Protein AF-0000000081791280 (afdb_homodimer)

Secondary structure (DSSP, 8-state):
-----GGG--HHHHHHHHHHHHHHHHHHHHHHHHHHHHHHHHHTSS---HHHHHHHHHHHHHHHHHHHHHHHHHHHHHHHHHHHHHH-----SHHHHHHHHHHHHHHHHHHHHHHHHHHHHHHTHHHHHHHHHHHHHHHHHS-TTSPPPTT-EEEGGGGT-TT-S--EEEHHHHHHHHHHHHHHHHHHHHHHHHHHHHHHHHHHHHHHHHHHHHHHHHHHHHHHHHHHHHHHHHHHHHHHHHHHH--S---------S----------------------------------------/-----GGG--HHHHHHHHHHHHHHHHHHHHHHHHHHHHHHHHHTSS---HHHHHHHHHHHHHHHHHHHHHHHHHHHHHHHHHHHHHH-----SHHHHHHHHHHHHHHHHHHHHHHHHHHHHHHTHHHHHHHHHHHHHHHHHS-TTSPPPTT-EEEGGGGT-TT-S--EEEHHHHHHHHHHHHHHHHHHHHHHHHHHHHHHHHHHHHHHHHHHHHHHHHHHHHHHHHHHHHHHHHHHHHHHHHHHH--S---------S----------------------------------------

Radius of gyration: 38.34 Å; Cα contacts (8 Å, |Δi|>4): 564; chains: 2; bounding box: 83×115×91 Å

InterPro domains:
  IPR001614 Myelin proteolipid protein PLP [PF01275] (6-218)
  IPR001614 Myelin proteolipid protein PLP [PR00214] (1-29)
  IPR001614 Myelin proteolipid protein PLP [PR00214] (106-132)
  IPR001614 Myelin proteolipid protein PLP [PR00214] (187-216)
  IPR001614 Myelin proteolipid protein PLP [PTHR11683] (6-243)

Organism: Acanthaster planci (NCBI:txid133434)

Solvent-accessible surface area (backbone atoms only — not comparable to full-atom values): 32959 Å² total; per-residue (Å²): 124,83,79,72,53,80,87,33,60,36,61,60,32,51,53,14,36,50,33,30,54,54,8,48,51,38,24,52,55,23,44,56,52,24,50,51,35,46,51,56,37,40,65,77,38,55,46,84,54,62,64,62,51,51,54,52,51,52,48,53,66,54,49,52,58,53,54,55,50,50,44,51,52,48,39,52,52,31,30,55,48,40,39,43,71,70,53,58,68,80,69,76,71,71,62,53,57,58,43,51,54,51,48,51,50,51,44,50,53,49,52,52,52,48,50,53,49,51,52,51,50,55,57,53,46,52,62,34,53,51,23,49,15,43,26,48,26,42,60,69,56,33,39,97,85,68,49,40,50,72,83,49,64,46,58,43,36,55,67,43,54,74,83,51,56,64,46,65,36,41,13,68,57,31,49,53,37,20,52,37,25,46,57,24,30,57,25,36,51,45,21,51,52,12,41,49,32,28,50,51,11,46,51,38,37,45,24,47,46,31,18,48,47,40,50,53,51,49,50,54,51,49,45,54,49,46,53,51,47,50,51,49,47,50,53,48,51,56,60,54,62,57,61,71,69,63,75,56,80,81,78,71,81,72,78,70,75,72,82,80,79,79,79,78,76,76,76,76,84,82,79,79,88,78,84,78,80,79,75,78,83,82,79,84,71,84,82,80,82,81,78,83,84,76,80,81,76,121,124,83,80,73,54,79,88,34,59,36,59,62,32,53,53,15,36,50,33,29,54,54,9,49,50,38,24,52,56,24,45,56,51,22,50,53,35,46,50,57,37,40,65,78,39,56,46,84,54,62,65,61,51,50,54,51,50,52,48,52,64,54,49,51,59,52,54,52,51,52,44,51,52,47,37,53,51,33,31,55,48,40,40,44,71,72,54,58,72,78,70,72,70,71,62,50,58,59,44,51,53,50,47,51,49,51,46,50,52,50,51,51,49,47,50,51,48,51,52,51,49,56,57,54,46,52,63,34,52,52,22,48,16,43,27,48,27,41,59,70,57,32,40,98,84,67,50,41,48,71,83,50,65,47,59,43,35,53,66,43,54,74,81,53,56,64,46,64,36,39,13,67,57,31,50,53,38,21,52,35,25,46,57,25,28,56,25,37,50,45,21,51,53,12,42,50,32,28,51,51,10,48,51,39,39,46,24,46,46,31,18,49,46,39,49,52,53,49,50,53,50,50,45,55,50,48,54,50,48,50,52,49,48,52,52,48,49,56,58,54,62,54,60,70,69,62,74,55,86,72,79,72,81,71,79,75,73,79,84,82,82,80,79,80,74,79,73,77,85,81,80,84,83,77,79,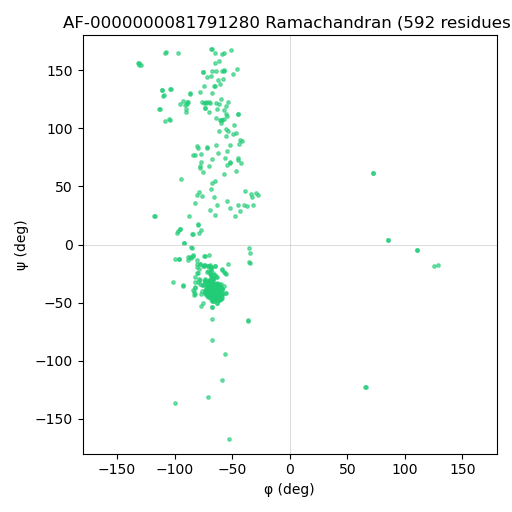85,78,80,75,91,80,83,92,83,84,81,84,82,81,82,79,83,83,78,79,80,79,118

Foldseek 3Di:
DPCLPPQLQLVLLVVLLVLQVQLLVLQLVLLVVLLVLVVVLCVLAQDDCPVVSVVSNVVSVVVSVVSNVLSVVLSVLSSVLSVCLVVCPVPDDPVLVVNLVVLVVNLVVLVVVLVVLVVVLVVLVLLLVVLVVLLVQLVVQQDPVRWHDQPDWDACVVVPPPDGDGRIDGTPSSSVSNVSSVVSNVSSVSNSVSSVSSSVSSVSSSVSSVVSSVSSVVSVVVVVVVVVVVVVVVVVVVVVVVVPPPPPPPPPPPPPPDDPPDPPPPDDDDDDDDDPDPDDDDDPDDDDDPDDPDDPPD/DPCLPPQLQLVLLVVLLVLQLQLLVLQLVLLVVLLVLVVVLCVLAQDDCPVVSVVSNVVSVVVSVVSNVLSVVLSVLSSVLSVCLVVPCPPDDPCLVVNLVVLVVNLVVLVVVLVVLVVVLVVLVLLLVVLVVLLVQLVVQQDPVRWHDQPDWDACVVVPPPDGDGRIGGTPSSSVSNVSSVVSNVSSVSNSVSSVSSSVSSVSSSVSSVVSSVSSVVSNVVVVVVVVVVVVVVVVVVVVVVVPPPPPPPPPPPDPDDDDPDPPPDDDDPDDPDDPDPDDDDDDDDDPDPDDPDDPPD

pLDDT: mean 71.57, std 26.97, range [18.31, 97.75]

Sequence (596 aa):
MMGCSMKYLPYGSIVAALFVYCGIGLFCGASLTALRDTEDMFSKTGLDAETVIYALRISVYAITPVVVVIACIYIILGYAATKQSKVQVYDDEDVCCGGMGCVSLALYILYLLTFIWLALGGACTIPMIFTVMVKMYTVSVTGADGIVPDGSCIYLQQYGFVGGVNTTLCGQTLKEFGDLAGSALVMYAILLGGSALVLLGLIHFLMCGSANWGHVKDGLKRRDYESRRRQEEAELHDMGSGSSYSRGPRAKVYDTSMSQMAYNPQLPPIGGFGEQQYTHRHPSQPTLSTERLVNDYYMMGCSMKYLPYGSIVAALFVYCGIGLFCGASLTALRDTEDMFSKTGLDAETVIYALRISVYAITPVVVVIACIYIILGYAATKQSKVQVYDDEDVCCGGMGCVSLALYILYLLTFIWLALGGACTIPMIFTVMVKMYTVSVTGADGIVPDGSCIYLQQYGFVGGVNTTLCGQTLKEFGDLAGSALVMYAILLGGSALVLLGLIHFLMCGSANWGHVKDGLKRRDYESRRRQEEAELHDMGSGSSYSRGPRAKVYDTSMSQMAYNPQLPPIGGFGEQQYTHRHPSQPTLSTERLVNDYY

Structure (mmCIF, N/CA/C/O backbone):
data_AF-0000000081791280-model_v1
#
loop_
_entity.id
_entity.type
_entity.pdbx_description
1 polymer 'Neuronal membrane glycoprotein M6-a-like'
#
loop_
_atom_site.group_PDB
_atom_site.id
_atom_site.type_symbol
_atom_site.label_atom_id
_atom_site.label_alt_id
_atom_site.label_comp_id
_atom_site.label_asym_id
_atom_site.label_entity_id
_atom_site.label_seq_id
_atom_site.pdbx_PDB_ins_code
_atom_site.Cartn_x
_atom_site.Cartn_y
_atom_site.Cartn_z
_atom_site.occupancy
_atom_site.B_iso_or_equiv
_atom_site.auth_seq_id
_atom_site.auth_comp_id
_atom_site.auth_asym_id
_atom_site.auth_atom_id
_atom_site.pdbx_PDB_model_num
ATOM 1 N N . MET A 1 1 ? -30.172 20.172 18.484 1 23.73 1 MET A N 1
ATOM 2 C CA . MET A 1 1 ? -29.344 20 17.281 1 23.73 1 MET A CA 1
ATOM 3 C C . MET A 1 1 ? -28.047 20.797 17.391 1 23.73 1 MET A C 1
ATOM 5 O O . MET A 1 1 ? -28.078 22 17.641 1 23.73 1 MET A O 1
ATOM 9 N N . MET A 1 2 ? -27.109 20.281 18.062 1 33.84 2 MET A N 1
ATOM 10 C CA . MET A 1 2 ? -25.906 21.016 18.453 1 33.84 2 MET A CA 1
ATOM 11 C C . MET A 1 2 ? -25.406 21.891 17.312 1 33.84 2 MET A C 1
ATOM 13 O O . MET A 1 2 ? -25.375 21.438 16.156 1 33.84 2 MET A O 1
ATOM 17 N N . GLY A 1 3 ? -25.797 23.031 17.156 1 33.72 3 GLY A N 1
ATOM 18 C CA . GLY A 1 3 ? -25.531 24.125 16.219 1 33.72 3 GLY A CA 1
ATOM 19 C C . GLY A 1 3 ? -24.141 24.078 15.617 1 33.72 3 GLY A C 1
ATOM 20 O O . GLY A 1 3 ? -23.219 24.719 16.125 1 33.72 3 GLY A O 1
ATOM 21 N N . CYS A 1 4 ? -23.625 22.891 15.203 1 42.97 4 CYS A N 1
ATOM 22 C CA . CYS A 1 4 ? -22.359 22.688 14.508 1 42.97 4 CYS A CA 1
ATOM 23 C C . CYS A 1 4 ? -22.172 23.703 13.391 1 42.97 4 CYS A C 1
ATOM 25 O O . CYS A 1 4 ? -22.922 23.703 12.414 1 42.97 4 CYS A O 1
ATOM 27 N N . SER A 1 5 ? -21.922 24.875 13.648 1 46.53 5 SER A N 1
ATOM 28 C CA . SER A 1 5 ? -21.703 25.953 12.688 1 46.53 5 SER A CA 1
ATOM 29 C C . SER A 1 5 ? -20.781 25.5 11.555 1 46.53 5 SER A C 1
ATOM 31 O O . SER A 1 5 ? -19.812 24.797 11.797 1 46.53 5 SER A O 1
ATOM 33 N N . MET A 1 6 ? -21.297 25.406 10.398 1 52.12 6 MET A N 1
ATOM 34 C CA . MET A 1 6 ? -20.625 25.156 9.133 1 52.12 6 MET A CA 1
ATOM 35 C C . MET A 1 6 ? -19.234 25.812 9.109 1 52.12 6 MET A C 1
ATOM 37 O O . MET A 1 6 ? -18.391 25.469 8.281 1 52.12 6 MET A O 1
ATOM 41 N N . LYS A 1 7 ? -19.016 26.766 10.094 1 54.38 7 LYS A N 1
ATOM 42 C CA . LYS A 1 7 ? -17.766 27.531 10.133 1 54.38 7 LYS A CA 1
ATOM 43 C C . LYS A 1 7 ? -16.609 26.656 10.641 1 54.38 7 LYS A C 1
ATOM 45 O O . LYS A 1 7 ? -15.453 26.891 10.289 1 54.38 7 LYS A O 1
ATOM 50 N N . TYR A 1 8 ? -17.062 25.5 11.305 1 61.16 8 TYR A N 1
ATOM 51 C CA . TYR A 1 8 ? -15.992 24.703 11.898 1 61.16 8 TYR A CA 1
ATOM 52 C C . TYR A 1 8 ? -15.93 23.328 11.258 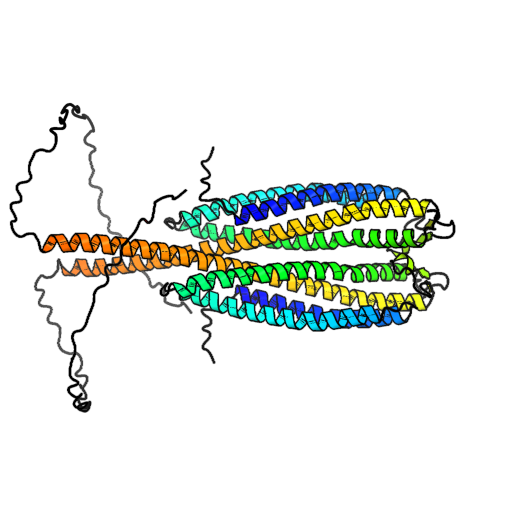1 61.16 8 TYR A C 1
ATOM 54 O O . TYR A 1 8 ? -15.406 22.375 11.859 1 61.16 8 TYR A O 1
ATOM 62 N N . LEU A 1 9 ? -16.438 23.297 10.047 1 61.94 9 LEU A N 1
ATOM 63 C CA . LEU A 1 9 ? -16.406 21.984 9.391 1 61.94 9 LEU A CA 1
ATOM 64 C C . LEU A 1 9 ? -14.992 21.641 8.945 1 61.94 9 LEU A C 1
ATOM 66 O O . LEU A 1 9 ? -14.359 22.406 8.203 1 61.94 9 LEU A O 1
ATOM 70 N N . PRO A 1 10 ? -14.484 20.531 9.562 1 75.81 10 PRO A N 1
ATOM 71 C CA . PRO A 1 10 ? -13.172 20.062 9.109 1 75.81 10 PRO A CA 1
ATOM 72 C C . PRO A 1 10 ? -13.219 19.422 7.727 1 75.81 10 PRO A C 1
ATOM 74 O O . PRO A 1 10 ? -13.266 18.188 7.617 1 75.81 10 PRO A O 1
ATOM 77 N N . TYR A 1 11 ? -13.172 20.188 6.734 1 76 11 TYR A N 1
ATOM 78 C CA . TYR A 1 11 ? -13.344 19.734 5.359 1 76 11 TYR A CA 1
ATOM 79 C C . TYR A 1 11 ? -12.352 18.625 5.016 1 76 11 TYR A C 1
ATOM 81 O O . TYR A 1 11 ? -12.703 17.641 4.367 1 76 11 TYR A O 1
ATOM 89 N N . GLY A 1 12 ? -11.188 18.766 5.426 1 81.75 12 GLY A N 1
ATOM 90 C CA . GLY A 1 12 ? -10.188 17.75 5.148 1 81.75 12 GLY A CA 1
ATOM 91 C C . GLY A 1 12 ? -10.531 16.391 5.746 1 81.75 12 GLY A C 1
ATOM 92 O O . GLY A 1 12 ? -10.414 15.367 5.078 1 81.75 12 GLY A O 1
ATOM 93 N N . SER A 1 13 ? -11.016 16.406 6.953 1 86.5 13 SER A N 1
ATOM 94 C CA . SER A 1 13 ? -11.336 15.164 7.645 1 86.5 13 SER A CA 1
ATOM 95 C C . SER A 1 13 ? -12.602 14.531 7.082 1 86.5 13 SER A C 1
ATOM 97 O O . SER A 1 13 ? -12.75 13.305 7.086 1 86.5 13 SER A O 1
ATOM 99 N N . ILE A 1 14 ? -13.516 15.383 6.621 1 88.06 14 ILE A N 1
ATOM 100 C CA . ILE A 1 14 ? -14.75 14.852 6.047 1 88.06 14 ILE A CA 1
ATOM 101 C C . ILE A 1 14 ? -14.438 14.141 4.727 1 88.06 14 ILE A C 1
ATOM 103 O O . ILE A 1 14 ? -14.977 13.062 4.453 1 88.06 14 ILE A O 1
ATOM 107 N N . VAL A 1 15 ? -13.617 14.727 3.949 1 89.19 15 VAL A N 1
ATOM 108 C CA . VAL A 1 15 ? -13.219 14.094 2.695 1 89.19 15 VAL A CA 1
ATOM 109 C C . VAL A 1 15 ? -12.5 12.781 2.986 1 89.19 15 VAL A C 1
ATOM 111 O O . VAL A 1 15 ? -12.742 11.773 2.318 1 89.19 15 VAL A O 1
ATOM 114 N N . ALA A 1 16 ? -11.664 12.82 3.965 1 92.5 16 ALA A N 1
ATOM 115 C CA . ALA A 1 16 ? -10.961 11.602 4.359 1 92.5 16 ALA A CA 1
ATOM 116 C C . ALA A 1 16 ? -11.945 10.516 4.785 1 92.5 16 ALA A C 1
ATOM 118 O O . ALA A 1 16 ? -11.805 9.352 4.391 1 92.5 16 ALA A O 1
ATOM 119 N N . ALA A 1 17 ? -12.961 10.898 5.5 1 92.75 17 ALA A N 1
ATOM 120 C CA . ALA A 1 17 ? -13.945 9.938 5.988 1 92.75 17 ALA A CA 1
ATOM 121 C C . ALA A 1 17 ? -14.773 9.359 4.836 1 92.75 17 ALA A C 1
ATOM 123 O O . ALA A 1 17 ? -15.109 8.18 4.836 1 92.75 17 ALA A O 1
ATOM 124 N N . LEU A 1 18 ? -15.031 10.234 3.926 1 93.69 18 LEU A N 1
ATOM 125 C CA . LEU A 1 18 ? -15.781 9.758 2.768 1 93.69 18 LEU A CA 1
ATOM 126 C C . LEU A 1 18 ? -14.992 8.688 2.02 1 93.69 18 LEU A C 1
ATOM 128 O O . LEU A 1 18 ? -15.555 7.668 1.609 1 93.69 18 LEU A O 1
ATOM 132 N N . PHE A 1 19 ? -13.75 8.891 1.844 1 94.94 19 PHE A N 1
ATOM 133 C CA . PHE A 1 19 ? -12.898 7.895 1.204 1 94.94 19 PHE A CA 1
ATOM 134 C C . PHE A 1 19 ? -12.898 6.598 2.004 1 94.94 19 PHE A C 1
ATOM 136 O O . PHE A 1 19 ? -13.031 5.512 1.437 1 94.94 19 PHE A O 1
ATOM 143 N N . VAL A 1 20 ? -12.82 6.727 3.311 1 96.19 20 VAL A N 1
ATOM 144 C CA . VAL A 1 20 ? -12.727 5.547 4.16 1 96.19 20 VAL A CA 1
ATOM 145 C C . VAL A 1 20 ? -14.055 4.797 4.156 1 96.19 20 VAL A C 1
ATOM 147 O O . VAL A 1 20 ? -14.086 3.57 4.039 1 96.19 20 VAL A O 1
ATOM 150 N N . TYR A 1 21 ? -15.188 5.477 4.199 1 96.69 21 TYR A N 1
ATOM 151 C CA . TYR A 1 21 ? -16.484 4.824 4.238 1 96.69 21 TYR A CA 1
ATOM 152 C C . TYR A 1 21 ? -16.812 4.172 2.9 1 96.69 21 TYR A C 1
ATOM 154 O O . TYR A 1 21 ? -17.312 3.045 2.855 1 96.69 21 TYR A O 1
ATOM 162 N N . CYS A 1 22 ? -16.516 4.871 1.842 1 96.69 22 CYS A N 1
ATOM 163 C CA . CYS A 1 22 ? -16.703 4.266 0.529 1 96.69 22 CYS A CA 1
ATOM 164 C C . CYS A 1 22 ? -15.781 3.061 0.349 1 96.69 22 CYS A C 1
ATOM 166 O O . CYS A 1 22 ? -16.219 2.006 -0.116 1 96.69 22 CYS A O 1
ATOM 168 N N . GLY A 1 23 ? -14.562 3.164 0.74 1 97.69 23 GLY A N 1
ATOM 169 C CA . GLY A 1 23 ? -13.602 2.084 0.601 1 97.69 23 GLY A CA 1
ATOM 170 C C . GLY A 1 23 ? -13.945 0.864 1.432 1 97.69 23 GLY A C 1
ATOM 171 O O . GLY A 1 23 ? -13.914 -0.263 0.932 1 97.69 23 GLY A O 1
ATOM 172 N N . ILE A 1 24 ? -14.305 1.082 2.682 1 97.06 24 ILE A N 1
ATOM 173 C CA . ILE A 1 24 ? -14.57 -0.039 3.576 1 97.06 24 ILE A CA 1
ATOM 174 C C . ILE A 1 24 ? -15.859 -0.736 3.158 1 97.06 24 ILE A C 1
ATOM 176 O O . ILE A 1 24 ? -15.992 -1.953 3.311 1 97.06 24 ILE A O 1
ATOM 180 N N . GLY A 1 25 ? -16.828 -0.007 2.604 1 96.88 25 GLY A N 1
ATOM 181 C CA . GLY A 1 25 ? -18.031 -0.616 2.053 1 96.88 25 GLY A CA 1
ATOM 182 C C . GLY A 1 25 ? -17.75 -1.529 0.875 1 96.88 25 GLY A C 1
ATOM 183 O O . GLY A 1 25 ? -18.25 -2.654 0.821 1 96.88 25 GLY A O 1
ATOM 184 N N . LEU A 1 26 ? -16.938 -1.065 -0.02 1 97.06 26 LEU A N 1
ATOM 185 C CA . LEU A 1 26 ? -16.547 -1.878 -1.167 1 97.06 26 LEU A CA 1
ATOM 186 C C . LEU A 1 26 ? -15.719 -3.08 -0.725 1 97.06 26 LEU A C 1
ATOM 188 O O . LEU A 1 26 ? -15.906 -4.188 -1.23 1 97.06 26 LEU A O 1
ATOM 192 N N . PHE A 1 27 ? -14.828 -2.826 0.213 1 97.5 27 PHE A N 1
ATOM 193 C CA . PHE A 1 27 ? -13.961 -3.885 0.716 1 97.5 27 PHE A CA 1
ATOM 194 C C . PHE A 1 27 ? -14.781 -4.984 1.384 1 97.5 27 PHE A C 1
ATOM 196 O O . PHE A 1 27 ? -14.57 -6.168 1.115 1 97.5 27 PHE A O 1
ATOM 203 N N . CYS A 1 28 ? -15.672 -4.617 2.221 1 95.75 28 CYS A N 1
ATOM 204 C CA . CYS A 1 28 ? -16.484 -5.594 2.943 1 95.75 28 CYS A CA 1
ATOM 205 C C . CYS A 1 28 ? -17.406 -6.352 1.995 1 95.75 28 CYS A C 1
ATOM 207 O O . CYS A 1 28 ? -17.422 -7.586 1.994 1 95.75 28 CYS A O 1
ATOM 209 N N . GLY A 1 29 ? -18.109 -5.652 1.161 1 96.56 29 GLY A N 1
ATOM 210 C CA . GLY A 1 29 ? -19.016 -6.305 0.222 1 96.56 29 GLY A CA 1
ATOM 211 C C . GLY A 1 29 ? -18.297 -7.238 -0.737 1 96.56 29 GLY A C 1
ATOM 212 O O . GLY A 1 29 ? -18.719 -8.383 -0.921 1 96.56 29 GLY A O 1
ATOM 213 N N . ALA A 1 30 ? -17.25 -6.793 -1.326 1 97.62 30 ALA A N 1
ATOM 214 C CA . ALA A 1 30 ? -16.516 -7.594 -2.299 1 97.62 30 ALA A CA 1
ATOM 215 C C . ALA A 1 30 ? -15.797 -8.766 -1.623 1 97.62 30 ALA A C 1
ATOM 217 O O . ALA A 1 30 ? -15.688 -9.844 -2.201 1 97.62 30 ALA A O 1
ATOM 218 N N . SER A 1 31 ? -15.32 -8.555 -0.389 1 97.06 31 SER A N 1
ATOM 219 C CA . SER A 1 31 ? -14.625 -9.625 0.314 1 97.06 31 SER A CA 1
ATOM 220 C C . SER A 1 31 ? -15.57 -10.781 0.629 1 97.06 31 SER A C 1
ATOM 222 O O . SER A 1 31 ? -15.211 -11.945 0.45 1 97.06 31 SER A O 1
ATOM 224 N N . LEU A 1 32 ? -16.75 -10.469 1.057 1 96.75 32 LEU A N 1
ATOM 225 C CA . LEU A 1 32 ? -17.688 -11.523 1.416 1 96.75 32 LEU A CA 1
ATOM 226 C C . LEU A 1 32 ? -18.156 -12.281 0.178 1 96.75 32 LEU A C 1
ATOM 228 O O . LEU A 1 32 ? -18.266 -13.516 0.208 1 96.75 32 LEU A O 1
ATOM 232 N N . THR A 1 33 ? -18.328 -11.609 -0.907 1 97.12 33 THR A N 1
ATOM 233 C CA . THR A 1 33 ? -18.703 -12.273 -2.152 1 97.12 33 THR A CA 1
ATOM 234 C C . THR A 1 33 ? -17.531 -13.094 -2.697 1 97.12 33 THR A C 1
ATOM 236 O O . THR A 1 33 ? -17.719 -14.219 -3.164 1 97.12 33 THR A O 1
ATOM 239 N N . ALA A 1 34 ? -16.328 -12.531 -2.627 1 97.06 34 ALA A N 1
ATOM 240 C CA . ALA A 1 34 ? -15.148 -13.242 -3.096 1 97.06 34 ALA A CA 1
ATOM 241 C C . ALA A 1 34 ? -14.922 -14.523 -2.297 1 97.06 34 ALA A C 1
ATOM 243 O O . ALA A 1 34 ? -14.539 -15.555 -2.859 1 97.06 34 ALA A O 1
ATOM 244 N N . LEU A 1 35 ? -15.148 -14.445 -1.014 1 96.12 35 LEU A N 1
ATOM 245 C CA . LEU A 1 35 ? -14.953 -15.625 -0.169 1 96.12 35 LEU A CA 1
ATOM 246 C C . LEU A 1 35 ? -16 -16.688 -0.474 1 96.12 35 LEU A C 1
ATOM 248 O O . LEU A 1 35 ? -15.695 -17.891 -0.444 1 96.12 35 LEU A O 1
ATOM 252 N N . ARG A 1 36 ? -17.219 -16.266 -0.763 1 95.06 36 ARG A N 1
ATOM 253 C CA . ARG A 1 36 ? -18.25 -17.219 -1.174 1 95.06 36 ARG A CA 1
ATOM 254 C C . ARG A 1 36 ? -17.859 -17.891 -2.486 1 95.06 36 ARG A C 1
ATOM 256 O O . ARG A 1 36 ? -17.984 -19.125 -2.617 1 95.06 36 ARG A O 1
ATOM 263 N N . ASP A 1 37 ? -17.406 -17.094 -3.43 1 95.38 37 ASP A N 1
ATOM 264 C CA . ASP A 1 37 ? -16.984 -17.641 -4.715 1 95.38 37 ASP A CA 1
ATOM 265 C C . ASP A 1 37 ? -15.797 -18.594 -4.535 1 95.38 37 ASP A C 1
ATOM 267 O O . ASP A 1 37 ? -15.711 -19.625 -5.211 1 95.38 37 ASP A O 1
ATOM 271 N N . THR A 1 38 ? -14.938 -18.25 -3.635 1 94.25 38 THR A N 1
ATOM 272 C CA . THR A 1 38 ? -13.773 -19.094 -3.375 1 94.25 38 THR A CA 1
ATOM 273 C C . THR A 1 38 ? -14.195 -20.406 -2.709 1 94.25 38 THR A C 1
ATOM 275 O O . THR A 1 38 ? -13.617 -21.469 -2.988 1 94.25 38 THR A O 1
ATOM 278 N N . GLU A 1 39 ? -15.117 -20.312 -1.855 1 93.75 39 GLU A N 1
ATOM 279 C CA . GLU A 1 39 ? -15.641 -21.516 -1.229 1 93.75 39 GLU A CA 1
ATOM 280 C C . GLU A 1 39 ? -16.25 -22.453 -2.266 1 93.75 39 GLU A C 1
ATOM 282 O O . GLU A 1 39 ? -16.031 -23.672 -2.215 1 93.75 39 GLU A O 1
ATOM 287 N N . ASP A 1 40 ? -16.922 -21.906 -3.205 1 93.06 40 ASP A N 1
ATOM 288 C CA . ASP A 1 40 ? -17.5 -22.703 -4.285 1 93.06 40 ASP A CA 1
ATOM 289 C C . ASP A 1 40 ? -16.422 -23.297 -5.176 1 93.06 40 ASP A C 1
ATOM 291 O O . ASP A 1 40 ? -16.547 -24.438 -5.641 1 93.06 40 ASP A O 1
ATOM 295 N N . MET A 1 41 ? -15.414 -22.531 -5.398 1 91.38 41 MET A N 1
ATOM 296 C CA . MET A 1 41 ? -14.289 -22.984 -6.203 1 91.38 41 MET A CA 1
ATOM 297 C C . MET A 1 41 ? -13.602 -24.172 -5.547 1 91.38 41 MET A C 1
ATOM 299 O O . MET A 1 41 ? -13.352 -25.188 -6.195 1 91.38 41 MET A O 1
ATOM 303 N N . PHE A 1 42 ? -13.383 -24.109 -4.25 1 90.25 42 PHE A N 1
ATOM 304 C CA . PHE A 1 42 ? -12.609 -25.125 -3.564 1 90.25 42 PHE A CA 1
ATOM 305 C C . PHE A 1 42 ? -13.492 -26.297 -3.145 1 90.25 42 PHE A C 1
ATOM 307 O O . PHE A 1 42 ? -13 -27.344 -2.736 1 90.25 42 PHE A O 1
ATOM 314 N N . SER A 1 43 ? -14.797 -26.094 -3.26 1 88.44 43 SER A N 1
ATOM 315 C CA . SER A 1 43 ? -15.695 -27.219 -3.01 1 88.44 43 SER A CA 1
ATOM 316 C C . SER A 1 43 ? -15.562 -28.281 -4.09 1 88.44 43 SER A C 1
ATOM 318 O O . SER A 1 43 ? -15.898 -29.453 -3.863 1 88.44 43 SER A O 1
ATOM 320 N N . LYS A 1 44 ? -15.008 -27.828 -5.23 1 84.56 44 LYS A N 1
ATOM 321 C CA . LYS A 1 44 ? -14.812 -28.75 -6.336 1 84.56 44 LYS A CA 1
ATOM 322 C C . LYS A 1 44 ? -13.508 -29.531 -6.176 1 84.56 44 LYS A C 1
ATOM 324 O O . LYS A 1 44 ? -13.234 -30.469 -6.934 1 84.56 44 LYS A O 1
ATOM 329 N N . THR A 1 45 ? -12.812 -29.031 -5.207 1 85.38 45 THR A N 1
ATOM 330 C CA . THR A 1 45 ? -11.523 -29.688 -4.965 1 85.38 45 THR A CA 1
ATOM 331 C C . THR A 1 45 ? -11.57 -30.516 -3.686 1 85.38 45 THR A C 1
ATOM 333 O O . THR A 1 45 ? -12.562 -30.469 -2.951 1 85.38 45 THR A O 1
ATOM 336 N N . GLY A 1 46 ? -10.633 -31.375 -3.48 1 79.38 46 GLY A N 1
ATOM 337 C CA . GLY A 1 46 ? -10.523 -32.156 -2.262 1 79.38 46 GLY A CA 1
ATOM 338 C C . GLY A 1 46 ? -9.812 -31.438 -1.141 1 79.38 46 GLY A C 1
ATOM 339 O O . GLY A 1 46 ? -9.516 -32.031 -0.097 1 79.38 46 GLY A O 1
ATOM 340 N N . LEU A 1 47 ? -9.555 -30.156 -1.358 1 82.12 47 LEU A N 1
ATOM 341 C CA . LEU A 1 47 ? -8.828 -29.391 -0.348 1 82.12 47 LEU A CA 1
ATOM 342 C C . LEU A 1 47 ? -9.781 -28.828 0.693 1 82.12 47 LEU A C 1
ATOM 344 O O . LEU A 1 47 ? -10.883 -28.375 0.355 1 82.12 47 LEU A O 1
ATOM 348 N N . ASP A 1 48 ? -9.461 -29.031 1.881 1 78.94 48 ASP A N 1
ATOM 349 C CA . ASP A 1 48 ? -10.266 -28.469 2.959 1 78.94 48 ASP A CA 1
ATOM 350 C C . ASP A 1 48 ? -9.914 -27 3.191 1 78.94 48 ASP A C 1
ATOM 352 O O . ASP A 1 48 ? -9.039 -26.688 3.994 1 78.94 48 ASP A O 1
ATOM 356 N N . ALA A 1 49 ? -10.477 -26.203 2.484 1 81.69 49 ALA A N 1
ATOM 357 C CA . ALA A 1 49 ? -10.227 -24.766 2.607 1 81.69 49 ALA A CA 1
ATOM 358 C C . ALA A 1 49 ? -11.305 -24.094 3.463 1 81.69 49 ALA A C 1
ATOM 360 O O . ALA A 1 49 ? -11.281 -22.875 3.658 1 81.69 49 ALA A O 1
ATOM 361 N N . GLU A 1 50 ? -12.172 -24.859 4.141 1 85.5 50 GLU A N 1
ATOM 362 C CA . GLU A 1 50 ? -13.312 -24.312 4.855 1 85.5 50 GLU A CA 1
ATOM 363 C C . GLU A 1 50 ? -12.875 -23.562 6.117 1 85.5 50 GLU A C 1
ATOM 365 O O . GLU A 1 50 ? -13.406 -22.5 6.441 1 85.5 50 GLU A O 1
ATOM 370 N N . THR A 1 51 ? -11.906 -24.062 6.695 1 88.12 51 THR A N 1
ATOM 371 C CA . THR A 1 51 ? -11.461 -23.453 7.941 1 88.12 51 THR A CA 1
ATOM 372 C C . THR A 1 51 ? -10.82 -22.094 7.68 1 88.12 51 THR A C 1
ATOM 374 O O . THR A 1 51 ? -11.094 -21.125 8.391 1 88.12 51 THR A O 1
ATOM 377 N N . VAL A 1 52 ? -9.961 -22.062 6.645 1 88.69 52 VAL A N 1
ATOM 378 C CA . VAL A 1 52 ? -9.266 -20.828 6.324 1 88.69 52 VAL A CA 1
ATOM 379 C C . VAL A 1 52 ? -10.273 -19.781 5.844 1 88.69 52 VAL A C 1
ATOM 381 O O . VAL A 1 52 ? -10.195 -18.609 6.219 1 88.69 52 VAL A O 1
ATOM 384 N N . ILE A 1 53 ? -11.25 -20.203 5.074 1 93.44 53 ILE A N 1
ATOM 385 C CA . ILE A 1 53 ? -12.25 -19.297 4.547 1 93.44 53 ILE A CA 1
ATOM 386 C C . ILE A 1 53 ? -13.125 -18.766 5.684 1 93.44 53 ILE A C 1
ATOM 388 O O . ILE A 1 53 ? -13.477 -17.578 5.715 1 93.44 53 ILE A O 1
ATOM 392 N N . TYR A 1 54 ? -13.461 -19.625 6.629 1 93.44 54 TYR A N 1
ATOM 393 C CA . TYR A 1 54 ? -14.242 -19.203 7.785 1 93.44 54 TYR A CA 1
ATOM 394 C C . TYR A 1 54 ? -13.484 -18.188 8.625 1 93.44 54 TYR A C 1
ATOM 396 O O . TYR A 1 54 ? -14.039 -17.172 9.039 1 93.44 54 TYR A O 1
ATOM 404 N N . ALA A 1 55 ? -12.234 -18.438 8.859 1 93.5 55 ALA A N 1
ATOM 405 C CA . ALA A 1 55 ? -11.398 -17.5 9.617 1 93.5 55 ALA A CA 1
ATOM 406 C C . ALA A 1 55 ? -11.32 -16.141 8.922 1 93.5 55 ALA A C 1
ATOM 408 O O . ALA A 1 55 ? -11.367 -15.102 9.586 1 93.5 55 ALA A O 1
ATOM 409 N N . LEU A 1 56 ? -11.219 -16.141 7.59 1 94.56 56 LEU A N 1
ATOM 410 C CA . LEU A 1 56 ? -11.156 -14.898 6.832 1 94.56 56 LEU A CA 1
ATOM 411 C C . LEU A 1 56 ? -12.484 -14.156 6.891 1 94.56 56 LEU A C 1
ATOM 413 O O . LEU A 1 56 ? -12.508 -12.93 7.004 1 94.56 56 LEU A O 1
ATOM 417 N N . ARG A 1 57 ? -13.57 -14.875 6.922 1 95.56 57 ARG A N 1
ATOM 418 C CA . ARG A 1 57 ? -14.891 -14.273 7.012 1 95.56 57 ARG A CA 1
ATOM 419 C C . ARG A 1 57 ? -15.086 -13.57 8.352 1 95.56 57 ARG A C 1
ATOM 421 O O . ARG A 1 57 ? -15.539 -12.43 8.398 1 95.56 57 ARG A O 1
ATOM 428 N N . ILE A 1 58 ? -14.648 -14.188 9.352 1 94.94 58 ILE A N 1
ATOM 429 C CA . ILE A 1 58 ? -14.766 -13.602 10.688 1 94.94 58 ILE A CA 1
ATOM 430 C C . ILE A 1 58 ? -13.883 -12.359 10.781 1 94.94 58 ILE A C 1
ATOM 432 O O . ILE A 1 58 ? -14.266 -11.367 11.406 1 94.94 58 ILE A O 1
ATOM 436 N N . SER A 1 59 ? -12.727 -12.438 10.227 1 94.69 59 SER A N 1
ATOM 437 C CA . SER A 1 59 ? -11.82 -11.297 10.25 1 94.69 59 SER A CA 1
ATOM 438 C C . SER A 1 59 ? -12.422 -10.086 9.547 1 94.69 59 SER A C 1
ATOM 440 O O . SER A 1 59 ? -12.266 -8.953 10.008 1 94.69 59 SER A O 1
ATOM 442 N N . VAL A 1 60 ? -13.094 -10.305 8.43 1 95.19 60 VAL A N 1
ATOM 443 C CA . VAL A 1 60 ? -13.711 -9.211 7.688 1 95.19 60 VAL A CA 1
ATOM 444 C C . VAL A 1 60 ? -14.836 -8.602 8.523 1 95.19 60 VAL A C 1
ATOM 446 O O . VAL A 1 60 ? -14.953 -7.375 8.617 1 95.19 60 VAL A O 1
ATOM 449 N N . TYR A 1 61 ? -15.586 -9.422 9.211 1 94.75 61 TYR A N 1
ATOM 450 C CA . TYR A 1 61 ? -16.672 -8.945 10.07 1 94.75 61 TYR A CA 1
ATOM 451 C C . TYR A 1 61 ? -16.125 -8.156 11.25 1 94.75 61 TYR A C 1
ATOM 453 O O . TYR A 1 61 ? -16.766 -7.207 11.719 1 94.75 61 TYR A O 1
ATOM 461 N N . ALA A 1 62 ? -14.969 -8.469 11.672 1 94.19 62 ALA A N 1
ATOM 462 C CA . ALA A 1 62 ? -14.383 -7.797 12.836 1 94.19 62 ALA A CA 1
ATOM 463 C C . ALA A 1 62 ? -13.703 -6.492 12.43 1 94.19 62 ALA A C 1
ATOM 465 O O . ALA A 1 62 ? -13.867 -5.469 13.094 1 94.19 62 ALA A O 1
ATOM 466 N N . ILE A 1 63 ? -13.055 -6.48 11.328 1 93.94 63 ILE A N 1
ATOM 467 C CA . ILE A 1 63 ? -12.227 -5.352 10.906 1 93.94 63 ILE A CA 1
ATOM 468 C C . ILE A 1 63 ? -13.125 -4.219 10.414 1 93.94 63 ILE A C 1
ATOM 470 O O . ILE A 1 63 ? -12.836 -3.043 10.648 1 93.94 63 ILE A O 1
ATOM 474 N N . THR A 1 64 ? -14.25 -4.539 9.773 1 94.69 64 THR A N 1
ATOM 475 C CA . THR A 1 64 ? -15.086 -3.537 9.125 1 94.69 64 THR A CA 1
ATOM 476 C C . THR A 1 64 ? -15.648 -2.555 10.148 1 94.69 64 THR A C 1
ATOM 478 O O . THR A 1 64 ? -15.445 -1.345 10.031 1 94.69 64 THR A O 1
ATOM 481 N N . PRO A 1 65 ? -16.234 -2.986 11.211 1 95.06 65 PRO A N 1
ATOM 482 C CA . PRO A 1 65 ? -16.766 -2.018 12.172 1 95.06 65 PRO A CA 1
ATOM 483 C C . PRO A 1 65 ? -15.656 -1.236 12.883 1 95.06 65 PRO A C 1
ATOM 485 O O . PRO A 1 65 ? -15.844 -0.064 13.219 1 95.06 65 PRO A O 1
ATOM 488 N N . VAL A 1 66 ? -14.539 -1.8 13.102 1 93.56 66 VAL A N 1
ATOM 489 C CA . VAL A 1 66 ? -13.438 -1.128 13.773 1 93.56 66 VAL A CA 1
ATOM 490 C C . VAL A 1 66 ? -12.969 0.064 12.938 1 93.56 66 VAL A C 1
ATOM 492 O O . VAL A 1 66 ? -12.773 1.161 13.469 1 93.56 66 VAL A O 1
ATOM 495 N N . VAL A 1 67 ? -12.852 -0.14 11.633 1 94.69 67 VAL A N 1
ATOM 496 C CA . VAL A 1 67 ? -12.391 0.923 10.742 1 94.69 67 VAL A CA 1
ATOM 497 C C . VAL A 1 67 ? -13.445 2.02 10.656 1 94.69 67 VAL A C 1
ATOM 499 O O . VAL A 1 67 ? -13.125 3.209 10.656 1 94.69 67 VAL A O 1
ATOM 502 N N . VAL A 1 68 ? -14.711 1.645 10.695 1 94.94 68 VAL A N 1
ATOM 503 C CA . VAL A 1 68 ? -15.797 2.609 10.617 1 94.94 68 VAL A CA 1
ATOM 504 C C . VAL A 1 68 ? -15.812 3.475 11.875 1 94.94 68 VAL A C 1
ATOM 506 O O . VAL A 1 68 ? -15.922 4.699 11.797 1 94.94 68 VAL A O 1
ATOM 509 N N . VAL A 1 69 ? -15.609 2.863 13 1 94.88 69 VAL A N 1
ATOM 510 C CA . VAL A 1 69 ? -15.625 3.584 14.266 1 94.88 69 VAL A CA 1
ATOM 511 C C . VAL A 1 69 ? -14.414 4.512 14.352 1 94.88 69 VAL A C 1
ATOM 513 O O . VAL A 1 69 ? -14.539 5.664 14.773 1 94.88 69 VAL A O 1
ATOM 516 N N . ILE A 1 70 ? -13.32 4.02 13.898 1 93.31 70 ILE A N 1
ATOM 517 C CA . ILE A 1 70 ? -12.109 4.832 13.938 1 93.31 70 ILE A CA 1
ATOM 518 C C . ILE A 1 70 ? -12.281 6.059 13.047 1 93.31 70 ILE A C 1
ATOM 520 O O . ILE A 1 70 ? -11.914 7.172 13.438 1 93.31 70 ILE A O 1
ATOM 524 N N . ALA A 1 71 ? -12.867 5.855 11.906 1 93.12 71 ALA A N 1
ATOM 525 C CA . ALA A 1 71 ? -13.109 6.988 11.016 1 93.12 71 ALA A CA 1
ATOM 526 C C . ALA A 1 71 ? -14.039 8.008 11.664 1 93.12 71 ALA A C 1
ATOM 528 O O . ALA A 1 71 ? -13.836 9.219 11.539 1 93.12 71 ALA A O 1
ATOM 529 N N . CYS A 1 72 ? -15.008 7.574 12.422 1 92.5 72 CYS A N 1
ATOM 530 C CA . CYS A 1 72 ? -15.938 8.461 13.117 1 92.5 72 CYS A CA 1
ATOM 531 C C . CYS A 1 72 ? -15.219 9.242 14.211 1 92.5 72 CYS A C 1
ATOM 533 O O . CYS A 1 72 ? -15.422 10.453 14.352 1 92.5 72 CYS A O 1
ATOM 535 N N . ILE A 1 73 ? -14.398 8.57 14.93 1 91.25 73 ILE A N 1
ATOM 536 C CA . ILE A 1 73 ? -13.641 9.211 16 1 91.25 73 ILE A CA 1
ATOM 537 C C . ILE A 1 73 ? -12.742 10.297 15.406 1 91.25 73 ILE A C 1
ATOM 539 O O . ILE A 1 73 ? -12.641 11.391 15.969 1 91.25 73 ILE A O 1
ATOM 543 N N . TYR A 1 74 ? -12.219 10.086 14.25 1 91.44 74 TYR A N 1
ATOM 544 C CA . TYR A 1 74 ? -11.273 11.039 13.672 1 91.44 74 TYR A CA 1
ATOM 545 C C . TYR A 1 74 ? -12 12.227 13.055 1 91.44 74 TYR A C 1
ATOM 547 O O . TYR A 1 74 ? -11.445 13.32 12.945 1 91.44 74 TYR A O 1
ATOM 555 N N . ILE A 1 75 ? -13.234 12.031 12.672 1 88.38 75 ILE A N 1
ATOM 556 C CA . ILE A 1 75 ? -14.031 13.18 12.25 1 88.38 75 ILE A CA 1
ATOM 557 C C . ILE A 1 75 ? -14.312 14.086 13.438 1 88.38 75 ILE A C 1
ATOM 559 O O . ILE A 1 75 ? -14.195 15.312 13.336 1 88.38 75 ILE A O 1
ATOM 563 N N . ILE A 1 76 ? -14.617 13.461 14.578 1 85.81 76 ILE A N 1
ATOM 564 C CA . ILE A 1 76 ? -14.922 14.211 15.789 1 85.81 76 ILE A CA 1
ATOM 565 C C . ILE A 1 76 ? -13.672 14.953 16.266 1 85.81 76 ILE A C 1
ATOM 567 O O . ILE A 1 76 ? -13.742 16.125 16.656 1 85.81 76 ILE A O 1
ATOM 571 N N . LEU A 1 77 ? -12.555 14.258 16.172 1 83.56 77 LEU A N 1
ATOM 572 C CA . LEU A 1 77 ? -11.297 14.891 16.547 1 83.56 77 LEU A CA 1
ATOM 573 C C . LEU A 1 77 ? -10.969 16.047 15.609 1 83.56 77 LEU A C 1
ATOM 575 O O . LEU A 1 77 ? -10.43 17.062 16.047 1 83.56 77 LEU A O 1
ATOM 579 N N . GLY A 1 78 ? -11.273 15.812 14.336 1 80 78 GLY A N 1
ATOM 580 C CA . GLY A 1 78 ? -11.078 16.891 13.383 1 80 78 GLY A CA 1
ATOM 581 C C . GLY A 1 78 ? -11.961 18.094 13.656 1 80 78 GLY A C 1
ATOM 582 O O . GLY A 1 78 ? -11.516 19.25 13.539 1 80 78 GLY A O 1
ATOM 583 N N . TYR A 1 79 ? -13.133 17.906 14.047 1 78.88 79 TYR A N 1
ATOM 584 C CA . TYR A 1 79 ? -14.062 18.984 14.391 1 78.88 79 TYR A CA 1
ATOM 585 C C . TYR A 1 79 ? -13.578 19.75 15.625 1 78.88 79 TYR A C 1
ATOM 587 O O . TYR A 1 79 ? -13.617 20.969 15.648 1 78.88 79 TYR A O 1
ATOM 595 N N . ALA A 1 80 ? -13.188 19 16.594 1 75.88 80 ALA A N 1
ATOM 596 C CA . ALA A 1 80 ? -12.695 19.625 17.828 1 75.88 80 ALA A CA 1
ATOM 597 C C . ALA A 1 80 ? -11.445 20.453 17.562 1 75.88 80 ALA A C 1
ATOM 599 O O . ALA A 1 80 ? -11.289 21.531 18.125 1 75.88 80 ALA A O 1
ATOM 600 N N . ALA A 1 81 ? -10.641 19.984 16.703 1 74.44 81 ALA A N 1
ATOM 601 C CA . ALA A 1 81 ? -9.398 20.688 16.391 1 74.44 81 ALA A CA 1
ATOM 602 C C . ALA A 1 81 ? -9.68 21.938 15.562 1 74.44 81 ALA A C 1
ATOM 604 O O . ALA A 1 81 ? -9.039 22.984 15.758 1 74.44 81 ALA A O 1
ATOM 605 N N . THR A 1 82 ? -10.57 21.859 14.602 1 70.94 82 THR A N 1
ATOM 606 C CA . THR A 1 82 ? -10.906 23.016 13.781 1 70.94 82 THR A CA 1
ATOM 607 C C . THR A 1 82 ? -11.578 24.094 14.617 1 70.94 82 THR A C 1
ATOM 609 O O . THR A 1 82 ? -11.344 25.281 14.414 1 70.94 82 THR A O 1
ATOM 612 N N . LYS A 1 83 ? -12.391 23.703 15.555 1 67.75 83 LYS A N 1
ATOM 613 C CA . LYS A 1 83 ? -13.031 24.656 16.453 1 67.75 83 LYS A CA 1
ATOM 614 C C . LYS A 1 83 ? -12.008 25.375 17.328 1 67.75 83 LYS A C 1
ATOM 616 O O . LYS A 1 83 ? -12.086 26.594 17.5 1 67.75 83 LYS A O 1
ATOM 621 N N . GLN A 1 84 ? -11.133 24.656 17.797 1 65.12 84 GLN A N 1
ATOM 622 C CA . GLN A 1 84 ? -10.117 25.25 18.672 1 65.12 84 GLN A CA 1
ATOM 623 C C . GLN A 1 84 ? -9.219 26.203 17.906 1 65.12 84 GLN A C 1
ATOM 625 O O . GLN A 1 84 ? -8.82 27.25 18.438 1 65.12 84 GLN A O 1
ATOM 630 N N . SER A 1 85 ? -8.883 25.812 16.719 1 63.25 85 SER A N 1
ATOM 631 C CA . SER A 1 85 ? -7.992 26.656 15.922 1 63.25 85 SER A CA 1
ATOM 632 C C . SER A 1 85 ? -8.688 27.953 15.516 1 63.25 85 SER A C 1
ATOM 634 O O . SER A 1 85 ? -8.031 28.969 15.289 1 63.25 85 SER A O 1
ATOM 636 N N . LYS A 1 86 ? -9.953 27.859 15.539 1 61.31 86 LYS A N 1
ATOM 637 C CA . LYS A 1 86 ? -10.68 29.062 15.125 1 61.31 86 LYS A CA 1
ATOM 638 C C . LYS A 1 86 ? -11.023 29.938 16.328 1 61.31 86 LYS A C 1
ATOM 640 O O . LYS A 1 86 ? -11.133 31.156 16.203 1 61.31 86 LYS A O 1
ATOM 645 N N . VAL A 1 87 ? -11.336 29.156 17.469 1 53.25 87 VAL A N 1
ATOM 646 C CA . VAL A 1 87 ? -11.68 29.906 18.656 1 53.25 87 VAL A CA 1
ATOM 647 C C . VAL A 1 87 ? -10.406 30.359 19.375 1 53.25 87 VAL A C 1
ATOM 649 O O . VAL A 1 87 ? -10.43 31.312 20.141 1 53.25 87 VAL A O 1
ATOM 652 N N . GLN A 1 88 ? -9.328 29.688 19.281 1 48.69 88 GLN A N 1
ATOM 653 C CA . GLN A 1 88 ? -8.133 29.922 20.094 1 48.69 88 GLN A CA 1
ATOM 654 C C . GLN A 1 88 ? -7.98 31.406 20.422 1 48.69 88 GLN A C 1
ATOM 656 O O . GLN A 1 88 ? -7.371 32.156 19.656 1 48.69 88 GLN A O 1
ATOM 661 N N . VAL A 1 89 ? -8.969 32 20.703 1 40.75 89 VAL A N 1
ATOM 662 C CA . VAL A 1 89 ? -8.656 32.906 21.797 1 40.75 89 VAL A CA 1
ATOM 663 C C . VAL A 1 89 ? -7.973 32.125 22.922 1 40.75 89 VAL A C 1
ATOM 665 O O . VAL A 1 89 ? -8.523 31.156 23.438 1 40.75 89 VAL A O 1
ATOM 668 N N . TYR A 1 90 ? -6.668 31.922 22.891 1 39.22 90 TYR A N 1
ATOM 669 C CA . TYR A 1 90 ? -5.594 31.281 23.641 1 39.22 90 TYR A CA 1
ATOM 670 C C . TYR A 1 90 ? -5.871 31.312 25.141 1 39.22 90 TYR A C 1
ATOM 672 O O . TYR A 1 90 ? -5.34 32.156 25.859 1 39.22 90 TYR A O 1
ATOM 680 N N . ASP A 1 91 ? -7.027 31.234 25.578 1 40.91 91 ASP A N 1
ATOM 681 C CA . ASP A 1 91 ? -7.039 31.531 27 1 40.91 91 ASP A CA 1
ATOM 682 C C . ASP A 1 91 ? -6.309 30.438 27.797 1 40.91 91 ASP A C 1
ATOM 684 O O . ASP A 1 91 ? -5.48 30.75 28.656 1 40.91 91 ASP A O 1
ATOM 688 N N . ASP A 1 92 ? -6.984 29.156 28.172 1 40.25 92 ASP A N 1
ATOM 689 C CA . ASP A 1 92 ? -6.602 28.422 29.375 1 40.25 92 ASP A CA 1
ATOM 690 C C . ASP A 1 92 ? -5.531 27.375 29.047 1 40.25 92 ASP A C 1
ATOM 692 O O . ASP A 1 92 ? -5.578 26.734 28 1 40.25 92 ASP A O 1
ATOM 696 N N . GLU A 1 93 ? -4.285 27.281 29.641 1 45.16 93 GLU A N 1
ATOM 697 C CA . GLU A 1 93 ? -3.029 26.547 29.734 1 45.16 93 GLU A CA 1
ATOM 698 C C . GLU A 1 93 ? -3.262 25.047 29.578 1 45.16 93 GLU A C 1
ATOM 700 O O . GLU A 1 93 ? -2.521 24.359 28.859 1 45.16 93 GLU A O 1
ATOM 705 N N . ASP A 1 94 ? -3.939 24.484 30.484 1 44.06 94 ASP A N 1
ATOM 706 C CA . ASP A 1 94 ? -3.992 23.047 30.781 1 44.06 94 ASP A CA 1
ATOM 707 C C . ASP A 1 94 ? -4.633 22.281 29.641 1 44.06 94 ASP A C 1
ATOM 709 O O . ASP A 1 94 ? -4.32 21.094 29.438 1 44.06 94 ASP A O 1
ATOM 713 N N . VAL A 1 95 ? -5.422 22.938 28.938 1 44.88 95 VAL A N 1
ATOM 714 C CA . VAL A 1 95 ? -6.176 22.234 27.906 1 44.88 95 VAL A CA 1
ATOM 715 C C . VAL A 1 95 ? -5.309 22.031 26.672 1 44.88 95 VAL A C 1
ATOM 717 O O . VAL A 1 95 ? -5.445 21.047 25.953 1 44.88 95 VAL A O 1
ATOM 720 N N . CYS A 1 96 ? -4.223 22.812 26.656 1 48.41 96 CYS A N 1
ATOM 721 C CA . CYS A 1 96 ? -3.402 22.781 25.438 1 48.41 96 CYS A CA 1
ATOM 722 C C . CYS A 1 96 ? -2.459 21.578 25.469 1 48.41 96 CYS A C 1
ATOM 724 O O . CYS A 1 96 ? -2.229 20.953 24.438 1 48.41 96 CYS A O 1
ATOM 726 N N . CYS A 1 97 ? -1.854 21.391 26.766 1 48.91 97 CYS A N 1
ATOM 727 C CA . CYS A 1 97 ? -0.863 20.328 26.812 1 48.91 97 CYS A CA 1
ATOM 728 C C . CYS A 1 97 ? -1.514 18.969 26.578 1 48.91 97 CYS A C 1
ATOM 730 O O . CYS A 1 97 ? -0.959 18.125 25.859 1 48.91 97 CYS A O 1
ATOM 732 N N . GLY A 1 98 ? -2.623 18.812 27.359 1 51.16 98 GLY A N 1
ATOM 733 C CA . GLY A 1 98 ? -3.354 17.562 27.188 1 51.16 98 GLY A CA 1
ATOM 734 C C . GLY A 1 98 ? -3.844 17.359 25.766 1 51.16 98 GLY A C 1
ATOM 735 O O . GLY A 1 98 ? -3.928 16.234 25.281 1 51.16 98 GLY A O 1
ATOM 736 N N . GLY A 1 99 ? -3.908 18.484 25.109 1 60.78 99 GLY A N 1
ATOM 737 C CA . GLY A 1 99 ? -4.391 18.438 23.75 1 60.78 99 GLY A CA 1
ATOM 738 C C . GLY A 1 99 ? -3.338 17.969 22.766 1 60.78 99 GLY A C 1
ATOM 739 O O . GLY A 1 99 ? -3.631 17.172 21.859 1 60.78 99 GLY A O 1
ATOM 740 N N . MET A 1 100 ? -2.031 18.312 23.172 1 73.62 100 MET A N 1
ATOM 741 C CA . MET A 1 100 ? -0.938 17.906 22.297 1 73.62 100 MET A CA 1
ATOM 742 C C . MET A 1 100 ? -0.708 16.391 22.375 1 73.62 100 MET A C 1
ATOM 744 O O . MET A 1 100 ? -0.451 15.75 21.359 1 73.62 100 MET A O 1
ATOM 748 N N . GLY A 1 101 ? -0.813 15.953 23.578 1 73.56 101 GLY A N 1
ATOM 749 C CA . GLY A 1 101 ? -0.629 14.523 23.781 1 73.56 101 GLY A CA 1
ATOM 750 C C . GLY A 1 101 ? -1.695 13.688 23.109 1 73.56 101 GLY A C 1
ATOM 751 O O . GLY A 1 101 ? -1.391 12.656 22.5 1 73.56 101 GLY A O 1
ATOM 752 N N . CYS A 1 102 ? -2.83 14.188 23.188 1 75.69 102 CYS A N 1
ATOM 753 C CA . CYS A 1 102 ? -3.941 13.453 22.594 1 75.69 102 CYS A CA 1
ATOM 754 C C . CYS A 1 102 ? -3.844 13.461 21.078 1 75.69 102 CYS A C 1
ATOM 756 O O . CYS A 1 102 ? -4.09 12.445 20.422 1 75.69 102 CYS A O 1
ATOM 758 N N . VAL A 1 103 ? -3.432 14.57 20.516 1 80.12 103 VAL A N 1
ATOM 759 C CA . VAL A 1 103 ? -3.328 14.664 19.062 1 80.12 103 VAL A CA 1
ATOM 760 C C . VAL A 1 103 ? -2.166 13.812 18.578 1 80.12 103 VAL A C 1
ATOM 762 O O . VAL A 1 103 ? -2.268 13.156 17.531 1 80.12 103 VAL A O 1
ATOM 765 N N . SER A 1 104 ? -1.134 13.773 19.375 1 84.06 104 SER A N 1
ATOM 766 C CA . SER A 1 104 ? 0.005 12.938 19 1 84.06 104 SER A CA 1
ATOM 767 C C . SER A 1 104 ? -0.353 11.453 19.062 1 84.06 104 SER A C 1
ATOM 769 O O . SER A 1 104 ? 0.049 10.68 18.188 1 84.06 104 SER A O 1
ATOM 771 N N . LEU A 1 105 ? -1.035 11.094 20.047 1 85.94 105 LEU A N 1
ATOM 772 C CA . LEU A 1 105 ? -1.451 9.703 20.172 1 85.94 105 LEU A CA 1
ATOM 773 C C . LEU A 1 105 ? -2.389 9.305 19.047 1 85.94 105 LEU A C 1
ATOM 775 O O . LEU A 1 105 ? -2.283 8.195 18.5 1 85.94 105 LEU A O 1
ATOM 779 N N . ALA A 1 106 ? -3.248 10.164 18.688 1 88.06 106 ALA A N 1
ATOM 780 C CA . ALA A 1 106 ? -4.164 9.898 17.578 1 88.06 106 ALA A CA 1
ATOM 781 C C . ALA A 1 106 ? -3.406 9.719 16.266 1 88.06 106 ALA A C 1
ATOM 783 O O . ALA A 1 106 ? -3.756 8.859 15.453 1 88.06 106 ALA A O 1
ATOM 784 N N . LEU A 1 107 ? -2.369 10.523 16.141 1 89.06 107 LEU A N 1
ATOM 785 C CA . LEU A 1 107 ? -1.558 10.414 14.93 1 89.06 107 LEU A CA 1
ATOM 786 C C . LEU A 1 107 ? -0.812 9.086 14.891 1 89.06 107 LEU A C 1
ATOM 788 O O . LEU A 1 107 ? -0.703 8.461 13.836 1 89.06 107 LEU A O 1
ATOM 792 N N . TYR A 1 108 ? -0.39 8.711 16.078 1 88.19 108 TYR A N 1
ATOM 793 C CA . TYR A 1 108 ? 0.339 7.449 16.156 1 88.19 108 TYR A CA 1
ATOM 794 C C . TYR A 1 108 ? -0.573 6.273 15.844 1 88.19 108 TYR A C 1
ATOM 796 O O . TYR A 1 108 ? -0.186 5.359 15.102 1 88.19 108 TYR A O 1
ATOM 804 N N . ILE A 1 109 ? -1.721 6.273 16.328 1 90.38 109 ILE A N 1
ATOM 805 C CA . ILE A 1 109 ? -2.68 5.203 16.094 1 90.38 109 ILE A CA 1
ATOM 806 C C . ILE A 1 109 ? -3.039 5.156 14.602 1 90.38 109 ILE A C 1
ATOM 808 O O . ILE A 1 109 ? -3.107 4.078 14.008 1 90.38 109 ILE A O 1
ATOM 812 N N . LEU A 1 110 ? -3.199 6.281 14.086 1 91.81 110 LEU A N 1
ATOM 813 C CA . LEU A 1 110 ? -3.535 6.359 12.672 1 91.81 110 LEU A CA 1
ATOM 814 C C . LEU A 1 110 ? -2.387 5.84 11.812 1 91.81 110 LEU A C 1
ATOM 816 O O . LEU A 1 110 ? -2.613 5.184 10.789 1 91.81 110 LEU A O 1
ATOM 820 N N . TYR A 1 111 ? -1.22 6.133 12.203 1 91.06 111 TYR A N 1
ATOM 821 C CA . TYR A 1 111 ? -0.035 5.648 11.5 1 91.06 111 TYR A CA 1
ATOM 822 C C . TYR A 1 111 ? 0.036 4.129 11.539 1 91.06 111 TYR A C 1
ATOM 824 O O . TYR A 1 111 ? 0.275 3.488 10.508 1 91.06 111 TYR A O 1
ATOM 832 N N . LEU A 1 112 ? -0.217 3.578 12.664 1 89.81 112 LEU A N 1
ATOM 833 C CA . LEU A 1 112 ? -0.213 2.127 12.812 1 89.81 112 LEU A CA 1
ATOM 834 C C . LEU A 1 112 ? -1.315 1.487 11.977 1 89.81 112 LEU A C 1
ATOM 836 O O . LEU A 1 112 ? -1.097 0.457 11.336 1 89.81 112 LEU A O 1
ATOM 840 N N . LEU A 1 113 ? -2.432 2.107 12.031 1 92.38 113 LEU A N 1
ATOM 841 C CA . LEU A 1 113 ? -3.553 1.594 11.25 1 92.38 113 LEU A CA 1
ATOM 842 C C . LEU A 1 113 ? -3.23 1.615 9.758 1 92.38 113 LEU A C 1
ATOM 844 O O . LEU A 1 113 ? -3.588 0.689 9.023 1 92.38 113 LEU A O 1
ATOM 848 N N . THR A 1 114 ? -2.59 2.648 9.336 1 91.88 114 THR A N 1
ATOM 849 C CA . THR A 1 114 ? -2.199 2.758 7.934 1 91.88 114 THR A CA 1
ATOM 850 C C . THR A 1 114 ? -1.238 1.637 7.551 1 91.88 114 THR A C 1
ATOM 852 O O . THR A 1 114 ? -1.366 1.04 6.48 1 91.88 114 THR A O 1
ATOM 855 N N . PHE A 1 115 ? -0.39 1.267 8.438 1 88.19 115 PHE A N 1
ATOM 856 C CA . PHE A 1 115 ? 0.565 0.196 8.18 1 88.19 115 PHE A CA 1
ATOM 857 C C . PHE A 1 115 ? -0.137 -1.155 8.125 1 88.19 115 PHE A C 1
ATOM 859 O O . PHE A 1 115 ? 0.158 -1.979 7.254 1 88.19 115 PHE A O 1
ATOM 866 N N . ILE A 1 116 ? -0.971 -1.38 8.984 1 90.12 116 ILE A N 1
ATOM 867 C CA . ILE A 1 116 ? -1.724 -2.629 9.023 1 90.12 116 ILE A CA 1
ATOM 868 C C . ILE A 1 116 ? -2.551 -2.775 7.746 1 90.12 116 ILE A C 1
ATOM 870 O O . ILE A 1 116 ? -2.613 -3.859 7.164 1 90.12 116 ILE A O 1
ATOM 874 N N . TRP A 1 117 ? -3.104 -1.68 7.359 1 92.75 117 TRP A N 1
ATOM 875 C CA . TRP A 1 117 ? -3.924 -1.72 6.156 1 92.75 117 TRP A CA 1
ATOM 876 C C . TRP A 1 117 ? -3.062 -1.947 4.918 1 92.75 117 TRP A C 1
ATOM 878 O O . TRP A 1 117 ? -3.494 -2.598 3.963 1 92.75 117 TRP A O 1
ATOM 888 N N . LEU A 1 118 ? -1.861 -1.45 4.914 1 89.75 118 LEU A N 1
ATOM 889 C CA . LEU A 1 118 ? -0.938 -1.712 3.814 1 89.75 118 LEU A CA 1
ATOM 890 C C . LEU A 1 118 ? -0.615 -3.199 3.717 1 89.75 118 LEU A C 1
ATOM 892 O O . LEU A 1 118 ? -0.625 -3.771 2.625 1 89.75 118 LEU A O 1
ATOM 896 N N . ALA A 1 119 ? -0.42 -3.789 4.852 1 87.75 119 ALA A N 1
ATOM 897 C CA . ALA A 1 119 ? -0.122 -5.219 4.895 1 87.75 119 ALA A CA 1
ATOM 898 C C . ALA A 1 119 ? -1.331 -6.043 4.465 1 87.75 119 ALA A C 1
ATOM 900 O O . ALA A 1 119 ? -1.197 -7 3.697 1 87.75 119 ALA A O 1
ATOM 901 N N . LEU A 1 120 ? -2.439 -5.617 4.914 1 90.44 120 LEU A N 1
ATOM 902 C CA . LEU A 1 120 ? -3.67 -6.324 4.57 1 90.44 120 LEU A CA 1
ATOM 903 C C . LEU A 1 120 ? -3.971 -6.191 3.08 1 90.44 120 LEU A C 1
ATOM 905 O O . LEU A 1 120 ? -4.371 -7.164 2.436 1 90.44 120 LEU A O 1
ATOM 909 N N . GLY A 1 121 ? -3.84 -4.953 2.57 1 88.12 121 GLY A N 1
ATOM 910 C CA . GLY A 1 121 ? -4.012 -4.758 1.139 1 88.12 121 GLY A CA 1
ATOM 911 C C . GLY A 1 121 ? -3.043 -5.578 0.305 1 88.12 121 GLY A C 1
ATOM 912 O O . GLY A 1 121 ? -3.426 -6.145 -0.721 1 88.12 121 GLY A O 1
ATOM 913 N N . GLY A 1 122 ? -1.829 -5.699 0.77 1 87.25 122 GLY A N 1
ATOM 914 C CA . GLY A 1 122 ? -0.857 -6.543 0.094 1 87.25 122 GLY A CA 1
ATOM 915 C C . GLY A 1 122 ? -1.219 -8.016 0.128 1 87.25 122 GLY A C 1
ATOM 916 O O . GLY A 1 122 ? -1.052 -8.727 -0.866 1 87.25 122 GLY A O 1
ATOM 917 N N . ALA A 1 123 ? -1.75 -8.484 1.193 1 89.19 123 ALA A N 1
ATOM 918 C CA . ALA A 1 123 ? -2.125 -9.891 1.341 1 89.19 123 ALA A CA 1
ATOM 919 C C . ALA A 1 123 ? -3.299 -10.242 0.43 1 89.19 123 ALA A C 1
ATOM 921 O O . ALA A 1 123 ? -3.406 -11.375 -0.045 1 89.19 123 ALA A O 1
ATOM 922 N N . CYS A 1 124 ? -4.09 -9.258 0.185 1 91.94 124 CYS A N 1
ATOM 923 C CA . CYS A 1 124 ? -5.262 -9.5 -0.653 1 91.94 124 CYS A CA 1
ATOM 924 C C . CYS A 1 124 ? -4.859 -9.648 -2.115 1 91.94 124 CYS A C 1
ATOM 926 O O . CYS A 1 124 ? -5.645 -10.141 -2.93 1 91.94 124 CYS A O 1
ATOM 928 N N . THR A 1 125 ? -3.668 -9.367 -2.451 1 92.38 125 THR A N 1
ATOM 929 C CA . THR A 1 125 ? -3.197 -9.531 -3.824 1 92.38 125 THR A CA 1
ATOM 930 C C . THR A 1 125 ? -2.904 -10.992 -4.129 1 92.38 125 THR A C 1
ATOM 932 O O . THR A 1 125 ? -2.879 -11.398 -5.293 1 92.38 125 THR A O 1
ATOM 935 N N . ILE A 1 126 ? -2.771 -11.797 -3.084 1 91.94 126 ILE A N 1
ATOM 936 C CA . ILE A 1 126 ? -2.402 -13.195 -3.252 1 91.94 126 ILE A CA 1
ATOM 937 C C . ILE A 1 126 ? -3.535 -13.945 -3.949 1 91.94 126 ILE A C 1
ATOM 939 O O . 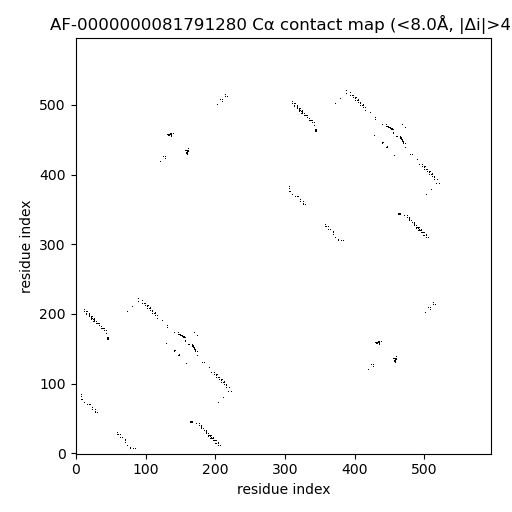ILE A 1 126 ? -3.334 -14.531 -5.016 1 91.94 126 ILE A O 1
ATOM 943 N N . PRO A 1 127 ? -4.73 -13.859 -3.416 1 93.81 127 PRO A N 1
ATOM 944 C CA . PRO A 1 127 ? -5.797 -14.578 -4.117 1 93.81 127 PRO A CA 1
ATOM 945 C C . PRO A 1 127 ? -6.133 -13.961 -5.473 1 93.81 127 PRO A C 1
ATOM 947 O O . PRO A 1 127 ? -6.574 -14.672 -6.383 1 93.81 127 PRO A O 1
ATOM 950 N N . MET A 1 128 ? -5.898 -12.695 -5.633 1 95.06 128 MET A N 1
ATOM 951 C CA . MET A 1 128 ? -6.152 -12.062 -6.926 1 95.06 128 MET A CA 1
ATOM 952 C C . MET A 1 128 ? -5.223 -12.625 -7.996 1 95.06 128 MET A C 1
ATOM 954 O O . MET A 1 128 ? -5.668 -12.977 -9.086 1 95.06 128 MET A O 1
ATOM 958 N N . ILE A 1 129 ? -3.969 -12.758 -7.641 1 93.62 129 ILE A N 1
ATOM 959 C CA . ILE A 1 129 ? -2.992 -13.258 -8.602 1 93.62 129 ILE A CA 1
ATOM 960 C C . ILE A 1 129 ? -3.277 -14.734 -8.898 1 93.62 129 ILE A C 1
ATOM 962 O O . ILE A 1 129 ? -3.174 -15.172 -10.047 1 93.62 129 ILE A O 1
ATOM 966 N N . PHE A 1 130 ? -3.678 -15.492 -7.906 1 93.81 130 PHE A N 1
ATOM 967 C CA . PHE A 1 130 ? -4.02 -16.891 -8.094 1 93.81 130 PHE A CA 1
ATOM 968 C C . PHE A 1 130 ? -5.176 -17.047 -9.078 1 93.81 130 PHE A C 1
ATOM 970 O O . PHE A 1 130 ? -5.102 -17.844 -10.016 1 93.81 130 PHE A O 1
ATOM 977 N N . THR A 1 131 ? -6.191 -16.266 -8.898 1 95.75 131 THR A N 1
ATOM 978 C CA . THR A 1 131 ? -7.371 -16.391 -9.75 1 95.75 131 THR A CA 1
ATOM 979 C C . THR A 1 131 ? -7.062 -15.906 -11.164 1 95.75 131 THR A C 1
ATOM 981 O O . THR A 1 131 ? -7.617 -16.422 -12.133 1 95.75 131 THR A O 1
ATOM 984 N N . VAL A 1 132 ? -6.164 -14.945 -11.297 1 94.25 132 VAL A N 1
ATOM 985 C CA . VAL A 1 132 ? -5.762 -14.508 -12.633 1 94.25 132 VAL A CA 1
ATOM 986 C C . VAL A 1 132 ? -5.043 -15.641 -13.352 1 94.25 132 VAL A C 1
ATOM 988 O O . VAL A 1 132 ? -5.312 -15.906 -14.523 1 94.25 132 VAL A O 1
ATOM 991 N N . MET A 1 133 ? -4.191 -16.359 -12.633 1 93.88 133 MET A N 1
ATOM 992 C CA . MET A 1 133 ? -3.426 -17.438 -13.234 1 93.88 133 MET A CA 1
ATOM 993 C C . MET A 1 133 ? -4.344 -18.578 -13.672 1 93.88 133 MET A C 1
ATOM 995 O O . MET A 1 133 ? -4.215 -19.094 -14.789 1 93.88 133 MET A O 1
ATOM 999 N N . VAL A 1 134 ? -5.266 -18.922 -12.805 1 93.69 134 VAL A N 1
ATOM 1000 C CA . VAL A 1 134 ? -6.176 -20.031 -13.109 1 93.69 134 VAL A CA 1
ATOM 1001 C C . VAL A 1 134 ? -7.062 -19.656 -14.289 1 93.69 134 VAL A C 1
ATOM 1003 O O . VAL A 1 134 ? -7.25 -20.453 -15.211 1 93.69 134 VAL A O 1
ATOM 1006 N N . LYS A 1 135 ? -7.539 -18.438 -14.289 1 93.75 135 LYS A N 1
ATOM 1007 C CA . LYS A 1 135 ? -8.406 -18 -15.375 1 93.75 135 LYS A CA 1
ATOM 1008 C C . LYS A 1 135 ? -7.641 -17.922 -16.703 1 93.75 135 LYS A C 1
ATOM 1010 O O . LYS A 1 135 ? -8.141 -18.359 -17.734 1 93.75 135 LYS A O 1
ATOM 1015 N N . MET A 1 136 ? -6.461 -17.438 -16.641 1 91.12 136 MET A N 1
ATOM 1016 C CA . MET A 1 136 ? -5.664 -17.328 -17.859 1 91.12 136 MET A CA 1
ATOM 1017 C C . MET A 1 136 ? -5.355 -18.703 -18.438 1 91.12 136 MET A C 1
ATOM 1019 O O . MET A 1 136 ? -5.402 -18.906 -19.641 1 91.12 136 MET A O 1
ATOM 1023 N N . TYR A 1 137 ? -5.074 -19.672 -17.562 1 92.06 137 TYR A N 1
ATOM 1024 C CA . TYR A 1 137 ? -4.793 -21.031 -18 1 92.06 137 TYR A CA 1
ATOM 1025 C C . TYR A 1 137 ? -6.039 -21.672 -18.594 1 92.06 137 TYR A C 1
ATOM 1027 O O . TYR A 1 137 ? -5.98 -22.281 -19.672 1 92.06 137 TYR A O 1
ATOM 1035 N N . THR A 1 138 ? -7.137 -21.562 -17.906 1 92.38 138 THR A N 1
ATOM 1036 C CA . THR A 1 138 ? -8.359 -22.203 -18.375 1 92.38 138 THR A CA 1
ATOM 1037 C C . THR A 1 138 ? -8.805 -21.625 -19.703 1 92.38 138 THR A C 1
ATOM 1039 O O . THR A 1 138 ? -9.273 -22.344 -20.578 1 92.38 138 THR A O 1
ATOM 1042 N N . VAL A 1 139 ? -8.656 -20.344 -19.891 1 90.62 139 VAL A N 1
ATOM 1043 C CA . VAL A 1 139 ? -9.023 -19.703 -21.141 1 90.62 139 VAL A CA 1
ATOM 1044 C C . VAL A 1 139 ? -8.109 -20.203 -22.266 1 90.62 139 VAL A C 1
ATOM 1046 O O . VAL A 1 139 ? -8.547 -20.375 -23.406 1 90.62 139 VAL A O 1
ATOM 1049 N N . SER A 1 140 ? -6.867 -20.5 -21.938 1 88.88 140 SER A N 1
ATOM 1050 C CA . SER A 1 140 ? -5.898 -20.938 -22.938 1 88.88 140 SER A CA 1
ATOM 1051 C C . SER A 1 140 ? -6.18 -22.375 -23.391 1 88.88 140 SER A C 1
ATOM 1053 O O . SER A 1 140 ? -5.914 -22.719 -24.547 1 88.88 140 SER A O 1
ATOM 1055 N N . VAL A 1 141 ? -6.75 -23.188 -22.516 1 89.12 141 VAL A N 1
ATOM 1056 C CA . VAL A 1 141 ? -6.957 -24.594 -22.844 1 89.12 141 VAL A CA 1
ATOM 1057 C C . VAL A 1 141 ? -8.383 -24.797 -23.359 1 89.12 141 VAL A C 1
ATOM 1059 O O . VAL A 1 141 ? -8.711 -25.859 -23.891 1 89.12 141 VAL A O 1
ATOM 1062 N N . THR A 1 142 ? -9.117 -23.734 -23.125 1 89.38 142 THR A N 1
ATOM 1063 C CA . THR A 1 142 ? -10.492 -23.844 -23.609 1 89.38 142 THR A CA 1
ATOM 1064 C C . THR A 1 142 ? -10.547 -23.672 -25.125 1 89.38 142 THR A C 1
ATOM 1066 O O . THR A 1 142 ? -10.023 -22.703 -25.672 1 89.38 142 THR A O 1
ATOM 1069 N N . GLY A 1 143 ? -11.062 -24.656 -25.75 1 83.56 143 GLY A N 1
ATOM 1070 C CA . GLY A 1 143 ? -11.188 -24.625 -27.188 1 83.56 143 GLY A CA 1
ATOM 1071 C C . GLY A 1 143 ? -12.188 -23.594 -27.688 1 83.56 143 GLY A C 1
ATOM 1072 O O . GLY A 1 143 ? -12.875 -22.953 -26.875 1 83.56 143 GLY A O 1
ATOM 1073 N N . ALA A 1 144 ? -12.141 -23.391 -28.953 1 84.5 144 ALA A N 1
ATOM 1074 C CA . ALA A 1 144 ? -13.062 -22.453 -29.609 1 84.5 144 ALA A CA 1
ATOM 1075 C C . ALA A 1 144 ? -14.516 -22.812 -29.312 1 84.5 144 ALA A C 1
ATOM 1077 O O . ALA A 1 144 ? -15.383 -21.953 -29.297 1 84.5 144 ALA A O 1
ATOM 1078 N N . ASP A 1 145 ? -14.773 -24.094 -29.016 1 84.69 145 ASP A N 1
ATOM 1079 C CA . ASP A 1 145 ? -16.125 -24.547 -28.734 1 84.69 145 ASP A CA 1
ATOM 1080 C C . ASP A 1 145 ? -16.484 -24.328 -27.266 1 84.69 145 ASP A C 1
ATOM 1082 O O . ASP A 1 145 ? -17.625 -24.609 -26.844 1 84.69 145 ASP A O 1
ATOM 1086 N N . GLY A 1 146 ? -15.586 -23.859 -26.531 1 84.19 146 GLY A N 1
ATOM 1087 C CA . GLY A 1 146 ? -15.852 -23.609 -25.125 1 84.19 146 GLY A CA 1
ATOM 1088 C C . GLY A 1 146 ? -15.641 -24.828 -24.25 1 84.19 146 GLY A C 1
ATOM 1089 O O . GLY A 1 146 ? -15.922 -24.797 -23.047 1 84.19 146 GLY A O 1
ATOM 1090 N N . ILE A 1 147 ? -15.172 -25.922 -24.875 1 87.75 147 ILE A N 1
ATOM 1091 C CA . ILE A 1 147 ? -14.992 -27.172 -24.141 1 87.75 147 ILE A CA 1
ATOM 1092 C C . ILE A 1 147 ? -13.508 -27.375 -23.828 1 87.75 147 ILE A C 1
ATOM 1094 O O . ILE A 1 147 ? -12.648 -27.125 -24.672 1 87.75 147 ILE A O 1
ATOM 1098 N N . VAL A 1 148 ? -13.281 -27.75 -22.562 1 90.44 148 VAL A N 1
ATOM 1099 C CA . VAL A 1 148 ? -11.93 -28.109 -22.156 1 90.44 148 VAL A CA 1
ATOM 1100 C C . VAL A 1 148 ? -11.688 -29.594 -22.391 1 90.44 148 VAL A C 1
ATOM 1102 O O . VAL A 1 148 ? -12.461 -30.438 -21.938 1 90.44 148 VAL A O 1
ATOM 1105 N N . PRO A 1 149 ? -10.688 -29.859 -23.156 1 90.38 149 PRO A N 1
ATOM 1106 C CA . PRO A 1 149 ? -10.391 -31.281 -23.391 1 90.38 149 PRO A CA 1
ATOM 1107 C C . PRO A 1 149 ? -10.141 -32.031 -22.094 1 90.38 149 PRO A C 1
ATOM 1109 O O . PRO A 1 149 ? -9.609 -31.484 -21.141 1 90.38 149 PRO A O 1
ATOM 1112 N N . ASP A 1 150 ? -10.484 -33.312 -22.109 1 88.12 150 ASP A N 1
ATOM 1113 C CA . ASP A 1 150 ? -10.344 -34.156 -20.922 1 88.12 150 ASP A CA 1
ATOM 1114 C C . ASP A 1 150 ? -8.875 -34.312 -20.531 1 88.12 150 ASP A C 1
ATOM 1116 O O . ASP A 1 150 ? -8.562 -34.562 -19.375 1 88.12 150 ASP A O 1
ATOM 1120 N N . GLY A 1 151 ? -7.996 -34.031 -21.422 1 86.38 151 GLY A N 1
ATOM 1121 C CA . GLY A 1 151 ? -6.574 -34.219 -21.156 1 86.38 151 GLY A CA 1
ATOM 1122 C C . GLY A 1 151 ? -5.934 -33 -20.531 1 86.38 151 GLY A C 1
ATOM 1123 O O . GLY A 1 151 ? -4.828 -33.062 -19.984 1 86.38 151 GLY A O 1
ATOM 1124 N N . SER A 1 152 ? -6.656 -31.969 -20.547 1 88.69 152 SER A N 1
ATOM 1125 C CA . SER A 1 152 ? -6.109 -30.75 -19.953 1 88.69 152 SER A CA 1
ATOM 1126 C C . SER A 1 152 ? -6.477 -30.641 -18.469 1 88.69 152 SER A C 1
ATOM 1128 O O . SER A 1 152 ? -7.656 -30.703 -18.109 1 88.69 152 SER A O 1
ATOM 1130 N N . CYS A 1 153 ? -5.391 -30.594 -17.625 1 91.31 153 CYS A N 1
ATOM 1131 C CA . CYS A 1 153 ? -5.613 -30.594 -16.188 1 91.31 153 CYS A CA 1
ATOM 1132 C C . CYS A 1 153 ? -4.852 -29.453 -15.516 1 91.31 153 CYS A C 1
ATOM 1134 O O . CYS A 1 153 ? -3.896 -28.922 -16.094 1 91.31 153 CYS A O 1
ATOM 1136 N N . ILE A 1 154 ? -5.336 -29.062 -14.43 1 90.81 154 ILE A N 1
ATOM 1137 C CA . ILE A 1 154 ? -4.637 -28.125 -13.562 1 90.81 154 ILE A CA 1
ATOM 1138 C C . ILE A 1 154 ? -4.191 -28.828 -12.281 1 90.81 154 ILE A C 1
ATOM 1140 O O . ILE A 1 154 ? -4.922 -29.672 -11.742 1 90.81 154 ILE A O 1
ATOM 1144 N N . TYR A 1 155 ? -2.953 -28.609 -11.922 1 90.81 155 TYR A N 1
ATOM 1145 C CA . TYR A 1 155 ? -2.396 -29.172 -10.703 1 90.81 155 TYR A CA 1
ATOM 1146 C C . TYR A 1 155 ? -2.287 -28.125 -9.609 1 90.81 155 TYR A C 1
ATOM 1148 O O . TYR A 1 155 ? -1.377 -27.281 -9.633 1 90.81 155 TYR A O 1
ATOM 1156 N N . LEU A 1 156 ? -3.094 -28.203 -8.664 1 90.5 156 LEU A N 1
ATOM 1157 C CA . LEU A 1 156 ? -3.137 -27.203 -7.609 1 90.5 156 LEU A CA 1
ATOM 1158 C C . LEU A 1 156 ? -1.903 -27.297 -6.715 1 90.5 156 LEU A C 1
ATOM 1160 O O . LEU A 1 156 ? -1.575 -26.344 -5.996 1 90.5 156 LEU A O 1
ATOM 1164 N N . GLN A 1 157 ? -1.246 -28.391 -6.77 1 88.44 157 GLN A N 1
ATOM 1165 C CA . GLN A 1 157 ? -0.015 -28.547 -6 1 88.44 157 GLN A CA 1
ATOM 1166 C C . GLN A 1 157 ? 1.054 -27.562 -6.469 1 88.44 157 GLN A C 1
ATOM 1168 O O . GLN A 1 157 ? 1.913 -27.156 -5.688 1 88.44 157 GLN A O 1
ATOM 1173 N N . GLN A 1 158 ? 0.938 -27.234 -7.672 1 89.06 158 GLN A N 1
ATOM 1174 C CA . GLN A 1 158 ? 1.938 -26.344 -8.234 1 89.06 158 GLN A CA 1
ATOM 1175 C C . GLN A 1 158 ? 1.728 -24.906 -7.746 1 89.06 158 GLN A C 1
ATOM 1177 O O . GLN A 1 158 ? 2.625 -24.078 -7.855 1 89.06 158 GLN A O 1
ATOM 1182 N N . TYR A 1 159 ? 0.532 -24.625 -7.246 1 89.75 159 TYR A N 1
ATOM 1183 C CA . TYR A 1 159 ? 0.245 -23.281 -6.734 1 89.75 159 TYR A CA 1
ATOM 1184 C C . TYR A 1 159 ? 0.55 -23.188 -5.246 1 89.75 159 TYR A C 1
ATOM 1186 O O . TYR A 1 159 ? 0.284 -22.172 -4.613 1 89.75 159 TYR A O 1
ATOM 1194 N N . GLY A 1 160 ? 1.023 -24.234 -4.68 1 84.25 160 GLY A N 1
ATOM 1195 C CA . GLY A 1 160 ? 1.412 -24.203 -3.277 1 84.25 160 GLY A CA 1
ATOM 1196 C C . GLY A 1 160 ? 0.49 -25.016 -2.381 1 84.25 160 GLY A C 1
ATOM 1197 O O . GLY A 1 160 ? 0.73 -25.125 -1.178 1 84.25 160 GLY A O 1
ATOM 1198 N N . PHE A 1 161 ? -0.523 -25.531 -2.928 1 85.31 161 PHE A N 1
ATOM 1199 C CA . PHE A 1 161 ? -1.414 -26.359 -2.123 1 85.31 161 PHE A CA 1
ATOM 1200 C C . PHE A 1 161 ? -0.878 -27.781 -2.014 1 85.31 161 PHE A C 1
ATOM 1202 O O . PHE A 1 161 ? -1.431 -28.703 -2.613 1 85.31 161 PHE A O 1
ATOM 1209 N N . VAL A 1 162 ? 0.239 -27.875 -1.043 1 74.19 162 VAL A N 1
ATOM 1210 C CA . VAL A 1 162 ? 0.989 -29.125 -0.923 1 74.19 162 VAL A CA 1
ATOM 1211 C C . VAL A 1 162 ? 0.335 -30.016 0.126 1 74.19 162 VAL A C 1
ATOM 1213 O O . VAL A 1 162 ? -0.083 -29.547 1.185 1 74.19 162 VAL A O 1
ATOM 1216 N N . GLY A 1 163 ? -0.172 -31.172 -0.268 1 63.94 163 GLY A N 1
ATOM 1217 C CA . GLY A 1 163 ? -0.646 -32.125 0.708 1 63.94 163 GLY A CA 1
ATOM 1218 C C . GLY A 1 163 ? -2.086 -32.562 0.48 1 63.94 163 GLY A C 1
ATOM 1219 O O . GLY A 1 163 ? -2.621 -33.375 1.223 1 63.94 163 GLY A O 1
ATOM 1220 N N . GLY A 1 164 ? -2.781 -31.781 -0.279 1 61.84 164 GLY A N 1
ATOM 1221 C CA . GLY A 1 164 ? -4.191 -32.125 -0.368 1 61.84 164 GLY A CA 1
ATOM 1222 C C . GLY A 1 164 ? -4.453 -33.344 -1.24 1 61.84 164 GLY A C 1
ATOM 1223 O O . GLY A 1 164 ? -3.584 -33.75 -2.012 1 61.84 164 GLY A O 1
ATOM 1224 N N . VAL A 1 165 ? -5.543 -34.094 -0.848 1 61.66 165 VAL A N 1
ATOM 1225 C CA . VAL A 1 165 ? -6.098 -35.25 -1.585 1 61.66 165 VAL A CA 1
ATOM 1226 C C . VAL A 1 165 ? -6.824 -34.75 -2.83 1 61.66 165 VAL A C 1
ATOM 1228 O O . VAL A 1 165 ? -7.586 -33.781 -2.766 1 61.66 165 VAL A O 1
ATOM 1231 N N . ASN A 1 166 ? -6.523 -35.125 -4.062 1 65.12 166 ASN A N 1
ATOM 1232 C CA . ASN A 1 166 ? -7.18 -34.844 -5.34 1 65.12 166 ASN A CA 1
ATOM 1233 C C . ASN A 1 166 ? -6.98 -33.406 -5.777 1 65.12 166 ASN A C 1
ATOM 1235 O O . ASN A 1 166 ? -7.93 -32.625 -5.797 1 65.12 166 ASN A O 1
ATOM 1239 N N . THR A 1 167 ? -5.828 -32.938 -6 1 81.44 167 THR A N 1
ATOM 1240 C CA . THR A 1 167 ? -5.469 -31.562 -6.352 1 81.44 167 THR A CA 1
ATOM 1241 C C . THR A 1 167 ? -5.34 -31.406 -7.863 1 81.44 167 THR A C 1
ATOM 1243 O O . THR A 1 167 ? -4.863 -30.375 -8.344 1 81.44 167 THR A O 1
ATOM 1246 N N . THR A 1 168 ? -5.859 -32.469 -8.547 1 88.56 168 THR A N 1
ATOM 1247 C CA . THR A 1 168 ? -5.816 -32.375 -10 1 88.56 168 THR A CA 1
ATOM 1248 C C . THR A 1 168 ? -7.223 -32.281 -10.586 1 88.56 168 THR A C 1
ATOM 1250 O O . THR A 1 168 ? -8.086 -33.094 -10.297 1 88.56 168 THR A O 1
ATOM 1253 N N . LEU A 1 169 ? -7.488 -31.219 -11.203 1 92.19 169 LEU A N 1
ATOM 1254 C CA . LEU A 1 169 ? -8.773 -30.984 -11.844 1 92.19 169 LEU A CA 1
ATOM 1255 C C . LEU A 1 169 ? -8.633 -31.016 -13.367 1 92.19 169 LEU A C 1
ATOM 1257 O O . LEU A 1 169 ? -7.781 -30.328 -13.93 1 92.19 169 LEU A O 1
ATOM 1261 N N . CYS A 1 170 ? -9.562 -31.875 -13.969 1 92.44 170 CYS A N 1
ATOM 1262 C CA . CYS A 1 170 ? -9.445 -32.031 -15.422 1 92.44 170 CYS A CA 1
ATOM 1263 C C . CYS A 1 170 ? -10.797 -31.859 -16.094 1 92.44 170 CYS A C 1
ATOM 1265 O O . CYS A 1 170 ? -11.836 -31.984 -15.445 1 92.44 170 CYS A O 1
ATOM 1267 N N . GLY A 1 171 ? -10.805 -31.5 -17.359 1 92.81 171 GLY A N 1
ATOM 1268 C CA . GLY A 1 171 ? -11.984 -31.516 -18.203 1 92.81 171 GLY A CA 1
ATOM 1269 C C . GLY A 1 171 ? -13.039 -30.516 -17.766 1 92.81 171 GLY A C 1
ATOM 1270 O O . GLY A 1 171 ? -12.75 -29.344 -17.594 1 92.81 171 GLY A O 1
ATOM 1271 N N . GLN A 1 172 ? -14.172 -31.062 -17.516 1 90.81 172 GLN A N 1
ATOM 1272 C CA . GLN A 1 172 ? -15.312 -30.219 -17.203 1 90.81 172 GLN A CA 1
ATOM 1273 C C . GLN A 1 172 ? -15.148 -29.562 -15.828 1 90.81 172 GLN A C 1
ATOM 1275 O O . GLN A 1 172 ? -15.555 -28.422 -15.625 1 90.81 172 GLN A O 1
ATOM 1280 N N . THR A 1 173 ? -14.602 -30.234 -14.93 1 92.5 173 THR A N 1
ATOM 1281 C CA . THR A 1 173 ? -14.375 -29.688 -13.602 1 92.5 173 THR A CA 1
ATOM 1282 C C . THR A 1 173 ? -13.406 -28.516 -13.648 1 92.5 173 THR A C 1
ATOM 1284 O O . THR A 1 173 ? -13.562 -27.547 -12.914 1 92.5 173 THR A O 1
ATOM 1287 N N . LEU A 1 174 ? -12.422 -28.641 -14.516 1 93.88 174 LEU A N 1
ATOM 1288 C CA . LEU A 1 174 ? -11.484 -27.547 -14.711 1 93.88 174 LEU A CA 1
ATOM 1289 C C . LEU A 1 174 ? -12.188 -26.328 -15.281 1 93.88 174 LEU A C 1
ATOM 1291 O O . LEU A 1 174 ? -11.93 -25.188 -14.859 1 93.88 174 LEU A O 1
ATOM 1295 N N . LYS A 1 175 ? -13.031 -26.578 -16.203 1 93.88 175 LYS A N 1
ATOM 1296 C CA . LYS A 1 175 ? -13.781 -25.469 -16.797 1 93.88 175 LYS A CA 1
ATOM 1297 C C . LYS A 1 175 ? -14.625 -24.766 -15.734 1 93.88 175 LYS A C 1
ATOM 1299 O O . LYS A 1 175 ? -14.648 -23.531 -15.68 1 93.88 175 LYS A O 1
ATOM 1304 N N . GLU A 1 176 ? -15.312 -25.516 -14.945 1 93.12 176 GLU A N 1
ATOM 1305 C CA . GLU A 1 176 ? -16.125 -24.922 -13.875 1 93.12 176 GLU A CA 1
ATOM 1306 C C . GLU A 1 176 ? -15.242 -24.172 -12.875 1 93.12 176 GLU A C 1
ATOM 1308 O O . GLU A 1 176 ? -15.617 -23.094 -12.398 1 93.12 176 GLU A O 1
ATOM 1313 N N . PHE A 1 177 ? -14.125 -24.797 -12.531 1 94.12 177 PHE A N 1
ATOM 1314 C CA . PHE A 1 177 ? -13.164 -24.156 -11.633 1 94.12 177 PHE A CA 1
ATOM 1315 C C . PHE A 1 177 ? -12.672 -22.828 -12.219 1 94.12 177 PHE A C 1
ATOM 1317 O O . PHE A 1 177 ? -12.586 -21.828 -11.508 1 94.12 177 PHE A O 1
ATOM 1324 N N . GLY A 1 178 ? -12.375 -22.812 -13.453 1 93.81 178 GLY A N 1
ATOM 1325 C CA . GLY A 1 178 ? -11.93 -21.609 -14.133 1 93.81 178 GLY A CA 1
ATOM 1326 C C . GLY A 1 178 ? -12.992 -20.531 -14.203 1 93.81 178 GLY A C 1
ATOM 1327 O O . GLY A 1 178 ? -12.688 -19.344 -14.039 1 93.81 178 GLY A O 1
ATOM 1328 N N . ASP A 1 179 ? -14.164 -20.938 -14.453 1 94.12 179 ASP A N 1
ATOM 1329 C CA . ASP A 1 179 ? -15.258 -19.969 -14.516 1 94.12 179 ASP A CA 1
ATOM 1330 C C . ASP A 1 179 ? -15.5 -19.328 -13.148 1 94.12 179 ASP A C 1
ATOM 1332 O O . ASP A 1 179 ? -15.727 -18.125 -13.055 1 94.12 179 ASP A O 1
ATOM 1336 N N . LEU A 1 180 ? -15.484 -20.141 -12.141 1 95.19 180 LEU A N 1
ATOM 1337 C CA . LEU A 1 180 ? -15.641 -19.625 -10.797 1 95.19 180 LEU A CA 1
ATOM 1338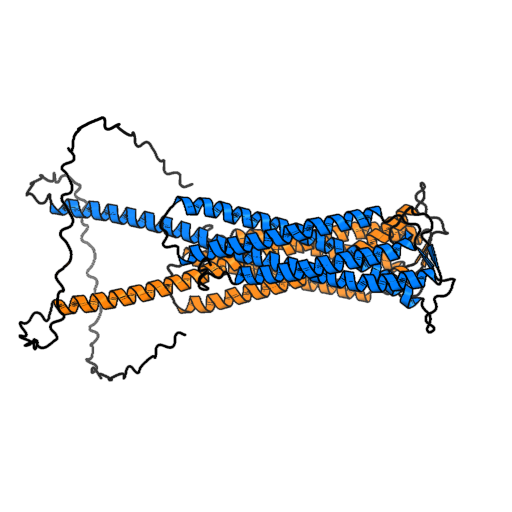 C C . LEU A 1 180 ? -14.469 -18.719 -10.422 1 95.19 180 LEU A C 1
ATOM 1340 O O . LEU A 1 180 ? -14.656 -17.703 -9.734 1 95.19 180 LEU A O 1
ATOM 1344 N N . ALA A 1 181 ? -13.289 -19.062 -10.875 1 95.75 181 ALA A N 1
ATOM 1345 C CA . ALA A 1 181 ? -12.117 -18.219 -10.656 1 95.75 181 ALA A CA 1
ATOM 1346 C C . ALA A 1 181 ? -12.281 -16.859 -11.328 1 95.75 181 ALA A C 1
ATOM 1348 O O . ALA A 1 181 ? -11.859 -15.836 -10.781 1 95.75 181 ALA A O 1
ATOM 1349 N N . GLY A 1 182 ? -12.859 -16.875 -12.508 1 95.69 182 GLY A N 1
ATOM 1350 C CA . GLY A 1 182 ? -13.117 -15.617 -13.203 1 95.69 182 GLY A CA 1
ATOM 1351 C C . GLY A 1 182 ? -14.07 -14.703 -12.445 1 95.69 182 GLY A C 1
ATOM 1352 O O . GLY A 1 182 ? -13.844 -13.5 -12.359 1 95.69 182 GLY A O 1
ATOM 1353 N N . SER A 1 183 ? -15.086 -15.336 -11.945 1 95.44 183 SER A N 1
ATOM 1354 C CA . SER A 1 183 ? -16.031 -14.562 -11.148 1 95.44 183 SER A CA 1
ATOM 1355 C C . SER A 1 183 ? -15.391 -14.031 -9.875 1 95.44 183 SER A C 1
ATOM 1357 O O . SER A 1 183 ? -15.609 -12.891 -9.484 1 95.44 183 SER A O 1
ATOM 1359 N N . ALA A 1 184 ? -14.609 -14.836 -9.219 1 96.75 184 ALA A N 1
ATOM 1360 C CA . ALA A 1 184 ? -13.906 -14.43 -8.008 1 96.75 184 ALA A CA 1
ATOM 1361 C C . ALA A 1 184 ? -12.891 -13.336 -8.312 1 96.75 184 ALA A C 1
ATOM 1363 O O . ALA A 1 184 ? -12.648 -12.453 -7.48 1 96.75 184 ALA A O 1
ATOM 1364 N N . LEU A 1 185 ? -12.289 -13.391 -9.484 1 96.81 185 LEU A N 1
ATOM 1365 C CA . LEU A 1 185 ? -11.289 -12.414 -9.898 1 96.81 185 LEU A CA 1
ATOM 1366 C C . LEU A 1 185 ? -11.867 -11.008 -9.891 1 96.81 185 LEU A C 1
ATOM 1368 O O . LEU A 1 185 ? -11.227 -10.07 -9.414 1 96.81 185 LEU A O 1
ATOM 1372 N N . VAL A 1 186 ? -13.023 -10.867 -10.438 1 96.56 186 VAL A N 1
ATOM 1373 C CA . VAL A 1 186 ? -13.656 -9.555 -10.492 1 96.56 186 VAL A CA 1
ATOM 1374 C C . VAL A 1 186 ? -13.906 -9.031 -9.078 1 96.56 186 VAL A C 1
ATOM 1376 O O . VAL A 1 186 ? -13.664 -7.859 -8.797 1 96.56 186 VAL A O 1
ATOM 1379 N N . MET A 1 187 ? -14.32 -9.883 -8.211 1 97.75 187 MET A N 1
ATOM 1380 C CA . MET A 1 187 ? -14.586 -9.477 -6.836 1 97.75 187 MET A CA 1
ATOM 1381 C C . MET A 1 187 ? -13.289 -9.148 -6.102 1 97.75 187 MET A C 1
ATOM 1383 O O . MET A 1 187 ? -13.242 -8.203 -5.312 1 97.75 187 MET A O 1
ATOM 1387 N N . TYR A 1 188 ? -12.273 -9.883 -6.375 1 97.38 188 TYR A N 1
ATOM 1388 C CA . TYR A 1 188 ? -10.992 -9.586 -5.754 1 97.38 188 TYR A CA 1
ATOM 1389 C C . TYR A 1 188 ? -10.422 -8.266 -6.273 1 97.38 188 TYR A C 1
ATOM 1391 O O . TYR A 1 188 ? -9.758 -7.535 -5.535 1 97.38 188 TYR A O 1
ATOM 1399 N N . ALA A 1 189 ? -10.688 -7.918 -7.496 1 96.19 189 ALA A N 1
ATOM 1400 C CA . ALA A 1 189 ? -10.258 -6.641 -8.047 1 96.19 189 ALA A CA 1
ATOM 1401 C C . ALA A 1 189 ? -10.977 -5.477 -7.367 1 96.19 189 ALA A C 1
ATOM 1403 O O . ALA A 1 189 ? -10.352 -4.469 -7.023 1 96.19 189 ALA A O 1
ATOM 1404 N N . ILE A 1 190 ? -12.211 -5.648 -7.164 1 96.75 190 ILE A N 1
ATOM 1405 C CA . ILE A 1 190 ? -12.992 -4.617 -6.496 1 96.75 190 ILE A CA 1
ATOM 1406 C C . ILE A 1 190 ? -12.539 -4.484 -5.043 1 96.75 190 ILE A C 1
ATOM 1408 O O . ILE A 1 190 ? -12.438 -3.373 -4.52 1 96.75 190 ILE A O 1
ATOM 1412 N N . LEU A 1 191 ? -12.273 -5.598 -4.43 1 97 191 LEU A N 1
ATOM 1413 C CA . LEU A 1 191 ? -11.766 -5.613 -3.061 1 97 191 LEU A CA 1
ATOM 1414 C C . LEU A 1 191 ? -10.445 -4.852 -2.957 1 97 191 LEU A C 1
ATOM 1416 O O . LEU A 1 191 ? -10.234 -4.098 -2.008 1 97 191 LEU A O 1
ATOM 1420 N N . LEU A 1 192 ? -9.586 -5.02 -3.9 1 94.69 192 LEU A N 1
ATOM 1421 C CA . LEU A 1 192 ? -8.305 -4.316 -3.9 1 94.69 192 LEU A CA 1
ATOM 1422 C C . LEU A 1 192 ? -8.508 -2.82 -4.109 1 94.69 192 LEU A C 1
ATOM 1424 O O . LEU A 1 192 ? -7.824 -2.004 -3.488 1 94.69 192 LEU A O 1
ATOM 1428 N N . GLY A 1 193 ? -9.453 -2.516 -5.031 1 93.81 193 GLY A N 1
ATOM 1429 C CA . GLY A 1 193 ? -9.805 -1.114 -5.191 1 93.81 193 GLY A CA 1
ATOM 1430 C C . GLY A 1 193 ? -10.336 -0.482 -3.922 1 93.81 193 GLY A C 1
ATOM 1431 O O . GLY A 1 193 ? -9.977 0.645 -3.582 1 93.81 193 GLY A O 1
ATOM 1432 N N . GLY A 1 194 ? -11.203 -1.21 -3.248 1 96.06 194 GLY A N 1
ATOM 1433 C CA . GLY A 1 194 ? -11.711 -0.727 -1.972 1 96.06 194 GLY A CA 1
ATOM 1434 C C . GLY A 1 194 ? -10.617 -0.553 -0.929 1 96.06 194 GLY A C 1
ATOM 1435 O O . GLY A 1 194 ? -10.617 0.429 -0.183 1 96.06 194 GLY A O 1
ATOM 1436 N N . SER A 1 195 ? -9.727 -1.477 -0.848 1 95.12 195 SER A N 1
ATOM 1437 C CA . SER A 1 195 ? -8.617 -1.383 0.092 1 95.12 195 SER A CA 1
ATOM 1438 C C . SER A 1 195 ? -7.746 -0.166 -0.202 1 95.12 195 SER A C 1
ATOM 1440 O O . SER A 1 195 ? -7.27 0.502 0.719 1 95.12 195 SER A O 1
ATOM 1442 N N . ALA A 1 196 ? -7.512 0.128 -1.458 1 91.88 196 ALA A N 1
ATOM 1443 C CA . ALA A 1 196 ? -6.734 1.299 -1.852 1 91.88 196 ALA A CA 1
ATOM 1444 C C . ALA A 1 196 ? -7.438 2.59 -1.441 1 91.88 196 ALA A C 1
ATOM 1446 O O . ALA A 1 196 ? -6.789 3.543 -1.004 1 91.88 196 ALA A O 1
ATOM 1447 N N . LEU A 1 197 ? -8.695 2.592 -1.574 1 93.88 197 LEU A N 1
ATOM 1448 C CA . LEU A 1 197 ? -9.469 3.766 -1.192 1 93.88 197 LEU A CA 1
ATOM 1449 C C . LEU A 1 197 ? -9.383 4.008 0.311 1 93.88 197 LEU A C 1
ATOM 1451 O O . LEU A 1 197 ? -9.258 5.152 0.753 1 93.88 197 LEU A O 1
ATOM 1455 N N . VAL A 1 198 ? -9.492 2.959 1.059 1 95.88 198 VAL A N 1
ATOM 1456 C CA . VAL A 1 198 ? -9.352 3.094 2.506 1 95.88 198 VAL A CA 1
ATOM 1457 C C . VAL A 1 198 ? -7.969 3.658 2.84 1 95.88 198 VAL A C 1
ATOM 1459 O O . VAL A 1 198 ? -7.848 4.566 3.668 1 95.88 198 VAL A O 1
ATOM 1462 N N . LEU A 1 199 ? -6.953 3.176 2.186 1 92.94 199 LEU A N 1
ATOM 1463 C CA . LEU A 1 199 ? -5.59 3.639 2.426 1 92.94 199 LEU A CA 1
ATOM 1464 C C . LEU A 1 199 ? -5.457 5.121 2.1 1 92.94 199 LEU A C 1
ATOM 1466 O O . LEU A 1 199 ? -4.828 5.871 2.85 1 92.94 199 LEU A O 1
ATOM 1470 N N . LEU A 1 200 ? -6.094 5.504 1.059 1 90.5 200 LEU A N 1
ATOM 1471 C CA . LEU A 1 200 ? -6.082 6.918 0.688 1 90.5 200 LEU A CA 1
ATOM 1472 C C . LEU A 1 200 ? -6.766 7.766 1.755 1 90.5 200 LEU A C 1
ATOM 1474 O O . LEU A 1 200 ? -6.289 8.859 2.084 1 90.5 200 LEU A O 1
ATOM 1478 N N . GLY A 1 201 ? -7.828 7.25 2.195 1 93.25 201 GLY A N 1
ATOM 1479 C CA . GLY A 1 201 ? -8.516 7.957 3.264 1 93.25 201 GLY A CA 1
ATOM 1480 C C . GLY A 1 201 ? -7.691 8.062 4.535 1 93.25 201 GLY A C 1
ATOM 1481 O O . GLY A 1 201 ? -7.641 9.125 5.16 1 93.25 201 GLY A O 1
ATOM 1482 N N . LEU A 1 202 ? -7.023 7.035 4.891 1 93.88 202 LEU A N 1
ATOM 1483 C CA . LEU A 1 202 ? -6.195 7.035 6.094 1 93.88 202 LEU A CA 1
ATOM 1484 C C . LEU A 1 202 ? -5.027 8.008 5.949 1 93.88 202 LEU A C 1
ATOM 1486 O O . LEU A 1 202 ? -4.695 8.719 6.895 1 93.88 202 LEU A O 1
ATOM 1490 N N . ILE A 1 203 ? -4.484 8.07 4.797 1 91.12 203 ILE A N 1
ATOM 1491 C CA . ILE A 1 203 ? -3.387 9 4.531 1 91.12 203 ILE A CA 1
ATOM 1492 C C . ILE A 1 203 ? -3.887 10.438 4.629 1 91.12 203 ILE A C 1
ATOM 1494 O O . ILE A 1 203 ? -3.211 11.297 5.199 1 91.12 203 ILE A O 1
ATOM 1498 N N . HIS A 1 204 ? -5.051 10.57 4.121 1 90.38 204 HIS A N 1
ATOM 1499 C CA . HIS A 1 204 ? -5.641 11.898 4.215 1 90.38 204 HIS A CA 1
ATOM 1500 C C . HIS A 1 204 ? -5.91 12.281 5.664 1 90.38 204 HIS A C 1
ATOM 1502 O O . HIS A 1 204 ? -5.707 13.438 6.051 1 90.38 204 HIS A O 1
ATOM 1508 N N . PHE A 1 205 ? -6.312 11.406 6.41 1 92.12 205 PHE A N 1
ATOM 1509 C CA . PHE A 1 205 ? -6.488 11.656 7.836 1 92.12 205 PHE A CA 1
ATOM 1510 C C . PHE A 1 205 ? -5.16 12.016 8.492 1 92.12 205 PHE A C 1
ATOM 1512 O O . PHE A 1 205 ? -5.105 12.898 9.344 1 92.12 205 PHE A O 1
ATOM 1519 N N . LEU A 1 206 ? -4.176 11.32 8.133 1 90.44 206 LEU A N 1
ATOM 1520 C CA . LEU A 1 206 ? -2.852 11.594 8.68 1 90.44 206 LEU A CA 1
ATOM 1521 C C . LEU A 1 206 ? -2.4 13.008 8.328 1 90.44 206 LEU A C 1
ATOM 1523 O O . LEU A 1 206 ? -1.817 13.703 9.156 1 90.44 206 LEU A O 1
ATOM 1527 N N . MET A 1 207 ? -2.68 13.352 7.105 1 88.88 207 MET A N 1
ATOM 1528 C CA . MET A 1 207 ? -2.32 14.695 6.66 1 88.88 207 MET A CA 1
ATOM 1529 C C . MET A 1 207 ? -3.049 15.75 7.484 1 88.88 207 MET A C 1
ATOM 1531 O O . MET A 1 207 ? -2.434 16.703 7.961 1 88.88 207 MET A O 1
ATOM 1535 N N . CYS A 1 208 ? -4.285 15.547 7.656 1 85.56 208 CYS A N 1
ATOM 1536 C CA . CYS A 1 208 ? -5.086 16.5 8.422 1 85.56 208 CYS A CA 1
ATOM 1537 C C . CYS A 1 208 ? -4.656 16.516 9.883 1 85.56 208 CYS A C 1
ATOM 1539 O O . CYS A 1 208 ? -4.594 17.578 10.5 1 85.56 208 CYS A O 1
ATOM 1541 N N . GLY A 1 209 ? -4.438 15.312 10.406 1 85.56 209 GLY A N 1
ATOM 1542 C CA . GLY A 1 209 ? -3.984 15.227 11.781 1 85.56 209 GLY A CA 1
ATOM 1543 C C . GLY A 1 209 ? -2.65 15.906 12.016 1 85.56 209 GLY A C 1
ATOM 1544 O O . GLY A 1 209 ? -2.441 16.531 13.055 1 85.56 209 GLY A O 1
ATOM 1545 N N . SER A 1 210 ? -1.829 15.859 11.094 1 86.25 210 SER A N 1
ATOM 1546 C CA . SER A 1 210 ? -0.523 16.5 11.227 1 86.25 210 SER A CA 1
ATOM 1547 C C . SER A 1 210 ? -0.642 18.016 11.141 1 86.25 210 SER A C 1
ATOM 1549 O O . SER A 1 210 ? 0.081 18.734 11.836 1 86.25 210 SER A O 1
ATOM 1551 N N . ALA A 1 211 ? -1.472 18.453 10.289 1 82.94 211 ALA A N 1
ATOM 1552 C CA . ALA A 1 211 ? -1.736 19.891 10.227 1 82.94 211 ALA A CA 1
ATOM 1553 C C . ALA A 1 211 ? -2.293 20.391 11.555 1 82.94 211 ALA A C 1
ATOM 1555 O O . ALA A 1 211 ? -1.908 21.469 12.023 1 82.94 211 ALA A O 1
ATOM 1556 N N . ASN A 1 212 ? -3.195 19.656 12.094 1 79.19 212 ASN A N 1
ATOM 1557 C CA . ASN A 1 212 ? -3.77 20.016 13.383 1 79.19 212 ASN A CA 1
ATOM 1558 C C . ASN A 1 212 ? -2.721 20 14.492 1 79.19 212 ASN A C 1
ATOM 1560 O O . ASN A 1 212 ? -2.744 20.844 15.391 1 79.19 212 ASN A O 1
ATOM 1564 N N . TRP A 1 213 ? -1.894 19 14.422 1 79.38 213 TRP A N 1
ATOM 1565 C CA . TRP A 1 213 ? -0.795 18.938 15.375 1 79.38 213 TRP A CA 1
ATOM 1566 C C . TRP A 1 213 ? 0.089 20.172 15.281 1 79.38 213 TRP A C 1
ATOM 1568 O O . TRP A 1 213 ? 0.532 20.703 16.297 1 79.38 213 TRP A O 1
ATOM 1578 N N . GLY A 1 214 ? 0.343 20.688 14.141 1 76.12 214 GLY A N 1
ATOM 1579 C CA . GLY A 1 214 ? 1.113 21.906 13.953 1 76.12 214 GLY A CA 1
ATOM 1580 C C . GLY A 1 214 ? 0.432 23.125 14.516 1 76.12 214 GLY A C 1
ATOM 1581 O O . GLY A 1 214 ? 1.084 23.984 15.117 1 76.12 214 GLY A O 1
ATOM 1582 N N . HIS A 1 215 ? -0.807 23.188 14.312 1 74.31 215 HIS A N 1
ATOM 1583 C CA . HIS A 1 215 ? -1.564 24.312 14.836 1 74.31 215 HIS A CA 1
ATOM 1584 C C . HIS A 1 215 ? -1.509 24.359 16.359 1 74.31 215 HIS A C 1
ATOM 1586 O O . HIS A 1 215 ? -1.385 25.422 16.953 1 74.31 215 HIS A O 1
ATOM 1592 N N . VAL A 1 216 ? -1.69 23.219 16.922 1 72.19 216 VAL A N 1
ATOM 1593 C CA . VAL A 1 216 ? -1.668 23.141 18.375 1 72.19 216 VAL A CA 1
ATOM 1594 C C . VAL A 1 216 ? -0.28 23.5 18.891 1 72.19 216 VAL A C 1
ATOM 1596 O O . VAL A 1 216 ? -0.151 24.234 19.891 1 72.19 216 VAL A O 1
ATOM 1599 N N . LYS A 1 217 ? 0.625 23.031 18.219 1 73 217 LYS A N 1
ATOM 1600 C CA . LYS A 1 217 ? 1.999 23.328 18.625 1 73 217 LYS A CA 1
ATOM 1601 C C . LYS A 1 217 ? 2.299 24.812 18.469 1 73 217 LYS A C 1
ATOM 1603 O O . LYS A 1 217 ? 2.957 25.422 19.328 1 73 217 LYS A O 1
ATOM 1608 N N . ASP A 1 218 ? 1.847 25.438 17.406 1 70.56 218 ASP A N 1
ATOM 1609 C CA . ASP A 1 218 ? 2.049 26.859 17.172 1 70.56 218 ASP A CA 1
ATOM 1610 C C . ASP A 1 218 ? 1.283 27.703 18.203 1 70.56 218 ASP A C 1
ATOM 1612 O O . ASP A 1 218 ? 1.753 28.766 18.609 1 70.56 218 ASP A O 1
ATOM 1616 N N . GLY A 1 219 ? 0.127 27.188 18.453 1 65.38 219 GLY A N 1
ATOM 1617 C CA . GLY A 1 219 ? -0.63 27.891 19.484 1 65.38 219 GLY A CA 1
ATOM 1618 C C . GLY A 1 219 ? 0.061 27.906 20.828 1 65.38 219 GLY A C 1
ATOM 1619 O O . GLY A 1 219 ? 0.046 28.922 21.531 1 65.38 219 GLY A O 1
ATOM 1620 N N . LEU A 1 220 ? 0.663 26.766 21.094 1 66 220 LEU A N 1
ATOM 1621 C CA . LEU A 1 220 ? 1.396 26.672 22.344 1 66 220 LEU A CA 1
ATOM 1622 C C . LEU A 1 220 ? 2.602 27.609 22.344 1 66 220 LEU A C 1
ATOM 1624 O O . LEU A 1 220 ? 2.916 28.234 23.359 1 66 220 LEU A O 1
ATOM 1628 N N . LYS A 1 221 ? 3.232 27.781 21.25 1 65.56 221 LYS A N 1
ATOM 1629 C CA . LYS A 1 221 ? 4.371 28.688 21.125 1 65.56 221 LYS A CA 1
ATOM 1630 C C . LYS A 1 221 ? 3.934 30.156 21.266 1 65.56 221 LYS A C 1
ATOM 1632 O O . LYS A 1 221 ? 4.621 30.953 21.891 1 65.56 221 LYS A O 1
ATOM 1637 N N . ARG A 1 222 ? 2.91 30.484 20.656 1 65.06 222 ARG A N 1
ATOM 1638 C CA . ARG A 1 222 ? 2.393 31.844 20.719 1 65.06 222 ARG A CA 1
ATOM 1639 C C . ARG A 1 222 ? 1.996 32.219 22.141 1 65.06 222 ARG A C 1
ATOM 1641 O O . ARG A 1 222 ? 2.221 33.344 22.578 1 65.06 222 ARG A O 1
ATOM 1648 N N . ARG A 1 223 ? 1.539 31.344 22.75 1 62.41 223 ARG A N 1
ATOM 1649 C CA . ARG A 1 223 ? 1.145 31.578 24.125 1 62.41 223 ARG A CA 1
ATOM 1650 C C . ARG A 1 223 ? 2.363 31.828 25.016 1 62.41 223 ARG A C 1
ATOM 1652 O O . ARG A 1 223 ? 2.33 32.688 25.891 1 62.41 223 ARG A O 1
ATOM 1659 N N . ASP A 1 224 ? 3.24 30.922 24.688 1 64.62 224 ASP A N 1
ATOM 1660 C CA . ASP A 1 224 ? 4.477 31.125 25.453 1 64.62 224 ASP A CA 1
ATOM 1661 C C . ASP A 1 224 ? 5.07 32.5 25.188 1 64.62 224 ASP A C 1
ATOM 1663 O O . ASP A 1 224 ? 5.559 33.156 26.109 1 64.62 224 ASP A O 1
ATOM 1667 N N . TYR A 1 225 ? 4.902 32.969 23.984 1 63.31 225 TYR A N 1
ATOM 1668 C CA . TYR A 1 225 ? 5.402 34.281 23.625 1 63.31 225 TYR A CA 1
ATOM 1669 C C . TYR A 1 225 ? 4.566 35.375 24.266 1 63.31 225 TYR A C 1
ATOM 1671 O O . TYR A 1 225 ? 5.105 36.344 24.781 1 63.31 225 TYR A O 1
ATOM 1679 N N . GLU A 1 226 ? 3.33 35.219 24.297 1 63.84 226 GLU A N 1
ATOM 1680 C CA . GLU A 1 226 ? 2.439 36.188 24.891 1 63.84 226 GLU A CA 1
ATOM 1681 C C . GLU A 1 226 ? 2.625 36.281 26.406 1 63.84 226 GLU A C 1
ATOM 1683 O O . GLU A 1 226 ? 2.578 37.375 26.984 1 63.84 226 GLU A O 1
ATOM 1688 N N . SER A 1 227 ? 2.754 35.094 26.922 1 65.31 227 SER A N 1
ATOM 1689 C CA . SER A 1 227 ? 2.99 35.094 28.359 1 65.31 227 SER A CA 1
ATOM 1690 C C . SER A 1 227 ? 4.297 35.781 28.719 1 65.31 227 SER A C 1
ATOM 1692 O O . SER A 1 227 ? 4.379 36.5 29.719 1 65.31 227 SER A O 1
ATOM 1694 N N . ARG A 1 228 ? 5.285 35.688 27.891 1 63.44 228 ARG A N 1
ATOM 1695 C CA . ARG A 1 228 ? 6.562 36.344 28.109 1 63.44 228 ARG A CA 1
ATOM 1696 C C . ARG A 1 228 ? 6.434 37.844 27.891 1 63.44 228 ARG A C 1
ATOM 1698 O O . ARG A 1 228 ? 7.012 38.656 28.641 1 63.44 228 ARG A O 1
ATOM 1705 N N . ARG A 1 229 ? 5.621 38.188 26.922 1 61.88 229 ARG A N 1
ATOM 1706 C CA . ARG A 1 229 ? 5.391 39.594 26.641 1 61.88 229 ARG A CA 1
ATOM 1707 C C . ARG A 1 229 ? 4.621 40.281 27.781 1 61.88 229 ARG A C 1
ATOM 1709 O O . ARG A 1 229 ? 4.934 41.406 28.156 1 61.88 229 ARG A O 1
ATOM 1716 N N . ARG A 1 230 ? 3.645 39.594 28.234 1 64.69 230 ARG A N 1
ATOM 1717 C CA . ARG A 1 230 ? 2.869 40.125 29.344 1 64.69 230 ARG A CA 1
ATOM 1718 C C . ARG A 1 230 ? 3.734 40.281 30.594 1 64.69 230 ARG A C 1
ATOM 1720 O O . ARG A 1 230 ? 3.6 41.25 31.328 1 64.69 230 ARG A O 1
ATOM 1727 N N . GLN A 1 231 ? 4.52 39.312 30.734 1 67.19 231 GLN A N 1
ATOM 1728 C CA . GLN A 1 231 ? 5.441 39.375 31.875 1 67.19 231 GLN A CA 1
ATOM 1729 C C . GLN A 1 231 ? 6.402 40.562 31.719 1 67.19 231 GLN A C 1
ATOM 1731 O O . GLN A 1 231 ? 6.688 41.281 32.688 1 67.19 231 GLN A O 1
ATOM 1736 N N . GLU A 1 232 ? 6.812 40.75 30.469 1 65.88 232 GLU A N 1
ATOM 1737 C CA . GLU A 1 232 ? 7.711 41.844 30.188 1 65.88 232 GLU A CA 1
ATOM 1738 C C . GLU A 1 232 ? 7 43.188 30.375 1 65.88 232 GLU A C 1
ATOM 1740 O O . GLU A 1 232 ? 7.574 44.156 30.906 1 65.88 232 GLU A O 1
ATOM 1745 N N . GLU A 1 233 ? 5.801 43.312 29.984 1 66.38 233 GLU A N 1
ATOM 1746 C CA . GLU A 1 233 ? 5.008 44.531 30.141 1 66.38 233 GLU A CA 1
ATOM 1747 C C . GLU A 1 233 ? 4.711 44.812 31.625 1 66.38 233 GLU A C 1
ATOM 1749 O O . GLU A 1 233 ? 4.742 45.969 32.062 1 66.38 233 GLU A O 1
ATOM 1754 N N . ALA A 1 234 ? 4.418 43.812 32.312 1 69.12 234 ALA A N 1
ATOM 1755 C CA . ALA A 1 234 ? 4.184 43.938 33.75 1 69.12 234 ALA A CA 1
ATOM 1756 C C . ALA A 1 234 ? 5.441 44.438 34.469 1 69.12 234 ALA A C 1
ATOM 1758 O O . ALA A 1 234 ? 5.367 45.281 35.375 1 69.12 234 ALA A O 1
ATOM 1759 N N . GLU A 1 235 ? 6.512 43.969 33.938 1 67 235 GLU A N 1
ATOM 1760 C CA . GLU A 1 235 ? 7.785 44.406 34.531 1 67 235 GLU A CA 1
ATOM 1761 C C . GLU A 1 235 ? 8.094 45.844 34.156 1 67 235 GLU A C 1
ATOM 1763 O O . GLU A 1 235 ? 8.602 46.594 35 1 67 235 GLU A O 1
ATOM 1768 N N . LEU A 1 236 ? 7.68 46.219 33 1 69 236 LEU A N 1
ATOM 1769 C CA . LEU A 1 236 ? 7.871 47.625 32.562 1 69 236 LEU A CA 1
ATOM 1770 C C . LEU A 1 236 ? 6.918 48.562 33.312 1 69 236 LEU A C 1
ATOM 1772 O O . LEU A 1 236 ? 7.297 49.656 33.688 1 69 236 LEU A O 1
ATOM 1776 N N . HIS A 1 237 ? 5.668 48.125 33.438 1 66.25 237 HIS A N 1
ATOM 1777 C CA . HIS A 1 237 ? 4.695 48.906 34.188 1 66.25 237 HIS A CA 1
ATOM 1778 C C . HIS A 1 237 ? 5.125 49.031 35.656 1 66.25 237 HIS A C 1
ATOM 1780 O O . HIS A 1 237 ? 4.98 50.125 36.25 1 66.25 237 HIS A O 1
ATOM 1786 N N . ASP A 1 238 ? 5.625 48.094 36.188 1 63.97 238 ASP A N 1
ATOM 1787 C CA . ASP A 1 238 ? 6.125 48.125 37.562 1 63.97 238 ASP A CA 1
ATOM 1788 C C . ASP A 1 238 ? 7.336 49.062 37.656 1 63.97 238 ASP A C 1
ATOM 1790 O O . ASP A 1 238 ? 7.477 49.781 38.656 1 63.97 238 ASP A O 1
ATOM 1794 N N . MET A 1 239 ? 8.039 49.188 36.656 1 62.94 239 MET A N 1
ATOM 1795 C CA . MET A 1 239 ? 9.18 50.094 36.656 1 62.94 239 MET A CA 1
ATOM 1796 C C . MET A 1 239 ? 8.711 51.531 36.438 1 62.94 239 MET A C 1
ATOM 1798 O O . MET A 1 239 ? 9.32 52.469 36.969 1 62.94 239 MET A O 1
ATOM 1802 N N . GLY A 1 240 ? 7.617 51.719 35.656 1 58.12 240 GLY A N 1
ATOM 1803 C CA . GLY A 1 240 ? 7.062 53.031 35.406 1 58.12 240 GLY A CA 1
ATOM 1804 C C . GLY A 1 240 ? 6.258 53.562 36.562 1 58.12 240 GLY A C 1
ATOM 1805 O O . GLY A 1 240 ? 6.277 54.781 36.844 1 58.12 240 GLY A O 1
ATOM 1806 N N . SER A 1 241 ? 5.441 52.969 37.281 1 55.97 241 SER A N 1
ATOM 1807 C CA . SER A 1 241 ? 4.656 53.406 38.438 1 55.97 241 SER A CA 1
ATOM 1808 C C . SER A 1 241 ? 5.547 53.719 39.625 1 55.97 241 SER A C 1
ATOM 1810 O O . SER A 1 241 ? 5.18 54.5 40.5 1 55.97 241 SER A O 1
ATOM 1812 N N . GLY A 1 242 ? 6.648 53.25 39.781 1 50.09 242 GLY A N 1
ATOM 1813 C CA . GLY A 1 242 ? 7.574 53.656 40.812 1 50.09 242 GLY A CA 1
ATOM 1814 C C . GLY A 1 242 ? 8.133 55.062 40.594 1 50.09 242 GLY A C 1
ATOM 1815 O O . GLY A 1 242 ? 8.609 55.688 41.531 1 50.09 242 GLY A O 1
ATOM 1816 N N . SER A 1 243 ? 8.188 55.594 39.375 1 44.44 243 SER A N 1
ATOM 1817 C CA . SER A 1 243 ? 8.75 56.906 39.188 1 44.44 243 SER A CA 1
ATOM 1818 C C . SER A 1 243 ? 7.734 58 39.531 1 44.44 243 SER A C 1
ATOM 1820 O O . SER A 1 243 ? 8.109 59.156 39.812 1 44.44 243 SER A O 1
ATOM 1822 N N . SER A 1 244 ? 6.414 57.844 39.594 1 41.72 244 SER A N 1
ATOM 1823 C CA . SER A 1 244 ? 5.543 58.969 39.938 1 41.72 244 SER A CA 1
ATOM 1824 C C . SER A 1 244 ? 5.469 59.156 41.438 1 41.72 244 SER A C 1
ATOM 1826 O O . SER A 1 244 ? 5.156 60.25 41.938 1 41.72 244 SER A O 1
ATOM 1828 N N . TYR A 1 245 ? 5.441 58.281 42.281 1 38.5 245 TYR A N 1
ATOM 1829 C CA . TYR A 1 245 ? 5.297 58.625 43.688 1 38.5 245 TYR A CA 1
ATOM 1830 C C . TYR A 1 245 ? 6.602 59.188 44.25 1 38.5 245 TYR A C 1
ATOM 1832 O O . TYR A 1 245 ? 6.586 60 45.188 1 38.5 245 TYR A O 1
ATOM 1840 N N . SER A 1 246 ? 7.734 58.531 44.062 1 36.16 246 SER A N 1
ATOM 1841 C CA . SER A 1 246 ? 8.828 59.031 44.906 1 36.16 246 SER A CA 1
ATOM 1842 C C . SER A 1 246 ? 9.461 60.281 44.344 1 36.16 246 SER A C 1
ATOM 1844 O O . SER A 1 246 ? 10.555 60.688 44.75 1 36.16 246 SER A O 1
ATOM 1846 N N . ARG A 1 247 ? 8.945 61.125 43.406 1 36.47 247 ARG A N 1
ATOM 1847 C CA . ARG A 1 247 ? 9.602 62.406 43.281 1 36.47 247 ARG A CA 1
ATOM 1848 C C . ARG A 1 247 ? 9.359 63.281 44.5 1 36.47 247 ARG A C 1
ATOM 1850 O O . ARG A 1 247 ? 8.609 64.25 44.469 1 36.47 247 ARG A O 1
ATOM 1857 N N . GLY A 1 248 ? 9.156 62.812 45.75 1 33.88 248 GLY A N 1
ATOM 1858 C CA . GLY A 1 248 ? 9.617 63.719 46.812 1 33.88 248 GLY A CA 1
ATOM 1859 C C . GLY A 1 248 ? 11.102 64.062 46.719 1 33.88 248 GLY A C 1
ATOM 1860 O O . GLY A 1 248 ? 11.852 63.312 46.031 1 33.88 248 GLY A O 1
ATOM 1861 N N . PRO A 1 249 ? 11.633 65.375 47.031 1 34.28 249 PRO A N 1
ATOM 1862 C CA . PRO A 1 249 ? 13.023 65.875 46.969 1 34.28 249 PRO A CA 1
ATOM 1863 C C . PRO A 1 249 ? 13.992 64.875 47.656 1 34.28 249 PRO A C 1
ATOM 1865 O O . PRO A 1 249 ? 15.133 65.25 47.938 1 34.28 249 PRO A O 1
ATOM 1868 N N . ARG A 1 250 ? 13.812 63.656 47.812 1 33.94 250 ARG A N 1
ATOM 1869 C CA . ARG A 1 250 ? 14.953 63.188 48.594 1 33.94 250 ARG A CA 1
ATOM 1870 C C . ARG A 1 250 ? 16.266 63.438 47.875 1 33.94 250 ARG A C 1
ATOM 1872 O O . ARG A 1 250 ? 16.422 63.062 46.688 1 33.94 250 ARG A O 1
ATOM 1879 N N . ALA A 1 251 ? 17.141 64.5 48.281 1 31.95 251 ALA A N 1
ATOM 1880 C CA . ALA A 1 251 ? 18.562 64.875 48.188 1 31.95 251 ALA A CA 1
ATOM 1881 C C . ALA A 1 251 ? 19.453 63.625 48.312 1 31.95 251 ALA A C 1
ATOM 1883 O O . ALA A 1 251 ? 19.781 63.219 49.406 1 31.95 251 ALA A O 1
ATOM 1884 N N . LYS A 1 252 ? 19.156 62.531 47.906 1 29.03 252 LYS A N 1
ATOM 1885 C CA . LYS A 1 252 ? 20.281 61.625 48.156 1 29.03 252 LYS A CA 1
ATOM 1886 C C . LYS A 1 252 ? 21.562 62.125 47.5 1 29.03 252 LYS A C 1
ATOM 1888 O O . LYS A 1 252 ? 21.547 62.531 46.344 1 29.03 252 LYS A O 1
ATOM 1893 N N . VAL A 1 253 ? 22.594 62.469 48.25 1 27.17 253 VAL A N 1
ATOM 1894 C CA . VAL A 1 253 ? 24.031 62.719 48.125 1 27.17 253 VAL A CA 1
ATOM 1895 C C . VAL A 1 253 ? 24.656 61.625 47.281 1 27.17 253 VAL A C 1
ATOM 1897 O O . VAL A 1 253 ? 24.641 60.438 47.656 1 27.17 253 VAL A O 1
ATOM 1900 N N . TYR A 1 254 ? 24.453 61.625 45.938 1 25.06 254 TYR A N 1
ATOM 1901 C CA . TYR A 1 254 ? 25.25 60.812 45.031 1 25.06 254 TYR A CA 1
ATOM 1902 C C . TYR A 1 254 ? 26.719 60.875 45.375 1 25.06 254 TYR A C 1
ATOM 1904 O O . TYR A 1 254 ? 27.312 61.969 45.438 1 25.06 254 TYR A O 1
ATOM 1912 N N . ASP A 1 255 ? 27.062 60.031 46.25 1 23.42 255 ASP A N 1
ATOM 1913 C CA . ASP A 1 255 ? 28.516 59.906 46.406 1 23.42 255 ASP A CA 1
ATOM 1914 C C . ASP A 1 255 ? 29.188 59.719 45.031 1 23.42 255 ASP A C 1
ATOM 1916 O O . ASP A 1 255 ? 28.781 58.844 44.25 1 23.42 255 ASP A O 1
ATOM 1920 N N . THR A 1 256 ? 29.688 60.75 44.375 1 23.02 256 THR A N 1
ATOM 1921 C CA . THR A 1 256 ? 30.516 61.094 43.219 1 23.02 256 THR A CA 1
ATOM 1922 C C . THR A 1 256 ? 31.625 60.062 43.031 1 23.02 256 THR A C 1
ATOM 1924 O O . THR A 1 256 ? 32.531 60.281 42.219 1 23.02 256 THR A O 1
ATOM 1927 N N . SER A 1 257 ? 31.812 59.094 43.812 1 23.58 257 SER A N 1
ATOM 1928 C CA . SER A 1 257 ? 33.188 58.625 43.656 1 23.58 257 SER A CA 1
ATOM 1929 C C . SER A 1 257 ? 33.375 57.938 42.312 1 23.58 257 SER A C 1
ATOM 1931 O O . SER A 1 257 ? 34.375 57.219 42.125 1 23.58 257 SER A O 1
ATOM 1933 N N . MET A 1 258 ? 32.281 57.688 41.562 1 20.69 258 MET A N 1
ATOM 1934 C CA . MET A 1 258 ? 32.688 56.781 40.469 1 20.69 258 MET A CA 1
ATOM 1935 C C . MET A 1 258 ? 33.75 57.438 39.594 1 20.69 258 MET A C 1
ATOM 1937 O O . MET A 1 258 ? 33.812 58.656 39.469 1 20.69 258 MET A O 1
ATOM 1941 N N . SER A 1 259 ? 34.594 56.562 38.812 1 21.83 259 SER A N 1
ATOM 1942 C CA . SER A 1 259 ? 35.875 56.688 38.125 1 21.83 259 SER A CA 1
ATOM 1943 C C . SER A 1 259 ? 35.75 57.625 36.938 1 21.83 259 SER A C 1
ATOM 1945 O O . SER A 1 259 ? 34.688 57.812 36.344 1 21.83 259 SER A O 1
ATOM 1947 N N . GLN A 1 260 ? 36.625 58.594 36.781 1 21.34 260 GLN A N 1
ATOM 1948 C CA . GLN A 1 260 ? 37.156 59.594 35.875 1 21.34 260 GLN A CA 1
ATOM 1949 C C . GLN A 1 260 ? 37.375 59 34.469 1 21.34 260 GLN A C 1
ATOM 1951 O O . GLN A 1 260 ? 38.5 58.594 34.125 1 21.34 260 GLN A O 1
ATOM 1956 N N . MET A 1 261 ? 36.562 58.031 33.906 1 23.31 261 MET A N 1
ATOM 1957 C CA . MET A 1 261 ? 37.156 57.625 32.656 1 23.31 261 MET A CA 1
ATOM 1958 C C . MET A 1 261 ? 37.219 58.781 31.672 1 23.31 261 MET A C 1
ATOM 1960 O O . MET A 1 261 ? 36.281 59.562 31.531 1 23.31 261 MET A O 1
ATOM 1964 N N . ALA A 1 262 ? 38.438 59.219 31.266 1 21.12 262 ALA A N 1
ATOM 1965 C CA . ALA A 1 262 ? 39.062 60.25 30.453 1 21.12 262 ALA A CA 1
ATOM 1966 C C . ALA A 1 262 ? 38.5 60.281 29.031 1 21.12 262 ALA A C 1
ATOM 1968 O O . ALA A 1 262 ? 38.438 59.25 28.375 1 21.12 262 ALA A O 1
ATOM 1969 N N . TYR A 1 263 ? 37.531 61.188 28.719 1 21.56 263 TYR A N 1
ATOM 1970 C CA . TYR A 1 263 ? 36.938 61.625 27.469 1 21.56 263 TYR A CA 1
ATOM 1971 C C . TYR A 1 263 ? 38 62.031 26.453 1 21.56 263 TYR A C 1
ATOM 1973 O O . TYR A 1 263 ? 38.688 63.031 26.641 1 21.56 263 TYR A O 1
ATOM 1981 N N . ASN A 1 264 ? 38.781 61.031 25.906 1 21.7 264 ASN A N 1
ATOM 1982 C CA . ASN A 1 264 ? 39.75 61.5 24.938 1 21.7 264 ASN A CA 1
ATOM 1983 C C . ASN A 1 264 ? 39.094 62.219 23.766 1 21.7 264 ASN A C 1
ATOM 1985 O O . ASN A 1 264 ? 38.188 61.688 23.125 1 21.7 264 ASN A O 1
ATOM 1989 N N . PRO A 1 265 ? 39.188 63.531 23.656 1 22.3 265 PRO A N 1
ATOM 1990 C CA . PRO A 1 265 ? 38.625 64.625 22.828 1 22.3 265 PRO A CA 1
ATOM 1991 C C . PRO A 1 265 ? 38.812 64.375 21.328 1 22.3 265 PRO A C 1
ATOM 1993 O O . PRO A 1 265 ? 38.406 65.188 20.5 1 22.3 265 PRO A O 1
ATOM 1996 N N . GLN A 1 266 ? 39.719 63.438 20.922 1 23.2 266 GLN A N 1
ATOM 1997 C CA . GLN A 1 266 ? 40.438 63.906 19.734 1 23.2 266 GLN A CA 1
ATOM 1998 C C . GLN A 1 266 ? 39.562 63.719 18.484 1 23.2 266 GLN A C 1
ATOM 2000 O O . GLN A 1 266 ? 40.094 63.562 17.375 1 23.2 266 GLN A O 1
ATOM 2005 N N . LEU A 1 267 ? 38.281 63.375 18.641 1 21.86 267 LEU A N 1
ATOM 2006 C CA . LEU A 1 267 ? 37.812 62.906 17.344 1 21.86 267 LEU A CA 1
ATOM 2007 C C . LEU A 1 267 ? 37.688 64.062 16.344 1 21.86 267 LEU A C 1
ATOM 2009 O O . LEU A 1 267 ? 37.188 65.125 16.672 1 21.86 267 LEU A O 1
ATOM 2013 N N . PRO A 1 268 ? 38.375 64 15.172 1 24.48 268 PRO A N 1
ATOM 2014 C CA . PRO A 1 268 ? 38.656 65.062 14.156 1 24.48 268 PRO A CA 1
ATOM 2015 C C . PRO A 1 268 ? 37.406 65.5 13.414 1 24.48 268 PRO A C 1
ATOM 2017 O O . PRO A 1 268 ? 36.406 64.75 13.398 1 24.48 268 PRO A O 1
ATOM 2020 N N . PRO A 1 269 ? 37.219 66.812 13 1 24.55 269 PRO A N 1
ATOM 2021 C CA . PRO A 1 269 ? 36.156 67.625 12.461 1 24.55 269 PRO A CA 1
ATOM 2022 C C . PRO A 1 269 ? 35.656 67.125 11.109 1 24.55 269 PRO A C 1
ATOM 2024 O O . PRO A 1 269 ? 36.438 67 10.164 1 24.55 269 PRO A O 1
ATOM 2027 N N . ILE A 1 270 ? 34.812 66.062 11.078 1 21.52 270 ILE A N 1
ATOM 2028 C CA . ILE A 1 270 ? 34.438 65.562 9.773 1 21.52 270 ILE A CA 1
ATOM 2029 C C . ILE A 1 270 ? 33.844 66.625 8.914 1 21.52 270 ILE A C 1
ATOM 2031 O O . ILE A 1 270 ? 32.969 67.375 9.359 1 21.52 270 ILE A O 1
ATOM 2035 N N . GLY A 1 271 ? 34.469 66.938 7.75 1 19.92 271 GLY A N 1
ATOM 2036 C CA . GLY A 1 271 ? 34.469 67.938 6.707 1 19.92 271 GLY A CA 1
ATOM 2037 C C . GLY A 1 271 ? 33.094 68.125 6.035 1 19.92 271 GLY A C 1
ATOM 2038 O O . GLY A 1 271 ? 32.312 69 6.418 1 19.92 271 GLY A O 1
ATOM 2039 N N . GLY A 1 272 ? 32.75 67.438 4.867 1 20.28 272 GLY A N 1
ATOM 2040 C CA . GLY A 1 272 ? 32.688 68.062 3.566 1 20.28 272 GLY A CA 1
ATOM 2041 C C . GLY A 1 272 ? 31.266 68.375 3.125 1 20.28 272 GLY A C 1
ATOM 2042 O O . GLY A 1 272 ? 31.062 69.125 2.158 1 20.28 272 GLY A O 1
ATOM 2043 N N . PHE A 1 273 ? 30.141 67.562 3.502 1 20.5 273 PHE A N 1
ATOM 2044 C CA . PHE A 1 273 ? 29.297 67.25 2.352 1 20.5 273 PHE A CA 1
ATOM 2045 C C . PHE A 1 273 ? 28.422 68.438 1.991 1 20.5 273 PHE A C 1
ATOM 2047 O O . PHE A 1 273 ? 27.953 69.125 2.873 1 20.5 273 PHE A O 1
ATOM 2054 N N . GLY A 1 274 ? 28.391 68.812 0.697 1 20.58 274 GLY A N 1
ATOM 2055 C CA . GLY A 1 274 ? 27.938 69.875 -0.192 1 20.58 274 GLY A CA 1
ATOM 2056 C C . GLY A 1 274 ? 26.422 70 -0.233 1 20.58 274 GLY A C 1
ATOM 2057 O O . GLY A 1 274 ? 25.703 69.062 0.18 1 20.58 274 GLY A O 1
ATOM 2058 N N . GLU A 1 275 ? 25.844 71.188 -0.601 1 21.39 275 GLU A N 1
ATOM 2059 C CA . GLU A 1 275 ? 24.672 72.062 -0.519 1 21.39 275 GLU A CA 1
ATOM 2060 C C . GLU A 1 275 ? 23.562 71.625 -1.455 1 21.39 275 GLU A C 1
ATOM 2062 O O . GLU A 1 275 ? 23.578 71.938 -2.645 1 21.39 275 GLU A O 1
ATOM 2067 N N . GLN A 1 276 ? 23.219 70.25 -1.512 1 20.41 276 GLN A N 1
ATOM 2068 C CA . GLN A 1 276 ? 22.344 70 -2.645 1 20.41 276 GLN A CA 1
ATOM 2069 C C . GLN A 1 276 ? 21.047 70.812 -2.537 1 20.41 276 GLN A C 1
ATOM 2071 O O . GLN A 1 276 ? 20.484 70.938 -1.451 1 20.41 276 GLN A O 1
ATOM 2076 N N . GLN A 1 277 ? 20.719 71.625 -3.613 1 21.12 277 GLN A N 1
ATOM 2077 C CA . GLN A 1 277 ? 19.688 72.562 -3.957 1 21.12 277 GLN A CA 1
ATOM 2078 C C . GLN A 1 277 ? 18.312 71.938 -4.051 1 21.12 277 GLN A C 1
ATOM 2080 O O . GLN A 1 277 ? 18.109 71 -4.863 1 21.12 277 GLN A O 1
ATOM 2085 N N . TYR A 1 278 ? 17.469 71.75 -3.027 1 21.69 278 TYR A N 1
ATOM 2086 C CA . TYR A 1 278 ? 16.141 71.188 -2.834 1 21.69 278 TYR A CA 1
ATOM 2087 C C . TYR A 1 278 ? 15.102 71.875 -3.699 1 21.69 278 TYR A C 1
ATOM 2089 O O . TYR A 1 278 ? 14.711 73 -3.404 1 21.69 278 TYR A O 1
ATOM 2097 N N . THR A 1 279 ? 15.289 71.812 -5.07 1 21.75 279 THR A N 1
ATOM 2098 C CA . THR A 1 279 ? 14.289 72.625 -5.777 1 21.75 279 THR A CA 1
ATOM 2099 C C . THR A 1 279 ? 12.883 72.125 -5.43 1 21.75 279 THR A C 1
ATOM 2101 O O . THR A 1 279 ? 12.68 71 -5.078 1 21.75 279 THR A O 1
ATOM 2104 N N . HIS A 1 280 ? 11.789 73.062 -5.418 1 21.28 280 HIS A N 1
ATOM 2105 C CA . HIS A 1 280 ? 10.461 73.312 -4.863 1 21.28 280 HIS A CA 1
ATOM 2106 C C . HIS A 1 280 ? 9.375 72.562 -5.66 1 21.28 280 HIS A C 1
ATOM 2108 O O . HIS A 1 280 ? 8.188 72.812 -5.453 1 21.28 280 HIS A O 1
ATOM 2114 N N . ARG A 1 281 ? 9.586 71.312 -6.215 1 23.41 281 ARG A N 1
ATOM 2115 C CA . ARG A 1 281 ? 8.555 71.062 -7.215 1 23.41 281 ARG A CA 1
ATOM 2116 C C . ARG A 1 281 ? 7.172 71 -6.578 1 23.41 281 ARG A C 1
ATOM 2118 O O . ARG A 1 281 ? 7.027 70.625 -5.418 1 23.41 281 ARG A O 1
ATOM 2125 N N . HIS A 1 282 ? 6.039 71.438 -7.383 1 22.98 282 HIS A N 1
ATOM 2126 C CA . HIS A 1 282 ? 4.652 71.875 -7.266 1 22.98 282 HIS A CA 1
ATOM 2127 C C . HIS A 1 282 ? 3.73 70.688 -6.961 1 22.98 282 HIS A C 1
ATOM 2129 O O . HIS A 1 282 ? 4.008 69.562 -7.363 1 22.98 282 HIS A O 1
ATOM 2135 N N . PRO A 1 283 ? 2.699 70.75 -5.992 1 21.44 283 PRO A N 1
ATOM 2136 C CA . PRO A 1 283 ? 1.779 69.938 -5.219 1 21.44 283 PRO A CA 1
ATOM 2137 C C . PRO A 1 283 ? 0.613 69.438 -6.051 1 21.44 283 PRO A C 1
ATOM 2139 O O . PRO A 1 283 ? -0.296 68.75 -5.516 1 21.44 283 PRO A O 1
ATOM 2142 N N . SER A 1 284 ? 0.64 68.938 -7.359 1 21.73 284 SER A N 1
ATOM 2143 C CA . SER A 1 284 ? -0.668 68.812 -7.996 1 21.73 284 SER A CA 1
ATOM 2144 C C . SER A 1 284 ? -1.543 67.812 -7.297 1 21.73 284 SER A C 1
ATOM 2146 O O . SER A 1 284 ? -1.074 66.688 -6.957 1 21.73 284 SER A O 1
ATOM 2148 N N . GLN A 1 285 ? -2.779 68.062 -6.746 1 20.88 285 GLN A N 1
ATOM 2149 C CA . GLN A 1 285 ? -3.795 67.562 -5.836 1 20.88 285 GLN A CA 1
ATOM 2150 C C . GLN A 1 285 ? -4.664 66.5 -6.523 1 20.88 285 GLN A C 1
ATOM 2152 O O . GLN A 1 285 ? -5.703 66.125 -5.992 1 20.88 285 GLN A O 1
ATOM 2157 N N . PRO A 1 286 ? -4.273 65.5 -7.324 1 23.39 286 PRO A N 1
ATOM 2158 C CA . PRO A 1 286 ? -5.406 64.938 -8.055 1 23.39 286 PRO A CA 1
ATOM 2159 C C . PRO A 1 286 ? -6.406 64.25 -7.129 1 23.39 286 PRO A C 1
ATOM 2161 O O . PRO A 1 286 ? -6.039 63.781 -6.043 1 23.39 286 PRO A O 1
ATOM 2164 N N . THR A 1 287 ? -7.801 64.438 -7.281 1 22.61 287 THR A N 1
ATOM 2165 C CA . THR A 1 287 ? -9.086 64.188 -6.656 1 22.61 287 THR A CA 1
ATOM 2166 C C . THR A 1 287 ? -9.469 62.688 -6.824 1 22.61 287 THR A C 1
ATOM 2168 O O . THR A 1 287 ? -9.758 62.25 -7.934 1 22.61 287 THR A O 1
ATOM 2171 N N . LEU A 1 288 ? -8.797 61.656 -6.344 1 20.75 288 LEU A N 1
ATOM 2172 C CA . LEU A 1 288 ? -9.156 60.281 -6.645 1 20.75 288 LEU A CA 1
ATOM 2173 C C . LEU A 1 288 ? -10.531 59.938 -6.09 1 20.75 288 LEU A C 1
ATOM 2175 O O . LEU A 1 288 ? -10.805 60.156 -4.91 1 20.75 288 LEU A O 1
ATOM 2179 N N . SER A 1 289 ? -11.617 59.75 -6.941 1 21.02 289 SER A N 1
ATOM 2180 C CA . SER A 1 289 ? -13 59.281 -6.824 1 21.02 289 SER A CA 1
ATOM 2181 C C . SER A 1 289 ? -13.07 57.906 -6.215 1 21.02 289 SER A C 1
ATOM 2183 O O . SER A 1 289 ? -12.461 56.969 -6.738 1 21.02 289 SER A O 1
ATOM 2185 N N . THR A 1 290 ? -13.234 57.625 -4.961 1 21.05 290 THR A N 1
ATOM 2186 C CA . THR A 1 290 ? -13.344 56.406 -4.156 1 21.05 290 THR A CA 1
ATOM 2187 C C . THR A 1 290 ? -14.602 55.625 -4.52 1 21.05 290 THR A C 1
ATOM 2189 O O . THR A 1 290 ? -15.711 56.031 -4.148 1 21.05 290 THR A O 1
ATOM 2192 N N . GLU A 1 291 ? -14.938 55.219 -5.758 1 21.59 291 GLU A N 1
ATOM 2193 C CA . GLU A 1 291 ? -16.188 54.469 -5.898 1 21.59 291 GLU A CA 1
ATOM 2194 C C . GLU A 1 291 ? -16.234 53.312 -4.914 1 21.59 291 GLU A C 1
ATOM 2196 O O . GLU A 1 291 ? -15.195 52.812 -4.453 1 21.59 291 GLU A O 1
ATOM 2201 N N . ARG A 1 292 ? -17.562 52.594 -4.695 1 21.52 292 ARG A N 1
ATOM 2202 C CA . ARG A 1 292 ? -18.453 51.781 -3.859 1 21.52 292 ARG A CA 1
ATOM 2203 C C . ARG A 1 292 ? -18.062 50.312 -3.873 1 21.52 292 ARG A C 1
ATOM 2205 O O . ARG A 1 292 ? -18.219 49.625 -4.891 1 21.52 292 ARG A O 1
ATOM 2212 N N . LEU A 1 293 ? -16.984 49.906 -3.354 1 19.81 293 LEU A N 1
ATOM 2213 C CA . LEU A 1 293 ? -16.781 48.469 -3.18 1 19.81 293 LEU A CA 1
ATOM 2214 C C . LEU A 1 293 ? -17.938 47.844 -2.381 1 19.81 293 LEU A C 1
ATOM 2216 O O . LEU A 1 293 ? -18.109 48.156 -1.204 1 19.81 293 LEU A O 1
ATOM 2220 N N . VAL A 1 294 ? -19.125 47.531 -3.01 1 22.2 294 VAL A N 1
ATOM 2221 C CA . VAL A 1 294 ? -20.297 46.812 -2.535 1 22.2 294 VAL A CA 1
ATOM 2222 C C . VAL A 1 294 ? -19.875 45.531 -1.807 1 22.2 294 VAL A C 1
ATOM 2224 O O . VAL A 1 294 ? -18.828 44.969 -2.104 1 22.2 294 VAL A O 1
ATOM 2227 N N . ASN A 1 295 ? -20.75 45.031 -0.749 1 21.36 295 ASN A N 1
ATOM 2228 C CA . ASN A 1 295 ? -20.969 44.188 0.438 1 21.36 295 ASN A CA 1
ATOM 2229 C C . ASN A 1 295 ? -20.953 42.719 0.101 1 21.36 295 ASN A C 1
ATOM 2231 O O . ASN A 1 295 ? -21.203 41.875 0.97 1 21.36 295 ASN A O 1
ATOM 2235 N N . ASP A 1 296 ? -21.109 42.219 -1.206 1 21.53 296 ASP A N 1
ATOM 2236 C CA . ASP A 1 296 ? -21.797 40.938 -1.357 1 21.53 296 ASP A CA 1
ATOM 2237 C C . ASP A 1 296 ? -20.969 39.812 -0.792 1 21.53 296 ASP A C 1
ATOM 2239 O O . ASP A 1 296 ? -20.078 39.281 -1.475 1 21.53 296 ASP A O 1
ATOM 2243 N N . TYR A 1 297 ? -20.453 39.906 0.331 1 20.27 297 TYR A N 1
ATOM 2244 C CA . TYR A 1 297 ? -19.844 38.719 0.903 1 20.27 297 TYR A CA 1
ATOM 2245 C C . TYR A 1 297 ? -20.875 37.625 1.13 1 20.27 297 TYR A C 1
ATOM 2247 O O . TYR A 1 297 ? -21.469 37.531 2.209 1 20.27 297 TYR A O 1
ATOM 2255 N N . TYR A 1 298 ? -22 37.406 0.268 1 20.11 298 TYR A N 1
ATOM 2256 C CA . TYR A 1 298 ? -22.641 36.125 0.543 1 20.11 298 TYR A CA 1
ATOM 2257 C C . TYR A 1 298 ? -21.703 34.969 0.231 1 20.11 298 TYR A C 1
ATOM 2259 O O . TYR A 1 298 ? -20.953 35 -0.746 1 20.11 298 TYR A O 1
ATOM 2267 N N . MET B 1 1 ? 30.047 28.078 4.027 1 24.08 1 MET B N 1
ATOM 2268 C CA . MET B 1 1 ? 29.25 26.984 4.574 1 24.08 1 MET B CA 1
ATOM 2269 C C . MET B 1 1 ? 27.922 27.516 5.129 1 24.08 1 MET B C 1
ATOM 2271 O O . MET B 1 1 ? 27.906 28.453 5.926 1 24.08 1 MET B O 1
ATOM 2275 N N . MET B 1 2 ? 26.984 27.703 4.316 1 33.91 2 MET B N 1
ATOM 2276 C CA . MET B 1 2 ? 25.766 28.438 4.645 1 33.91 2 MET B CA 1
ATOM 2277 C C . MET B 1 2 ? 25.25 28.031 6.027 1 33.91 2 MET B C 1
ATOM 2279 O O . MET B 1 2 ? 25.25 26.859 6.379 1 33.91 2 MET B O 1
ATOM 2283 N N . GLY B 1 3 ? 25.594 28.609 7.039 1 33.75 3 GLY B N 1
ATOM 2284 C CA . GLY B 1 3 ? 25.344 28.531 8.469 1 33.75 3 GLY B CA 1
ATOM 2285 C C . GLY B 1 3 ? 23.969 27.984 8.797 1 33.75 3 GLY B C 1
ATOM 2286 O O . GLY B 1 3 ? 23.016 28.75 8.953 1 33.75 3 GLY B O 1
ATOM 2287 N N . CYS B 1 4 ? 23.5 26.891 8.133 1 42.84 4 CYS B N 1
ATOM 2288 C CA . CYS B 1 4 ? 22.25 26.156 8.406 1 42.84 4 CYS B CA 1
ATOM 2289 C C . CYS B 1 4 ? 22.047 25.969 9.898 1 42.84 4 CYS B C 1
ATOM 2291 O O . CYS B 1 4 ? 22.812 25.234 10.539 1 42.84 4 CYS B O 1
ATOM 2293 N N . SER B 1 5 ? 21.781 26.906 10.633 1 46.62 5 SER B N 1
ATOM 2294 C CA . SER B 1 5 ? 21.547 26.828 12.07 1 46.62 5 SER B CA 1
ATOM 2295 C C . SER B 1 5 ? 20.641 25.656 12.43 1 46.62 5 SER B C 1
ATOM 2297 O O . SER B 1 5 ? 19.656 25.391 11.734 1 46.62 5 SER B O 1
ATOM 2299 N N . MET B 1 6 ? 21.172 24.703 13.086 1 51.78 6 MET B N 1
ATOM 2300 C CA . MET B 1 6 ? 20.516 23.531 13.68 1 51.78 6 MET B CA 1
ATOM 2301 C C . MET B 1 6 ? 19.125 23.906 14.203 1 51.78 6 MET B C 1
ATOM 2303 O O . MET B 1 6 ? 18.297 23.031 14.445 1 51.78 6 MET B O 1
ATOM 2307 N N . LYS B 1 7 ? 18.891 25.25 14.328 1 54.28 7 LYS B N 1
ATOM 2308 C CA . LYS B 1 7 ? 17.641 25.734 14.891 1 54.28 7 LYS B CA 1
ATOM 2309 C C . LYS B 1 7 ? 16.484 25.562 13.898 1 54.28 7 LYS B C 1
ATOM 2311 O O . LYS B 1 7 ? 15.336 25.406 14.297 1 54.28 7 LYS B O 1
ATOM 2316 N N . TYR B 1 8 ? 16.938 25.359 12.578 1 61.16 8 TYR B N 1
ATOM 2317 C CA . TYR B 1 8 ? 15.875 25.297 11.578 1 61.16 8 TYR B CA 1
ATOM 2318 C C . TYR B 1 8 ? 15.844 23.938 10.898 1 61.16 8 TYR B C 1
ATOM 2320 O O . TYR B 1 8 ? 15.336 23.812 9.781 1 61.16 8 TYR B O 1
ATOM 2328 N N . LEU B 1 9 ? 16.375 22.984 11.641 1 61.88 9 LEU B N 1
ATOM 2329 C CA . LEU B 1 9 ? 16.375 21.656 11.031 1 61.88 9 LEU B CA 1
ATOM 2330 C C . LEU B 1 9 ? 14.977 21.062 11.031 1 61.88 9 LEU B C 1
ATOM 2332 O O . LEU B 1 9 ? 14.352 20.938 12.086 1 61.88 9 LEU B O 1
ATOM 2336 N N . PRO B 1 10 ? 14.484 20.828 9.781 1 75.56 10 PRO B N 1
ATOM 2337 C CA . PRO B 1 10 ? 13.188 20.156 9.68 1 75.56 10 PRO B CA 1
ATOM 2338 C C . PRO B 1 10 ? 13.273 18.672 10.055 1 75.56 10 PRO B C 1
ATOM 2340 O O . PRO B 1 10 ? 13.344 17.812 9.172 1 75.56 10 PRO B O 1
ATOM 2343 N N . TYR B 1 11 ? 13.211 18.391 11.273 1 75.81 11 TYR B N 1
ATOM 2344 C CA . TYR B 1 11 ? 13.414 17.047 11.797 1 75.81 11 TYR B CA 1
ATOM 2345 C C . TYR B 1 11 ? 12.445 16.047 11.148 1 75.81 11 TYR B C 1
ATOM 2347 O O . TYR B 1 11 ? 12.836 14.938 10.797 1 75.81 11 TYR B O 1
ATOM 2355 N N . GLY B 1 12 ? 11.297 16.438 10.992 1 81.75 12 GLY B N 1
ATOM 2356 C CA . GLY B 1 12 ? 10.328 15.562 10.359 1 81.75 12 GLY B CA 1
ATOM 2357 C C . GLY B 1 12 ? 10.695 15.18 8.938 1 81.75 12 GLY B C 1
ATOM 2358 O O . GLY B 1 12 ? 10.617 14.008 8.562 1 81.75 12 GLY B O 1
ATOM 2359 N N . SER B 1 13 ? 11.156 16.141 8.188 1 86.5 13 SER B N 1
ATOM 2360 C CA . SER B 1 13 ? 11.5 15.898 6.789 1 86.5 13 SER B CA 1
ATOM 2361 C C . SER B 1 13 ? 12.789 15.094 6.668 1 86.5 13 SER B C 1
ATOM 2363 O O . SER B 1 13 ? 12.961 14.328 5.715 1 86.5 13 SER B O 1
ATOM 2365 N N . ILE B 1 14 ? 13.695 15.289 7.629 1 87.75 14 ILE B N 1
ATOM 2366 C CA . ILE B 1 14 ? 14.945 14.539 7.59 1 87.75 14 ILE B CA 1
ATOM 2367 C C . ILE B 1 14 ? 14.664 13.062 7.875 1 87.75 14 ILE B C 1
ATOM 2369 O O . ILE B 1 14 ? 15.227 12.18 7.219 1 87.75 14 ILE B O 1
ATOM 2373 N N . VAL B 1 15 ? 13.836 12.805 8.805 1 89.06 15 VAL B N 1
ATOM 2374 C CA . VAL B 1 15 ? 13.469 11.43 9.102 1 89.06 15 VAL B CA 1
ATOM 2375 C C . VAL B 1 15 ? 12.773 10.805 7.887 1 89.06 15 VAL B C 1
ATOM 2377 O O . VAL B 1 15 ? 13.055 9.656 7.527 1 89.06 15 VAL B O 1
ATOM 2380 N N . ALA B 1 16 ? 11.93 11.57 7.301 1 92.5 16 ALA B N 1
ATOM 2381 C CA . ALA B 1 16 ? 11.242 11.094 6.102 1 92.5 16 ALA B CA 1
ATOM 2382 C C . ALA B 1 16 ? 12.25 10.766 5 1 92.5 16 ALA B C 1
ATOM 2384 O O . ALA B 1 16 ? 12.141 9.719 4.348 1 92.5 16 ALA B O 1
ATOM 2385 N N . ALA B 1 17 ? 13.242 11.578 4.855 1 92.69 17 ALA B N 1
ATOM 2386 C CA . ALA B 1 17 ? 14.242 11.367 3.809 1 92.69 17 ALA B CA 1
ATOM 2387 C C . ALA B 1 17 ? 15.094 10.141 4.098 1 92.69 17 ALA B C 1
ATOM 2389 O O . ALA B 1 17 ? 15.461 9.398 3.184 1 92.69 17 ALA B O 1
ATOM 2390 N N . LEU B 1 18 ? 15.359 9.984 5.344 1 93.56 18 LEU B N 1
ATOM 2391 C CA . LEU B 1 18 ? 16.125 8.797 5.711 1 93.56 18 LEU B CA 1
ATOM 2392 C C . LEU B 1 18 ? 15.367 7.523 5.344 1 93.56 18 LEU B C 1
ATOM 2394 O O . LEU B 1 18 ? 15.961 6.578 4.816 1 93.56 18 LEU B O 1
ATOM 2398 N N . PHE B 1 19 ? 14.117 7.492 5.609 1 95 19 PHE B N 1
ATOM 2399 C CA . PHE B 1 19 ? 13.305 6.344 5.23 1 95 19 PHE B CA 1
ATOM 2400 C C . PHE B 1 19 ? 13.312 6.148 3.721 1 95 19 PHE B C 1
ATOM 2402 O O . PHE B 1 19 ? 13.469 5.027 3.236 1 95 19 PHE B O 1
ATOM 2409 N N . VAL B 1 20 ? 13.227 7.242 2.992 1 96.12 20 VAL B N 1
ATOM 2410 C CA . VAL B 1 20 ? 13.148 7.152 1.537 1 96.12 20 VAL B CA 1
ATOM 2411 C C . VAL B 1 20 ? 14.492 6.711 0.974 1 96.12 20 VAL B C 1
ATOM 2413 O O . VAL B 1 20 ? 14.555 5.848 0.097 1 96.12 20 VAL B O 1
ATOM 2416 N N . TYR B 1 21 ? 15.609 7.207 1.478 1 96.62 21 TYR B N 1
ATOM 2417 C CA . TYR B 1 21 ? 16.938 6.855 0.961 1 96.62 21 TYR B CA 1
ATOM 2418 C C . TYR B 1 21 ? 17.281 5.414 1.307 1 96.62 21 TYR B C 1
ATOM 2420 O O . TYR B 1 21 ? 17.812 4.684 0.468 1 96.62 21 TYR B O 1
ATOM 2428 N N . CYS B 1 22 ? 16.969 5.016 2.516 1 96.62 22 CYS B N 1
ATOM 2429 C CA . CYS B 1 22 ? 17.188 3.619 2.877 1 96.62 22 CYS B CA 1
ATOM 2430 C C . CYS B 1 22 ? 16.297 2.697 2.045 1 96.62 22 CYS B C 1
ATOM 2432 O O . CYS B 1 22 ? 16.766 1.683 1.526 1 96.62 22 CYS B O 1
ATOM 2434 N N . GLY B 1 23 ? 15.07 3.041 1.873 1 97.69 23 GLY B N 1
ATOM 2435 C CA . GLY B 1 23 ? 14.133 2.229 1.112 1 97.69 23 GLY B CA 1
ATOM 2436 C C . GLY B 1 23 ? 14.5 2.111 -0.355 1 97.69 23 GLY B C 1
ATOM 2437 O O . GLY B 1 23 ? 14.5 1.014 -0.915 1 97.69 23 GLY B O 1
ATOM 2438 N N . ILE B 1 24 ? 14.836 3.229 -0.968 1 97.06 24 ILE B N 1
ATOM 2439 C CA . ILE B 1 24 ? 15.117 3.221 -2.398 1 97.06 24 ILE B CA 1
ATOM 2440 C C . ILE B 1 24 ? 16.422 2.484 -2.664 1 97.06 24 ILE B C 1
ATOM 2442 O O . ILE B 1 24 ? 16.578 1.839 -3.703 1 97.06 24 ILE B O 1
ATOM 2446 N N . GLY B 1 25 ? 17.375 2.541 -1.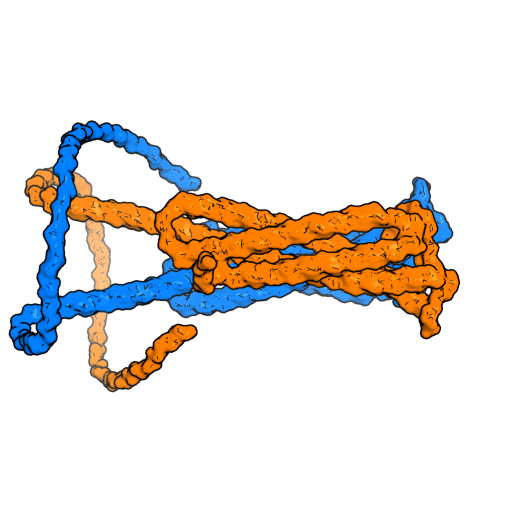753 1 96.81 25 GLY B N 1
ATOM 2447 C CA . GLY B 1 25 ? 18.594 1.755 -1.866 1 96.81 25 GLY B CA 1
ATOM 2448 C C . GLY B 1 25 ? 18.344 0.259 -1.832 1 96.81 25 GLY B C 1
ATOM 2449 O O . GLY B 1 25 ? 18.875 -0.483 -2.664 1 96.81 25 GLY B O 1
ATOM 2450 N N . LEU B 1 26 ? 17.547 -0.157 -0.903 1 97.12 26 LEU B N 1
ATOM 2451 C CA . LEU B 1 26 ? 17.188 -1.567 -0.812 1 97.12 26 LEU B CA 1
ATOM 2452 C C . LEU B 1 26 ? 16.375 -2.002 -2.031 1 97.12 26 LEU B C 1
ATOM 2454 O O . LEU B 1 26 ? 16.594 -3.09 -2.568 1 97.12 26 LEU B O 1
ATOM 2458 N N . PHE B 1 27 ? 15.484 -1.138 -2.445 1 97.5 27 PHE B N 1
ATOM 2459 C CA . PHE B 1 27 ? 14.633 -1.437 -3.592 1 97.5 27 PHE B CA 1
ATOM 2460 C C . PHE B 1 27 ? 15.469 -1.591 -4.859 1 97.5 27 PHE B C 1
ATOM 2462 O O . PHE B 1 27 ? 15.297 -2.551 -5.609 1 97.5 27 PHE B O 1
ATOM 2469 N N . CYS B 1 28 ? 16.359 -0.688 -5.09 1 95.75 28 CYS B N 1
ATOM 2470 C CA . CYS B 1 28 ? 17.172 -0.726 -6.293 1 95.75 28 CYS B CA 1
ATOM 2471 C C . CYS B 1 28 ? 18.125 -1.922 -6.27 1 95.75 28 CYS B C 1
ATOM 2473 O O . CYS B 1 28 ? 18.156 -2.703 -7.223 1 95.75 28 CYS B O 1
ATOM 2475 N N . GLY B 1 29 ? 18.828 -2.111 -5.195 1 96.56 29 GLY B N 1
ATOM 2476 C CA . GLY B 1 29 ? 19.75 -3.229 -5.098 1 96.56 29 GLY B CA 1
ATOM 2477 C C . GLY B 1 29 ? 19.062 -4.578 -5.219 1 96.56 29 GLY B C 1
ATOM 2478 O O . GLY B 1 29 ? 19.5 -5.434 -5.988 1 96.56 29 GLY B O 1
ATOM 2479 N N . ALA B 1 30 ? 18 -4.773 -4.516 1 97.62 30 ALA B N 1
ATOM 2480 C CA . ALA B 1 30 ? 17.297 -6.047 -4.531 1 97.62 30 ALA B CA 1
ATOM 2481 C C . ALA B 1 30 ? 16.609 -6.277 -5.871 1 97.62 30 ALA B C 1
ATOM 2483 O O . ALA B 1 30 ? 16.516 -7.414 -6.348 1 97.62 30 ALA B O 1
ATOM 2484 N N . SER B 1 31 ? 16.109 -5.199 -6.477 1 97.06 31 SER B N 1
ATOM 2485 C CA . SER B 1 31 ? 15.438 -5.344 -7.762 1 97.06 31 SER B CA 1
ATOM 2486 C C . SER B 1 31 ? 16.406 -5.809 -8.844 1 97.06 31 SER B C 1
ATOM 2488 O O . SER B 1 31 ? 16.078 -6.688 -9.641 1 97.06 31 SER B O 1
ATOM 2490 N N . LEU B 1 32 ? 17.578 -5.262 -8.875 1 96.75 32 LEU B N 1
ATOM 2491 C CA . LEU B 1 32 ? 18.547 -5.625 -9.906 1 96.75 32 LEU B CA 1
ATOM 2492 C C . LEU B 1 32 ? 19.031 -7.055 -9.711 1 96.75 32 LEU B C 1
ATOM 2494 O O . LEU B 1 32 ? 19.188 -7.805 -10.68 1 96.75 32 LEU B O 1
ATOM 2498 N N . THR B 1 33 ? 19.203 -7.465 -8.5 1 97.06 33 THR B N 1
ATOM 2499 C CA . THR B 1 33 ? 19.594 -8.844 -8.227 1 97.06 33 THR B CA 1
ATOM 2500 C C . THR B 1 33 ? 18.453 -9.805 -8.531 1 97.06 33 THR B C 1
ATOM 2502 O O . THR B 1 33 ? 18.672 -10.875 -9.109 1 97.06 33 THR B O 1
ATOM 2505 N N . ALA B 1 34 ? 17.25 -9.43 -8.156 1 97 34 ALA B N 1
ATOM 2506 C CA . ALA B 1 34 ? 16.078 -10.258 -8.43 1 97 34 ALA B CA 1
ATOM 2507 C C . ALA B 1 34 ? 15.875 -10.453 -9.93 1 97 34 ALA B C 1
ATOM 2509 O O . ALA B 1 34 ? 15.531 -11.547 -10.383 1 97 34 ALA B O 1
ATOM 2510 N N . LEU B 1 35 ? 16.078 -9.398 -10.672 1 96.06 35 LEU B N 1
ATOM 2511 C CA . LEU B 1 35 ? 15.906 -9.492 -12.117 1 96.06 35 LEU B CA 1
ATOM 2512 C C . LEU B 1 35 ? 16.984 -10.375 -12.734 1 96.06 35 LEU B C 1
ATOM 2514 O O . LEU B 1 35 ? 16.719 -11.117 -13.688 1 96.06 35 LEU B O 1
ATOM 2518 N N . ARG B 1 36 ? 18.203 -10.297 -12.219 1 95 36 ARG B N 1
ATOM 2519 C CA . ARG B 1 36 ? 19.25 -11.195 -12.688 1 95 36 ARG B CA 1
ATOM 2520 C C . ARG B 1 36 ? 18.906 -12.648 -12.391 1 95 36 ARG B C 1
ATOM 2522 O O . ARG B 1 36 ? 19.062 -13.516 -13.258 1 95 36 ARG B O 1
ATOM 2529 N N . ASP B 1 37 ? 18.438 -12.891 -11.18 1 95.38 37 ASP B N 1
ATOM 2530 C CA . ASP B 1 37 ? 18.047 -14.242 -10.805 1 95.38 37 ASP B CA 1
ATOM 2531 C C . ASP B 1 37 ? 16.875 -14.734 -11.664 1 95.38 37 ASP B C 1
ATOM 2533 O O . ASP B 1 37 ? 16.828 -15.906 -12.039 1 95.38 37 ASP B O 1
ATOM 2537 N N . THR B 1 38 ? 15.992 -13.836 -11.977 1 94.06 38 THR B N 1
ATOM 2538 C CA . THR B 1 38 ? 14.852 -14.195 -12.812 1 94.06 38 THR B CA 1
ATOM 2539 C C . THR B 1 38 ? 15.289 -14.492 -14.242 1 94.06 38 THR B C 1
ATOM 2541 O O . THR B 1 38 ? 14.742 -15.383 -14.891 1 94.06 38 THR B O 1
ATOM 2544 N N . GLU B 1 39 ? 16.203 -13.734 -14.695 1 93.56 39 GLU B N 1
ATOM 2545 C CA . GLU B 1 39 ? 16.75 -13.992 -16.031 1 93.56 39 GLU B CA 1
ATOM 2546 C C . GLU B 1 39 ? 17.391 -15.375 -16.094 1 93.56 39 GLU B C 1
ATOM 2548 O O . GLU B 1 39 ? 17.203 -16.109 -17.078 1 93.56 39 GLU B O 1
ATOM 2553 N N . ASP B 1 40 ? 18.062 -15.75 -15.07 1 92.94 40 ASP B N 1
ATOM 2554 C CA . ASP B 1 40 ? 18.688 -17.078 -14.992 1 92.94 40 ASP B CA 1
ATOM 2555 C C . ASP B 1 40 ? 17.625 -18.172 -14.906 1 92.94 40 ASP B C 1
ATOM 2557 O O . ASP B 1 40 ? 17.781 -19.234 -15.492 1 92.94 40 ASP B O 1
ATOM 2561 N N . MET B 1 41 ? 16.609 -17.875 -14.195 1 91.19 41 MET B N 1
ATOM 2562 C CA . MET B 1 41 ? 15.5 -18.812 -14.055 1 91.19 41 MET B CA 1
ATOM 2563 C C . MET B 1 41 ? 14.836 -19.078 -15.406 1 91.19 41 MET B C 1
ATOM 2565 O O . MET B 1 41 ? 14.617 -20.219 -15.789 1 91.19 41 MET B O 1
ATOM 2569 N N . PHE B 1 42 ? 14.594 -18.031 -16.156 1 90.06 42 PHE B N 1
ATOM 2570 C CA . PHE B 1 42 ? 13.836 -18.156 -17.391 1 90.06 42 PHE B CA 1
ATOM 2571 C C . PHE B 1 42 ? 14.75 -18.547 -18.547 1 90.06 42 PHE B C 1
ATOM 2573 O O . PHE B 1 42 ? 14.273 -18.906 -19.625 1 90.06 42 PHE B O 1
ATOM 2580 N N . SER B 1 43 ? 16.047 -18.484 -18.328 1 88.25 43 SER B N 1
ATOM 2581 C CA . SER B 1 43 ? 16.969 -18.969 -19.344 1 88.25 43 SER B CA 1
ATOM 2582 C C . SER B 1 43 ? 16.875 -20.484 -19.484 1 88.25 43 SER B C 1
ATOM 2584 O O . SER B 1 43 ? 17.234 -21.047 -20.531 1 88.25 43 SER B O 1
ATOM 2586 N N . LYS B 1 44 ? 16.312 -21.094 -18.406 1 83.94 44 LYS B N 1
ATOM 2587 C CA . LYS B 1 44 ? 16.141 -22.547 -18.438 1 83.94 44 LYS B CA 1
ATOM 2588 C C . LYS B 1 44 ? 14.859 -22.938 -19.156 1 83.94 44 LYS B C 1
ATOM 2590 O O . LYS B 1 44 ? 14.617 -24.125 -19.391 1 83.94 44 LYS B O 1
ATOM 2595 N N . THR B 1 45 ? 14.148 -21.891 -19.391 1 84.94 45 THR B N 1
ATOM 2596 C CA . THR B 1 45 ? 12.875 -22.141 -20.047 1 84.94 45 THR B CA 1
ATOM 2597 C C . THR B 1 45 ? 12.922 -21.656 -21.5 1 84.94 45 THR B C 1
ATOM 2599 O O . THR B 1 45 ? 13.898 -21.031 -21.922 1 84.94 45 THR B O 1
ATOM 2602 N N . GLY B 1 46 ? 12 -22.062 -22.312 1 79.12 46 GLY B N 1
ATOM 2603 C CA . GLY B 1 46 ? 11.898 -21.625 -23.688 1 79.12 46 GLY B CA 1
ATOM 2604 C C . GLY B 1 46 ? 11.148 -20.312 -23.828 1 79.12 46 GLY B C 1
ATOM 2605 O O . GLY B 1 46 ? 10.859 -19.875 -24.953 1 79.12 46 GLY B O 1
ATOM 2606 N N . LEU B 1 47 ? 10.867 -19.688 -22.703 1 81.81 47 LEU B N 1
ATOM 2607 C CA . LEU B 1 47 ? 10.117 -18.438 -22.75 1 81.81 47 LEU B CA 1
ATOM 2608 C C . LEU B 1 47 ? 11.047 -17.25 -22.953 1 81.81 47 LEU B C 1
ATOM 2610 O O . LEU B 1 47 ? 12.133 -17.203 -22.375 1 81.81 47 LEU B O 1
ATOM 2614 N N . ASP B 1 48 ? 10.719 -16.469 -23.875 1 78.88 48 ASP B N 1
ATOM 2615 C CA . ASP B 1 48 ? 11.5 -15.25 -24.109 1 78.88 48 ASP B CA 1
ATOM 2616 C C . ASP B 1 48 ? 11.117 -14.156 -23.125 1 78.88 48 ASP B C 1
ATOM 2618 O O . ASP B 1 48 ? 10.219 -13.352 -23.391 1 78.88 48 ASP B O 1
ATOM 2622 N N . ALA B 1 49 ? 11.648 -14.188 -22.031 1 81.5 49 ALA B N 1
ATOM 2623 C CA . ALA B 1 49 ? 11.367 -13.188 -21.016 1 81.5 49 ALA B CA 1
ATOM 2624 C C . ALA B 1 49 ? 12.422 -12.086 -21.016 1 81.5 49 ALA B C 1
ATOM 2626 O O . ALA B 1 49 ? 12.383 -11.164 -20.203 1 81.5 49 ALA B O 1
ATOM 2627 N N . GLU B 1 50 ? 13.289 -12.023 -22.047 1 85.31 50 GLU B N 1
ATOM 2628 C CA . GLU B 1 50 ? 14.422 -11.094 -22.047 1 85.31 50 GLU B CA 1
ATOM 2629 C C . GLU B 1 50 ? 13.945 -9.656 -22.281 1 85.31 50 GLU B C 1
ATOM 2631 O O . GLU B 1 50 ? 14.461 -8.727 -21.656 1 85.31 50 GLU B O 1
ATOM 2636 N N . THR B 1 51 ? 12.977 -9.547 -23.031 1 88.12 51 THR B N 1
ATOM 2637 C CA . THR B 1 51 ? 12.508 -8.203 -23.344 1 88.12 51 THR B CA 1
ATOM 2638 C C . THR B 1 51 ? 11.844 -7.566 -22.125 1 88.12 51 THR B C 1
ATOM 2640 O O . THR B 1 51 ? 12.078 -6.395 -21.828 1 88.12 51 THR B O 1
ATOM 2643 N N . VAL B 1 52 ? 11 -8.359 -21.469 1 88.69 52 VAL B N 1
ATOM 2644 C CA . VAL B 1 52 ? 10.289 -7.84 -20.297 1 88.69 52 VAL B CA 1
ATOM 2645 C C . VAL B 1 52 ? 11.289 -7.531 -19.188 1 88.69 52 VAL B C 1
ATOM 2647 O O . VAL B 1 52 ? 11.18 -6.504 -18.516 1 88.69 52 VAL B O 1
ATOM 2650 N N . ILE B 1 53 ? 12.273 -8.383 -19.016 1 93.38 53 ILE B N 1
ATOM 2651 C CA . ILE B 1 53 ? 13.266 -8.195 -17.969 1 93.38 53 ILE B CA 1
ATOM 2652 C C . ILE B 1 53 ? 14.109 -6.961 -18.281 1 93.38 53 ILE B C 1
ATOM 2654 O O . ILE B 1 53 ? 14.438 -6.184 -17.375 1 93.38 53 ILE B O 1
ATOM 2658 N N . TYR B 1 54 ? 14.453 -6.77 -19.531 1 93.25 54 TYR B N 1
ATOM 2659 C CA . TYR B 1 54 ? 15.211 -5.59 -19.938 1 93.25 54 TYR B CA 1
ATOM 2660 C C . TYR B 1 54 ? 14.414 -4.316 -19.688 1 93.25 54 TYR B C 1
ATOM 2662 O O . TYR B 1 54 ? 14.945 -3.34 -19.156 1 93.25 54 TYR B O 1
ATOM 2670 N N . ALA B 1 55 ? 13.164 -4.32 -20.016 1 93.44 55 ALA B N 1
ATOM 2671 C CA . ALA B 1 55 ? 12.305 -3.162 -19.781 1 93.44 55 ALA B CA 1
ATOM 2672 C C . ALA B 1 55 ? 12.203 -2.842 -18.297 1 93.44 55 ALA B C 1
ATOM 2674 O O . ALA B 1 55 ? 12.219 -1.672 -17.906 1 93.44 55 ALA B O 1
ATOM 2675 N N . LEU B 1 56 ? 12.125 -3.877 -17.469 1 94.56 56 LEU B N 1
ATOM 2676 C CA . LEU B 1 56 ? 12.039 -3.68 -16.016 1 94.56 56 LEU B CA 1
ATOM 2677 C C . LEU B 1 56 ? 13.352 -3.133 -15.469 1 94.56 56 LEU B C 1
ATOM 2679 O O . LEU B 1 56 ? 13.344 -2.271 -14.586 1 94.56 56 LEU B O 1
ATOM 2683 N N . ARG B 1 57 ? 14.445 -3.557 -16.031 1 95.62 57 ARG B N 1
ATOM 2684 C CA . ARG B 1 57 ? 15.758 -3.07 -15.609 1 95.62 57 ARG B CA 1
ATOM 2685 C C . ARG B 1 57 ? 15.914 -1.584 -15.906 1 95.62 57 ARG B C 1
ATOM 2687 O O . ARG B 1 57 ? 16.344 -0.814 -15.047 1 95.62 57 ARG B O 1
ATOM 2694 N N . ILE B 1 58 ? 15.484 -1.196 -17.031 1 95 58 ILE B N 1
ATOM 2695 C CA . ILE B 1 58 ? 15.57 0.208 -17.406 1 95 58 ILE B CA 1
ATOM 2696 C C . ILE B 1 58 ? 14.648 1.043 -16.516 1 95 58 ILE B C 1
ATOM 2698 O O . ILE B 1 58 ? 15 2.162 -16.125 1 95 58 ILE B O 1
ATOM 2702 N N . SER B 1 59 ? 13.5 0.527 -16.234 1 94.69 59 SER B N 1
ATOM 2703 C CA . SER B 1 59 ? 12.562 1.24 -15.383 1 94.69 59 SER B CA 1
ATOM 2704 C C . SER B 1 59 ? 13.148 1.472 -13.992 1 94.69 59 SER B C 1
ATOM 2706 O O . SER B 1 59 ? 12.977 2.543 -13.406 1 94.69 59 SER B O 1
ATOM 2708 N N . VAL B 1 60 ? 13.844 0.481 -13.445 1 95.31 60 VAL B N 1
ATOM 2709 C CA . VAL B 1 60 ? 14.453 0.61 -12.125 1 95.31 60 VAL B CA 1
ATOM 2710 C C . VAL B 1 60 ? 15.547 1.673 -12.164 1 95.31 60 VAL B C 1
ATOM 2712 O O . VAL B 1 60 ? 15.633 2.514 -11.266 1 95.31 60 VAL B O 1
ATOM 2715 N N . TYR B 1 61 ? 16.312 1.703 -13.227 1 94.81 61 TYR B N 1
ATOM 2716 C CA . TYR B 1 61 ? 17.375 2.688 -13.383 1 94.81 61 TYR B CA 1
ATOM 2717 C C . TYR B 1 61 ? 16.812 4.094 -13.516 1 94.81 61 TYR B C 1
ATOM 2719 O O . TYR B 1 61 ? 17.422 5.066 -13.07 1 94.81 61 TYR B O 1
ATOM 2727 N N . ALA B 1 62 ? 15.656 4.195 -14.047 1 94.19 62 ALA B N 1
ATOM 2728 C CA . ALA B 1 62 ? 15.039 5.504 -14.266 1 94.19 62 ALA B CA 1
ATOM 2729 C C . ALA B 1 62 ? 14.344 5.996 -13 1 94.19 62 ALA B C 1
ATOM 2731 O O . ALA B 1 62 ? 14.477 7.164 -12.625 1 94.19 62 ALA B O 1
ATOM 2732 N N . ILE B 1 63 ? 13.688 5.133 -12.312 1 94 63 ILE B N 1
ATOM 2733 C CA . ILE B 1 63 ? 12.836 5.504 -11.18 1 94 63 ILE B CA 1
ATOM 2734 C C . ILE B 1 63 ? 13.711 5.855 -9.977 1 94 63 ILE B C 1
ATOM 2736 O O . ILE B 1 63 ? 13.391 6.77 -9.211 1 94 63 ILE B O 1
ATOM 2740 N N . THR B 1 64 ? 14.852 5.184 -9.805 1 94.75 64 THR B N 1
ATOM 2741 C CA . THR B 1 64 ? 15.672 5.332 -8.609 1 94.75 64 THR B CA 1
ATOM 2742 C C . THR B 1 64 ? 16.203 6.758 -8.484 1 94.75 64 THR B C 1
ATOM 2744 O O . THR B 1 64 ? 15.969 7.426 -7.477 1 94.75 64 THR B O 1
ATOM 2747 N N . PRO B 1 65 ? 16.797 7.316 -9.484 1 95.06 65 PRO B N 1
ATOM 2748 C CA . PRO B 1 65 ? 17.281 8.688 -9.336 1 95.06 65 PRO B CA 1
ATOM 2749 C C . PRO B 1 65 ? 16.156 9.703 -9.195 1 95.06 65 PRO B C 1
ATOM 2751 O O . PRO B 1 65 ? 16.297 10.711 -8.492 1 95.06 65 PRO B O 1
ATOM 2754 N N . VAL B 1 66 ? 15.047 9.492 -9.781 1 93.62 66 VAL B N 1
ATOM 2755 C CA . VAL B 1 66 ? 13.914 10.414 -9.703 1 93.62 66 VAL B CA 1
ATOM 2756 C C . VAL B 1 66 ? 13.43 10.508 -8.258 1 93.62 66 VAL B C 1
ATOM 2758 O O . VAL B 1 66 ? 13.195 11.602 -7.742 1 93.62 66 VAL B O 1
ATOM 2761 N N . VAL B 1 67 ? 13.336 9.359 -7.594 1 94.69 67 VAL B N 1
ATOM 2762 C CA . VAL B 1 67 ? 12.852 9.336 -6.219 1 94.69 67 VAL B CA 1
ATOM 2763 C C . VAL B 1 67 ? 13.883 9.984 -5.297 1 94.69 67 VAL B C 1
ATOM 2765 O O . VAL B 1 67 ? 13.523 10.727 -4.379 1 94.69 67 VAL B O 1
ATOM 2768 N N . VAL B 1 68 ? 15.156 9.805 -5.59 1 94.94 68 VAL B N 1
ATOM 2769 C CA . VAL B 1 68 ? 16.219 10.383 -4.781 1 94.94 68 VAL B CA 1
ATOM 2770 C C . VAL B 1 68 ? 16.203 11.898 -4.906 1 94.94 68 VAL B C 1
ATOM 2772 O O . VAL B 1 68 ? 16.281 12.617 -3.9 1 94.94 68 VAL B O 1
ATOM 2775 N N . VAL B 1 69 ? 16 12.383 -6.098 1 94.75 69 VAL B N 1
ATOM 2776 C CA . VAL B 1 69 ? 15.984 13.82 -6.34 1 94.75 69 VAL B CA 1
ATOM 2777 C C . VAL B 1 69 ? 14.75 14.438 -5.688 1 94.75 69 VAL B C 1
ATOM 2779 O O . VAL B 1 69 ? 14.836 15.5 -5.066 1 94.75 69 VAL B O 1
ATOM 2782 N N . ILE B 1 70 ? 13.672 13.75 -5.793 1 93.25 70 ILE B N 1
ATOM 2783 C CA . ILE B 1 70 ? 12.438 14.266 -5.207 1 93.25 70 ILE B CA 1
ATOM 2784 C C . ILE B 1 70 ? 12.594 14.352 -3.689 1 93.25 70 ILE B C 1
ATOM 2786 O O . ILE B 1 70 ? 12.195 15.352 -3.078 1 93.25 70 ILE B O 1
ATOM 2790 N N . ALA B 1 71 ? 13.195 13.352 -3.111 1 93.12 71 ALA B N 1
ATOM 2791 C CA . ALA B 1 71 ? 13.422 13.383 -1.668 1 93.12 71 ALA B CA 1
ATOM 2792 C C . ALA B 1 71 ? 14.32 14.555 -1.278 1 93.12 71 ALA B C 1
ATOM 2794 O O . ALA B 1 71 ? 14.086 15.219 -0.267 1 93.12 71 ALA B O 1
ATOM 2795 N N . CYS B 1 72 ? 15.289 14.883 -2.076 1 92.56 72 CYS B N 1
ATOM 2796 C CA . CYS B 1 72 ? 16.188 16.016 -1.822 1 92.56 72 CYS B CA 1
ATOM 2797 C C . CYS B 1 72 ? 15.438 17.328 -1.915 1 92.56 72 CYS B C 1
ATOM 2799 O O . CYS B 1 72 ? 15.609 18.203 -1.067 1 92.56 72 CYS B O 1
ATOM 2801 N N . ILE B 1 73 ? 14.625 17.438 -2.904 1 91.25 73 ILE B N 1
ATOM 2802 C CA . ILE B 1 73 ? 13.836 18.641 -3.092 1 91.25 73 ILE B CA 1
ATOM 2803 C C . ILE B 1 73 ? 12.922 18.859 -1.886 1 91.25 73 ILE B C 1
ATOM 2805 O O . ILE B 1 73 ? 12.789 19.984 -1.392 1 91.25 73 ILE B O 1
ATOM 2809 N N . TYR B 1 74 ? 12.414 17.828 -1.316 1 91.38 74 TYR B N 1
ATOM 2810 C CA . TYR B 1 74 ? 11.453 17.953 -0.227 1 91.38 74 TYR B CA 1
ATOM 2811 C C . TYR B 1 74 ? 12.164 18.234 1.094 1 91.38 74 TYR B C 1
ATOM 2813 O O . TYR B 1 74 ? 11.578 18.828 2.004 1 91.38 74 TYR B O 1
ATOM 2821 N N . ILE B 1 75 ? 13.406 17.844 1.204 1 88.31 75 ILE B N 1
ATOM 2822 C CA . ILE B 1 75 ? 14.18 18.25 2.371 1 88.31 75 ILE B CA 1
ATOM 2823 C C . ILE B 1 75 ? 14.422 19.766 2.328 1 88.31 75 ILE B C 1
ATOM 2825 O O . ILE B 1 75 ? 14.281 20.453 3.344 1 88.31 75 ILE B O 1
ATOM 2829 N N . ILE B 1 76 ? 14.719 20.25 1.13 1 85.75 76 ILE B N 1
ATOM 2830 C CA . ILE B 1 76 ? 14.992 21.672 0.955 1 85.75 76 ILE B CA 1
ATOM 2831 C C . ILE B 1 76 ? 13.727 22.484 1.211 1 85.75 76 ILE B C 1
ATOM 2833 O O . ILE B 1 76 ? 13.766 23.531 1.873 1 85.75 76 ILE B O 1
ATOM 2837 N N . LEU B 1 77 ? 12.617 21.938 0.715 1 83.5 77 LEU B N 1
ATOM 2838 C CA . LEU B 1 77 ? 11.344 22.609 0.95 1 83.5 77 LEU B CA 1
ATOM 2839 C C . LEU B 1 77 ? 10.992 22.609 2.436 1 83.5 77 LEU B C 1
ATOM 2841 O O . LEU B 1 77 ? 10.422 23.578 2.945 1 83.5 77 LEU B O 1
ATOM 2845 N N . GLY B 1 78 ? 11.32 21.469 3.047 1 79.94 78 GLY B N 1
ATOM 2846 C CA . GLY B 1 78 ? 11.109 21.406 4.484 1 79.94 78 GLY B CA 1
ATOM 2847 C C . GLY B 1 78 ? 11.961 22.406 5.254 1 79.94 78 GLY B C 1
ATOM 2848 O O . GLY B 1 78 ? 11.484 23.031 6.211 1 79.94 78 GLY B O 1
ATOM 2849 N N . TYR B 1 79 ? 13.133 22.609 4.891 1 78.5 79 TYR B N 1
ATOM 2850 C CA . TYR B 1 79 ? 14.031 23.578 5.512 1 78.5 79 TYR B CA 1
ATOM 2851 C C . TYR B 1 79 ? 13.523 25 5.324 1 78.5 79 TYR B C 1
ATOM 2853 O O . TYR B 1 79 ? 13.531 25.797 6.262 1 78.5 79 TYR B O 1
ATOM 2861 N N . ALA B 1 80 ? 13.141 25.281 4.133 1 75.69 80 ALA B N 1
ATOM 2862 C CA . ALA B 1 80 ? 12.625 26.609 3.828 1 75.69 80 ALA B CA 1
ATOM 2863 C C . ALA B 1 80 ? 11.359 26.906 4.625 1 75.69 80 ALA B C 1
ATOM 2865 O O . ALA B 1 80 ? 11.172 28.031 5.102 1 75.69 80 ALA B O 1
ATOM 2866 N N . ALA B 1 81 ? 10.562 25.922 4.805 1 74.44 81 ALA B N 1
ATOM 2867 C CA . ALA B 1 81 ? 9.312 26.109 5.535 1 74.44 81 ALA B CA 1
ATOM 2868 C C . ALA B 1 81 ? 9.562 26.266 7.031 1 74.44 81 ALA B C 1
ATOM 2870 O O . ALA B 1 81 ? 8.898 27.047 7.703 1 74.44 81 ALA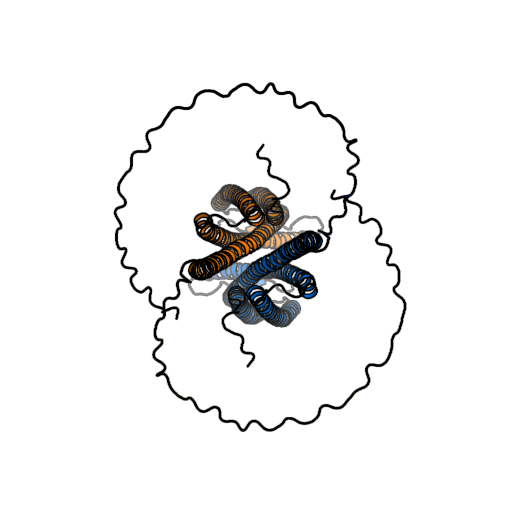 B O 1
ATOM 2871 N N . THR B 1 82 ? 10.461 25.469 7.578 1 70.88 82 THR B N 1
ATOM 2872 C CA . THR B 1 82 ? 10.773 25.578 9 1 70.88 82 THR B CA 1
ATOM 2873 C C . THR B 1 82 ? 11.414 26.922 9.312 1 70.88 82 THR B C 1
ATOM 2875 O O . THR B 1 82 ? 11.148 27.516 10.367 1 70.88 82 THR B O 1
ATOM 2878 N N . LYS B 1 83 ? 12.219 27.422 8.445 1 67.44 83 LYS B N 1
ATOM 2879 C CA . LYS B 1 83 ? 12.836 28.734 8.625 1 67.44 83 LYS B CA 1
ATOM 2880 C C . LYS B 1 83 ? 11.789 29.844 8.633 1 67.44 83 LYS B C 1
ATOM 2882 O O . LYS B 1 83 ? 11.836 30.75 9.461 1 67.44 83 LYS B O 1
ATOM 2887 N N . GLN B 1 84 ? 10.922 29.75 7.758 1 65.19 84 GLN B N 1
ATOM 2888 C CA . GLN B 1 84 ? 9.891 30.781 7.652 1 65.19 84 GLN B CA 1
ATOM 2889 C C . GLN B 1 84 ? 8.977 30.766 8.875 1 65.19 84 GLN B C 1
ATOM 2891 O O . GLN B 1 84 ? 8.539 31.828 9.344 1 65.19 84 GLN B O 1
ATOM 2896 N N . SER B 1 85 ? 8.656 29.578 9.312 1 62.94 85 SER B N 1
ATOM 2897 C CA . SER B 1 85 ? 7.758 29.484 10.453 1 62.94 85 SER B CA 1
ATOM 2898 C C . SER B 1 85 ? 8.422 29.984 11.727 1 62.94 85 SER B C 1
ATOM 2900 O O . SER B 1 85 ? 7.738 30.438 12.648 1 62.94 85 SER B O 1
ATOM 2902 N N . LYS B 1 86 ? 9.672 29.969 11.664 1 61.22 86 LYS B N 1
ATOM 2903 C CA . LYS B 1 86 ? 10.367 30.422 12.875 1 61.22 86 LYS B CA 1
ATOM 2904 C C . LYS B 1 86 ? 10.68 31.906 12.812 1 61.22 86 LYS B C 1
ATOM 2906 O O . LYS B 1 86 ? 10.758 32.562 13.852 1 61.22 86 LYS B O 1
ATOM 2911 N N . VAL B 1 87 ? 10.977 32.312 11.5 1 53.5 87 VAL B N 1
ATOM 2912 C CA . VAL B 1 87 ? 11.297 33.75 11.344 1 53.5 87 VAL B CA 1
ATOM 2913 C C . VAL B 1 87 ? 10 34.562 11.258 1 53.5 87 VAL B C 1
ATOM 2915 O O . VAL B 1 87 ? 9.992 35.75 11.547 1 53.5 87 VAL B O 1
ATOM 2918 N N . GLN B 1 88 ? 8.938 34.062 10.711 1 49.53 88 GLN B N 1
ATOM 2919 C CA . GLN B 1 88 ? 7.734 34.812 10.336 1 49.53 88 GLN B CA 1
ATOM 2920 C C . GLN B 1 88 ? 7.469 35.969 11.305 1 49.53 88 GLN B C 1
ATOM 2922 O O . GLN B 1 88 ? 6.836 35.781 12.344 1 49.53 88 GLN B O 1
ATOM 2927 N N . VAL B 1 89 ? 8.383 36.625 11.648 1 41.31 89 VAL B N 1
ATOM 2928 C CA . VAL B 1 89 ? 7.973 38 11.594 1 41.31 89 VAL B CA 1
ATOM 2929 C C . VAL B 1 89 ? 7.383 38.312 10.227 1 41.31 89 VAL B C 1
ATOM 2931 O O . VAL B 1 89 ? 8.086 38.281 9.211 1 41.31 89 VAL B O 1
ATOM 2934 N N . TYR B 1 90 ? 6.195 37.812 9.875 1 40.19 90 TYR B N 1
ATOM 2935 C CA . TYR B 1 90 ? 5.348 37.781 8.688 1 40.19 90 TYR B CA 1
ATOM 2936 C C . TYR B 1 90 ? 5.395 39.125 7.961 1 40.19 90 TYR B C 1
ATOM 2938 O O . TYR B 1 90 ? 4.559 40 8.203 1 40.19 90 TYR B O 1
ATOM 2946 N N . ASP B 1 91 ? 6.461 39.656 7.766 1 41.28 91 ASP B N 1
ATOM 2947 C CA . ASP B 1 91 ? 6.355 41.031 7.227 1 41.28 91 ASP B CA 1
ATOM 2948 C C . ASP B 1 91 ? 5.781 41 5.812 1 41.28 91 ASP B C 1
ATOM 2950 O O . ASP B 1 91 ? 5.043 41.906 5.426 1 41.28 91 ASP B O 1
ATOM 2954 N N . ASP B 1 92 ? 6.461 40.375 4.719 1 40.59 92 ASP B N 1
ATOM 2955 C CA . ASP B 1 92 ? 6.156 40.844 3.365 1 40.59 92 ASP B CA 1
ATOM 2956 C C . ASP B 1 92 ? 5.086 39.969 2.721 1 40.59 92 ASP B C 1
ATOM 2958 O O . ASP B 1 92 ? 5.102 38.75 2.869 1 40.59 92 ASP B O 1
ATOM 2962 N N . GLU B 1 93 ? 3.869 40.406 2.262 1 45.91 93 GLU B N 1
ATOM 2963 C CA . GLU B 1 93 ? 2.629 40 1.611 1 45.91 93 GLU B CA 1
ATOM 2964 C C . GLU B 1 93 ? 2.887 38.938 0.551 1 45.91 93 GLU B C 1
ATOM 2966 O O . GLU B 1 93 ? 2.154 37.938 0.465 1 45.91 93 GLU B O 1
ATOM 2971 N N . ASP B 1 94 ? 3.566 39.312 -0.462 1 44.53 94 ASP B N 1
ATOM 2972 C CA . ASP B 1 94 ? 3.656 38.625 -1.76 1 44.53 94 ASP B CA 1
ATOM 2973 C C . ASP B 1 94 ? 4.32 37.281 -1.633 1 44.53 94 ASP B C 1
ATOM 2975 O O . ASP B 1 94 ? 4.027 36.344 -2.408 1 44.53 94 ASP B O 1
ATOM 2979 N N . VAL B 1 95 ? 5.102 37.156 -0.685 1 45.38 95 VAL B N 1
ATOM 2980 C CA . VAL B 1 95 ? 5.883 35.906 -0.572 1 45.38 95 VAL B CA 1
ATOM 2981 C C . VAL B 1 95 ? 5.031 34.812 0.051 1 45.38 95 VAL B C 1
ATOM 2983 O O . VAL B 1 95 ? 5.207 33.625 -0.258 1 45.38 95 VAL B O 1
ATOM 2986 N N . CYS B 1 96 ? 3.906 35.312 0.609 1 48.69 96 CYS B N 1
ATOM 2987 C CA . CYS B 1 96 ? 3.096 34.344 1.339 1 48.69 96 CYS B CA 1
ATOM 2988 C C . CYS B 1 96 ? 2.182 33.562 0.393 1 48.69 96 CYS B C 1
ATOM 2990 O O . CYS B 1 96 ? 1.986 32.344 0.556 1 48.69 96 CYS B O 1
ATOM 2992 N N . CYS B 1 97 ? 1.569 34.438 -0.571 1 49.5 97 CYS B N 1
ATOM 2993 C CA . CYS B 1 97 ? 0.607 33.75 -1.44 1 49.5 97 CYS B CA 1
ATOM 2994 C C . CYS B 1 97 ? 1.3 32.75 -2.336 1 49.5 97 CYS B C 1
ATOM 2996 O O . CYS B 1 97 ? 0.786 31.641 -2.543 1 49.5 97 CYS B O 1
ATOM 2998 N N . GLY B 1 98 ? 2.396 33.281 -2.936 1 51.84 98 GLY B N 1
ATOM 2999 C CA . GLY B 1 98 ? 3.164 32.375 -3.775 1 51.84 98 GLY B CA 1
ATOM 3000 C C . GLY B 1 98 ? 3.684 31.156 -3.023 1 51.84 98 GLY B C 1
ATOM 3001 O O . GLY B 1 98 ? 3.795 30.062 -3.592 1 51.84 98 GLY B O 1
ATOM 3002 N N . GLY B 1 99 ? 3.752 31.375 -1.751 1 61.03 99 GLY B N 1
ATOM 3003 C CA . GLY B 1 99 ? 4.25 30.297 -0.917 1 61.03 99 GLY B CA 1
ATOM 3004 C C . GLY B 1 99 ? 3.223 29.219 -0.669 1 61.03 99 GLY B C 1
ATOM 3005 O O . GLY B 1 99 ? 3.545 28.031 -0.715 1 61.03 99 GLY B O 1
ATOM 3006 N N . MET B 1 100 ? 1.908 29.703 -0.661 1 73.56 100 MET B N 1
ATOM 3007 C CA . MET B 1 100 ? 0.835 28.734 -0.434 1 73.56 100 MET B CA 1
ATOM 3008 C C . MET B 1 100 ? 0.634 27.844 -1.657 1 73.56 100 MET B C 1
ATOM 3010 O O . MET B 1 100 ? 0.399 26.641 -1.524 1 73.56 100 MET B O 1
ATOM 3014 N N . GLY B 1 101 ? 0.74 28.516 -2.76 1 73.81 101 GLY B N 1
ATOM 3015 C CA . GLY B 1 101 ? 0.584 27.766 -3.994 1 73.81 101 GLY B CA 1
ATOM 3016 C C . GLY B 1 101 ? 1.676 26.734 -4.207 1 73.81 101 GLY B C 1
ATOM 3017 O O . GLY B 1 101 ? 1.4 25.609 -4.633 1 73.81 101 GLY B O 1
ATOM 3018 N N . CYS B 1 102 ? 2.805 27.141 -3.863 1 75.62 102 CYS B N 1
ATOM 3019 C CA . CYS B 1 102 ? 3.938 26.234 -4.043 1 75.62 102 CYS B CA 1
ATOM 3020 C C . CYS B 1 102 ? 3.857 25.062 -3.08 1 75.62 102 CYS B C 1
ATOM 3022 O O . CYS B 1 102 ? 4.133 23.922 -3.463 1 75.62 102 CYS B O 1
ATOM 3024 N N . VAL B 1 103 ? 3.424 25.312 -1.876 1 80.38 103 VAL B N 1
ATOM 3025 C CA . VAL B 1 103 ? 3.338 24.25 -0.885 1 80.38 103 VAL B CA 1
ATOM 3026 C C . VAL B 1 103 ? 2.201 23.297 -1.249 1 80.38 103 VAL B C 1
ATOM 3028 O O . VAL B 1 103 ? 2.328 22.078 -1.097 1 80.38 103 VAL B O 1
ATOM 3031 N N . SER B 1 104 ? 1.159 23.875 -1.798 1 83.88 104 SER B N 1
ATOM 3032 C CA . SER B 1 104 ? 0.044 23.031 -2.221 1 83.88 104 SER B CA 1
ATOM 3033 C C . SER B 1 104 ? 0.432 22.156 -3.404 1 83.88 104 SER B C 1
ATOM 3035 O O . SER B 1 104 ? 0.054 20.984 -3.465 1 83.88 104 SER B O 1
ATOM 3037 N N . LEU B 1 105 ? 1.115 22.703 -4.289 1 86 105 LEU B N 1
ATOM 3038 C CA . LEU B 1 105 ? 1.56 21.938 -5.449 1 86 105 LEU B CA 1
ATOM 3039 C C . LEU B 1 105 ? 2.523 20.828 -5.035 1 86 105 LEU B C 1
ATOM 3041 O O . LEU B 1 105 ? 2.445 19.719 -5.551 1 86 105 LEU B O 1
ATOM 3045 N N . ALA B 1 106 ? 3.365 21.109 -4.141 1 88.12 106 ALA B N 1
ATOM 3046 C CA . ALA B 1 106 ? 4.301 20.109 -3.643 1 88.12 106 ALA B CA 1
ATOM 3047 C C . ALA B 1 106 ? 3.566 18.953 -2.961 1 88.12 106 ALA B C 1
ATOM 3049 O O . ALA B 1 106 ? 3.945 17.797 -3.113 1 88.12 106 ALA B O 1
ATOM 3050 N N . LEU B 1 107 ? 2.523 19.328 -2.244 1 89.12 107 LEU B N 1
ATOM 3051 C CA . LEU B 1 107 ? 1.729 18.312 -1.574 1 89.12 107 LEU B CA 1
ATOM 3052 C C . LEU B 1 107 ? 1.013 17.422 -2.59 1 89.12 107 LEU B C 1
ATOM 3054 O O . LEU B 1 107 ? 0.932 16.203 -2.41 1 89.12 107 LEU B O 1
ATOM 3058 N N . TYR B 1 108 ? 0.585 18.094 -3.633 1 88 108 TYR B N 1
ATOM 3059 C CA . TYR B 1 108 ? -0.117 17.344 -4.668 1 88 108 TYR B CA 1
ATOM 3060 C C . TYR B 1 108 ? 0.825 16.375 -5.375 1 88 108 TYR B C 1
ATOM 3062 O O . TYR B 1 108 ? 0.469 15.219 -5.621 1 88 108 TYR B O 1
ATOM 3070 N N . ILE B 1 109 ? 1.97 16.797 -5.676 1 90.5 109 ILE B N 1
ATOM 3071 C CA . ILE B 1 109 ? 2.957 15.961 -6.348 1 90.5 109 ILE B CA 1
ATOM 3072 C C . ILE B 1 109 ? 3.336 14.789 -5.445 1 90.5 109 ILE B C 1
ATOM 3074 O O . ILE B 1 109 ? 3.439 13.648 -5.906 1 90.5 109 ILE B O 1
ATOM 3078 N N . LEU B 1 110 ? 3.461 15.094 -4.246 1 91.88 110 LEU B N 1
ATOM 3079 C CA . LEU B 1 110 ? 3.816 14.047 -3.291 1 91.88 110 LEU B CA 1
ATOM 3080 C C . LEU B 1 110 ? 2.691 13.023 -3.162 1 91.88 110 LEU B C 1
ATOM 3082 O O . LEU B 1 110 ? 2.949 11.828 -3.027 1 91.88 110 LEU B O 1
ATOM 3086 N N . TYR B 1 111 ? 1.515 13.492 -3.201 1 90.94 111 TYR B N 1
ATOM 3087 C CA . TYR B 1 111 ? 0.352 12.609 -3.148 1 90.94 111 TYR B CA 1
ATOM 3088 C C . TYR B 1 111 ? 0.32 11.672 -4.352 1 90.94 111 TYR B C 1
ATOM 3090 O O . TYR B 1 111 ? 0.113 10.469 -4.203 1 90.94 111 TYR B O 1
ATOM 3098 N N . LEU B 1 112 ? 0.572 12.195 -5.488 1 90 112 LEU B N 1
ATOM 3099 C CA . LEU B 1 112 ? 0.603 11.406 -6.711 1 90 112 LEU B CA 1
ATOM 3100 C C . LEU B 1 112 ? 1.733 10.383 -6.664 1 90 112 LEU B C 1
ATOM 3102 O O . LEU B 1 112 ? 1.551 9.227 -7.066 1 90 112 LEU B O 1
ATOM 3106 N N . LEU B 1 113 ? 2.832 10.844 -6.199 1 92.5 113 LEU B N 1
ATOM 3107 C CA . LEU B 1 113 ? 3.975 9.945 -6.09 1 92.5 113 LEU B CA 1
ATOM 3108 C C . LEU B 1 113 ? 3.674 8.797 -5.137 1 92.5 113 LEU B C 1
ATOM 3110 O O . LEU B 1 113 ? 4.066 7.656 -5.395 1 92.5 113 LEU B O 1
ATOM 3114 N N . THR B 1 114 ? 3.012 9.102 -4.078 1 91.81 114 THR B N 1
ATOM 3115 C CA . THR B 1 114 ? 2.637 8.07 -3.115 1 91.81 114 THR B CA 1
ATOM 3116 C C . THR B 1 114 ? 1.709 7.043 -3.756 1 91.81 114 THR B C 1
ATOM 3118 O O . THR B 1 114 ? 1.865 5.84 -3.543 1 91.81 114 THR B O 1
ATOM 3121 N N . PHE B 1 115 ? 0.867 7.48 -4.605 1 88.19 115 PHE B N 1
ATOM 3122 C CA . PHE B 1 115 ? -0.057 6.582 -5.285 1 88.19 115 PHE B CA 1
ATOM 3123 C C . PHE B 1 115 ? 0.68 5.707 -6.293 1 88.19 115 PHE B C 1
ATOM 3125 O O . PHE B 1 115 ? 0.413 4.508 -6.395 1 88.19 115 PHE B O 1
ATOM 3132 N N . ILE B 1 116 ? 1.512 6.254 -6.996 1 90.19 116 ILE B N 1
ATOM 3133 C CA . ILE B 1 116 ? 2.295 5.52 -7.98 1 90.19 116 ILE B CA 1
ATOM 3134 C C . ILE B 1 116 ? 3.137 4.453 -7.277 1 90.19 116 ILE B C 1
ATOM 3136 O O . ILE B 1 116 ? 3.234 3.32 -7.75 1 90.19 116 ILE B O 1
ATOM 3140 N N . TRP B 1 117 ? 3.664 4.848 -6.18 1 92.75 117 TRP B N 1
ATOM 3141 C CA . TRP B 1 117 ? 4.496 3.902 -5.438 1 92.75 117 TRP B CA 1
ATOM 3142 C C . TRP B 1 117 ? 3.652 2.783 -4.844 1 92.75 117 TRP B C 1
ATOM 3144 O O . TRP B 1 117 ? 4.109 1.642 -4.738 1 92.75 117 TRP B O 1
ATOM 3154 N N . LEU B 1 118 ? 2.441 3.068 -4.477 1 89.69 118 LEU B N 1
ATOM 3155 C CA . LEU B 1 118 ? 1.536 2.029 -3.996 1 89.69 118 LEU B CA 1
ATOM 3156 C C . LEU B 1 118 ? 1.248 1.01 -5.09 1 89.69 118 LEU B C 1
ATOM 3158 O O . LEU B 1 118 ? 1.281 -0.198 -4.844 1 89.69 118 LEU B O 1
ATOM 3162 N N . ALA B 1 119 ? 1.046 1.516 -6.262 1 87.94 119 ALA B N 1
ATOM 3163 C CA . ALA B 1 119 ? 0.779 0.64 -7.398 1 87.94 119 ALA B CA 1
ATOM 3164 C C . ALA B 1 119 ? 2.012 -0.188 -7.754 1 87.94 119 ALA B C 1
ATOM 3166 O O . ALA B 1 119 ? 1.906 -1.389 -8.016 1 87.94 119 ALA B O 1
ATOM 3167 N N . LEU B 1 120 ? 3.117 0.465 -7.703 1 90.31 120 LEU B N 1
ATOM 3168 C CA . LEU B 1 120 ? 4.367 -0.221 -8.016 1 90.31 120 LEU B CA 1
ATOM 3169 C C . LEU B 1 120 ? 4.684 -1.284 -6.973 1 90.31 120 LEU B C 1
ATOM 3171 O O . LEU B 1 120 ? 5.117 -2.387 -7.312 1 90.31 120 LEU B O 1
ATOM 3175 N N . GLY B 1 121 ? 4.516 -0.908 -5.691 1 88.12 121 GLY B N 1
ATOM 3176 C CA . GLY B 1 121 ? 4.699 -1.889 -4.633 1 88.12 121 GLY B CA 1
ATOM 3177 C C . GLY B 1 121 ? 3.764 -3.076 -4.75 1 88.12 121 GLY B C 1
ATOM 3178 O O . GLY B 1 121 ? 4.172 -4.219 -4.531 1 88.12 121 GLY B O 1
ATOM 3179 N N . GLY B 1 122 ? 2.545 -2.824 -5.156 1 87.12 122 GLY B N 1
ATOM 3180 C CA . GLY B 1 122 ? 1.604 -3.906 -5.395 1 87.12 122 GLY B CA 1
ATOM 3181 C C . GLY B 1 122 ? 2.002 -4.797 -6.559 1 87.12 122 GLY B C 1
ATOM 3182 O O . GLY B 1 122 ? 1.863 -6.02 -6.484 1 87.12 122 GLY B O 1
ATOM 3183 N N . ALA B 1 123 ? 2.531 -4.262 -7.582 1 89.06 123 ALA B N 1
ATOM 3184 C CA . ALA B 1 123 ? 2.939 -5.02 -8.758 1 89.06 123 ALA B CA 1
ATOM 3185 C C . ALA B 1 123 ? 4.129 -5.922 -8.445 1 89.06 123 ALA B C 1
ATOM 3187 O O . ALA B 1 123 ? 4.27 -7 -9.023 1 89.06 123 ALA B O 1
ATOM 3188 N N . CYS B 1 124 ? 4.898 -5.469 -7.523 1 91.81 124 CYS B N 1
ATOM 3189 C CA . CYS B 1 124 ? 6.082 -6.242 -7.168 1 91.81 124 CYS B CA 1
ATOM 3190 C C . CYS B 1 124 ? 5.699 -7.484 -6.371 1 91.81 124 CYS B C 1
ATOM 3192 O O . CYS B 1 124 ? 6.5 -8.414 -6.234 1 91.81 124 CYS B O 1
ATOM 3194 N N . THR B 1 125 ? 4.504 -7.598 -5.961 1 92.38 125 THR B N 1
ATOM 3195 C CA . THR B 1 125 ? 4.051 -8.773 -5.227 1 92.38 125 THR B CA 1
ATOM 3196 C C . THR B 1 125 ? 3.799 -9.938 -6.18 1 92.38 125 THR B C 1
ATOM 3198 O O . THR B 1 125 ? 3.793 -11.102 -5.762 1 92.38 125 THR B O 1
ATOM 3201 N N . ILE B 1 126 ? 3.676 -9.641 -7.461 1 91.94 126 ILE B N 1
ATOM 3202 C CA . ILE B 1 126 ? 3.348 -10.656 -8.445 1 91.94 126 ILE B CA 1
ATOM 3203 C C . ILE B 1 126 ? 4.508 -11.648 -8.578 1 91.94 126 ILE B C 1
ATOM 3205 O O . ILE B 1 126 ? 4.332 -12.852 -8.367 1 91.94 126 ILE B O 1
ATOM 3209 N N . PRO B 1 127 ? 5.688 -11.141 -8.836 1 93.75 127 PRO B N 1
ATOM 3210 C CA . PRO B 1 127 ? 6.777 -12.117 -8.938 1 93.75 127 PRO B CA 1
ATOM 3211 C C . PRO B 1 127 ? 7.113 -12.773 -7.602 1 93.75 127 PRO B C 1
ATOM 3213 O O . PRO B 1 127 ? 7.582 -13.914 -7.57 1 93.75 127 PRO B O 1
ATOM 3216 N N . MET B 1 128 ? 6.852 -12.102 -6.512 1 95.06 128 MET B N 1
ATOM 3217 C CA . MET B 1 128 ? 7.105 -12.711 -5.207 1 95.06 128 MET B CA 1
ATOM 3218 C C . MET B 1 128 ? 6.199 -13.914 -4.98 1 95.06 128 MET B C 1
ATOM 3220 O O . MET B 1 128 ? 6.66 -14.977 -4.555 1 95.06 128 MET B O 1
ATOM 3224 N N . ILE B 1 129 ? 4.949 -13.75 -5.316 1 93.56 129 ILE B N 1
ATOM 3225 C CA . ILE B 1 129 ? 3.996 -14.836 -5.121 1 93.56 129 ILE B CA 1
ATOM 3226 C C . ILE B 1 129 ? 4.32 -15.984 -6.066 1 93.56 129 ILE B C 1
ATOM 3228 O O . ILE B 1 129 ? 4.242 -17.156 -5.684 1 93.56 129 ILE B O 1
ATOM 3232 N N . PHE B 1 130 ? 4.723 -15.688 -7.277 1 93.75 130 PHE B N 1
ATOM 3233 C CA . PHE B 1 130 ? 5.105 -16.703 -8.242 1 93.75 130 PHE B CA 1
ATOM 3234 C C . PHE B 1 130 ? 6.273 -17.531 -7.723 1 93.75 130 PHE B C 1
ATOM 3236 O O . PHE B 1 130 ? 6.23 -18.766 -7.75 1 93.75 130 PHE B O 1
ATOM 3243 N N . THR B 1 131 ? 7.27 -16.875 -7.219 1 95.75 131 THR B N 1
ATOM 3244 C CA . THR B 1 131 ? 8.461 -17.594 -6.754 1 95.75 131 THR B CA 1
ATOM 3245 C C . THR B 1 131 ? 8.156 -18.391 -5.496 1 95.75 131 THR B C 1
ATOM 3247 O O . THR B 1 131 ? 8.734 -19.453 -5.281 1 95.75 131 THR B O 1
ATOM 3250 N N . VAL B 1 132 ? 7.234 -17.906 -4.668 1 94.25 132 VAL B N 1
ATOM 3251 C CA . VAL B 1 132 ? 6.836 -18.672 -3.492 1 94.25 132 VAL B CA 1
ATOM 3252 C C . VAL B 1 132 ? 6.152 -19.969 -3.924 1 94.25 132 VAL B C 1
ATOM 3254 O O . VAL B 1 132 ? 6.434 -21.031 -3.383 1 94.25 132 VAL B O 1
ATOM 3257 N N . MET B 1 133 ? 5.32 -19.875 -4.945 1 94 133 MET B N 1
ATOM 3258 C CA . MET B 1 133 ? 4.582 -21.047 -5.414 1 94 133 MET B CA 1
ATOM 3259 C C . MET B 1 133 ? 5.531 -22.094 -6.008 1 94 133 MET B C 1
ATOM 3261 O O . MET B 1 133 ? 5.43 -23.281 -5.703 1 94 133 MET B O 1
ATOM 3265 N N . VAL B 1 134 ? 6.445 -21.609 -6.824 1 93.62 134 VAL B N 1
ATOM 3266 C CA . VAL B 1 134 ? 7.383 -22.516 -7.473 1 93.62 134 VAL B CA 1
ATOM 3267 C C . VAL B 1 134 ? 8.273 -23.172 -6.426 1 93.62 134 VAL B C 1
ATOM 3269 O O . VAL B 1 134 ? 8.492 -24.391 -6.461 1 93.62 134 VAL B O 1
ATOM 3272 N N . LYS B 1 135 ? 8.719 -22.391 -5.488 1 93.75 135 LYS B N 1
ATOM 3273 C CA . LYS B 1 135 ? 9.594 -22.938 -4.453 1 93.75 135 LYS B CA 1
ATOM 3274 C C . LYS B 1 135 ? 8.844 -23.938 -3.574 1 93.75 135 LYS B C 1
ATOM 3276 O O . LYS B 1 135 ? 9.367 -25 -3.256 1 93.75 135 LYS B O 1
ATOM 3281 N N . MET B 1 136 ? 7.648 -23.609 -3.23 1 91.06 136 MET B N 1
ATOM 3282 C CA . MET B 1 136 ? 6.867 -24.516 -2.389 1 91.06 136 MET B CA 1
ATOM 3283 C C . MET B 1 136 ? 6.594 -25.828 -3.105 1 91.06 136 MET B C 1
ATOM 3285 O O . MET B 1 136 ? 6.66 -26.906 -2.496 1 91.06 136 MET B O 1
ATOM 3289 N N . TYR B 1 137 ? 6.332 -25.766 -4.41 1 92.12 137 TYR B N 1
ATOM 3290 C CA . TYR B 1 137 ? 6.082 -26.969 -5.184 1 92.12 137 TYR B CA 1
ATOM 3291 C C . TYR B 1 137 ? 7.348 -27.812 -5.305 1 92.12 137 TYR B C 1
ATOM 3293 O O . TYR B 1 137 ? 7.32 -29.031 -5.09 1 92.12 137 TYR B O 1
ATOM 3301 N N . THR B 1 138 ? 8.438 -27.172 -5.629 1 92.31 138 THR B N 1
ATOM 3302 C CA . THR B 1 138 ? 9.688 -27.906 -5.828 1 92.31 138 THR B CA 1
ATOM 3303 C C . THR B 1 138 ? 10.133 -28.578 -4.531 1 92.31 138 THR B C 1
ATOM 3305 O O . THR B 1 138 ? 10.625 -29.703 -4.543 1 92.31 138 THR B O 1
ATOM 3308 N N . VAL B 1 139 ? 9.953 -27.922 -3.43 1 90.5 139 VAL B N 1
ATOM 3309 C CA . VAL B 1 139 ? 10.32 -28.484 -2.137 1 90.5 139 VAL B CA 1
ATOM 3310 C C . VAL B 1 139 ? 9.43 -29.688 -1.828 1 90.5 139 VAL B C 1
ATOM 3312 O O . VAL B 1 139 ? 9.883 -30.672 -1.234 1 90.5 139 VAL B O 1
ATOM 3315 N N . SER B 1 140 ? 8.195 -29.656 -2.277 1 88.81 140 SER B N 1
ATOM 3316 C CA . SER B 1 140 ? 7.246 -30.719 -1.995 1 88.81 140 SER B CA 1
ATOM 3317 C C . SER B 1 140 ? 7.562 -31.969 -2.811 1 88.81 140 SER B C 1
ATOM 3319 O O . SER B 1 140 ? 7.316 -33.094 -2.361 1 88.81 140 SER B O 1
ATOM 3321 N N . VAL B 1 141 ? 8.133 -31.797 -4 1 89.06 141 VAL B N 1
ATOM 3322 C CA . VAL B 1 141 ? 8.375 -32.938 -4.879 1 89.06 141 VAL B CA 1
ATOM 3323 C C . VAL B 1 141 ? 9.805 -33.438 -4.703 1 89.06 141 VAL B C 1
ATOM 3325 O O . VAL B 1 141 ? 10.164 -34.5 -5.188 1 89.06 141 VAL B O 1
ATOM 3328 N N . THR B 1 142 ? 10.523 -32.562 -4.016 1 89.19 142 THR B N 1
ATOM 3329 C CA . THR B 1 142 ? 11.906 -32.969 -3.787 1 89.19 142 THR B CA 1
ATOM 3330 C C . THR B 1 142 ? 11.977 -34.062 -2.699 1 89.19 142 THR B C 1
ATOM 3332 O O . THR B 1 142 ? 11.438 -33.875 -1.605 1 89.19 142 THR B O 1
ATOM 3335 N N . GLY B 1 143 ? 12.508 -35.125 -3.055 1 83.62 143 GLY B N 1
ATOM 3336 C CA . GLY B 1 143 ? 12.656 -36.219 -2.113 1 83.62 143 GLY B CA 1
ATOM 3337 C C . GLY B 1 143 ? 13.641 -35.938 -0.996 1 83.62 143 GLY B C 1
ATOM 3338 O O . GLY B 1 143 ? 14.289 -34.875 -0.995 1 83.62 143 GLY B O 1
ATOM 3339 N N . ALA B 1 144 ? 13.609 -36.812 -0.021 1 84.81 144 ALA B N 1
ATOM 3340 C CA . ALA B 1 144 ? 14.516 -36.688 1.119 1 84.81 144 ALA B CA 1
ATOM 3341 C C . ALA B 1 144 ? 15.969 -36.656 0.663 1 84.81 144 ALA B C 1
ATOM 3343 O O . ALA B 1 144 ? 16.828 -36.094 1.337 1 84.81 144 ALA B O 1
ATOM 3344 N N . ASP B 1 145 ? 16.25 -37.219 -0.514 1 84.5 145 ASP B N 1
ATOM 3345 C CA . ASP B 1 145 ? 17.609 -37.25 -1.028 1 84.5 145 ASP B CA 1
ATOM 3346 C C . ASP B 1 145 ? 17.953 -35.969 -1.784 1 84.5 145 ASP B C 1
ATOM 3348 O O . ASP B 1 145 ? 19.094 -35.812 -2.248 1 84.5 145 ASP B O 1
ATOM 3352 N N . GLY B 1 146 ? 17.031 -35.125 -1.884 1 84 146 GLY B N 1
ATOM 3353 C CA . GLY B 1 146 ? 17.281 -33.875 -2.58 1 84 146 GLY B CA 1
ATOM 3354 C C . GLY B 1 146 ? 17.094 -33.969 -4.082 1 84 146 GLY B C 1
ATOM 3355 O O . GLY B 1 146 ? 17.359 -33.031 -4.812 1 84 146 GLY B O 1
ATOM 3356 N N . ILE B 1 147 ? 16.656 -35.156 -4.527 1 87.69 147 ILE B N 1
ATOM 3357 C CA . ILE B 1 147 ? 16.5 -35.375 -5.961 1 87.69 147 ILE B CA 1
ATOM 3358 C C . ILE B 1 147 ? 15.016 -35.312 -6.332 1 87.69 147 ILE B C 1
ATOM 3360 O O . ILE B 1 147 ? 14.164 -35.812 -5.613 1 87.69 147 ILE B O 1
ATOM 3364 N N . VAL B 1 148 ? 14.781 -34.562 -7.418 1 90.31 148 VAL B N 1
ATOM 3365 C CA . VAL B 1 148 ? 13.43 -34.5 -7.969 1 90.31 148 VAL B CA 1
ATOM 3366 C C . VAL B 1 148 ? 13.227 -35.625 -8.977 1 90.31 148 VAL B C 1
ATOM 3368 O O . VAL B 1 148 ? 14.016 -35.781 -9.914 1 90.31 148 VAL B O 1
ATOM 3371 N N . PRO B 1 149 ? 12.25 -36.406 -8.727 1 90.38 149 PRO B N 1
ATOM 3372 C CA . PRO B 1 149 ? 11.984 -37.5 -9.68 1 90.38 149 PRO B CA 1
ATOM 3373 C C . PRO B 1 149 ? 11.742 -36.969 -11.102 1 90.38 149 PRO B C 1
ATOM 3375 O O . PRO B 1 149 ? 11.18 -35.875 -11.273 1 90.38 149 PRO B O 1
ATOM 3378 N N . ASP B 1 150 ? 12.094 -37.781 -12.07 1 87.94 150 ASP B N 1
ATOM 3379 C CA . ASP B 1 150 ? 11.953 -37.406 -13.469 1 87.94 150 ASP B CA 1
ATOM 3380 C C . ASP B 1 150 ? 10.484 -37.219 -13.852 1 87.94 150 ASP B C 1
ATOM 3382 O O . ASP B 1 150 ? 10.156 -36.5 -14.781 1 87.94 150 ASP B O 1
ATOM 3386 N N . GLY B 1 151 ? 9.609 -37.75 -13.07 1 86.44 151 GLY B N 1
ATOM 3387 C CA . GLY B 1 151 ? 8.195 -37.688 -13.383 1 86.44 151 GLY B CA 1
ATOM 3388 C C . GLY B 1 151 ? 7.52 -36.438 -12.844 1 86.44 151 GLY B C 1
ATOM 3389 O O . GLY B 1 151 ? 6.41 -36.125 -13.266 1 86.44 151 GLY B O 1
ATOM 3390 N N . SER B 1 152 ? 8.211 -35.812 -12.023 1 88.62 152 SER B N 1
ATOM 3391 C CA . SER B 1 152 ? 7.637 -34.594 -11.469 1 88.62 152 SER B CA 1
ATOM 3392 C C . SER B 1 152 ? 7.984 -33.375 -12.32 1 88.62 152 SER B C 1
ATOM 3394 O O . SER B 1 152 ? 9.164 -33.125 -12.578 1 88.62 152 SER B O 1
ATOM 3396 N N . CYS B 1 153 ? 6.887 -32.688 -12.82 1 91.12 153 CYS B N 1
ATOM 3397 C CA . CYS B 1 153 ? 7.098 -31.578 -13.727 1 91.12 153 CYS B CA 1
ATOM 3398 C C . CYS B 1 153 ? 6.301 -30.359 -13.281 1 91.12 153 CYS B C 1
ATOM 3400 O O . CYS B 1 153 ? 5.348 -30.484 -12.508 1 91.12 153 CYS B O 1
ATOM 3402 N N . ILE B 1 154 ? 6.773 -29.25 -13.656 1 90.69 154 ILE B N 1
ATOM 3403 C CA . ILE B 1 154 ? 6.043 -28 -13.484 1 90.69 154 ILE B CA 1
ATOM 3404 C C . ILE B 1 154 ? 5.605 -27.469 -14.852 1 90.69 154 ILE B C 1
ATOM 3406 O O . ILE B 1 154 ? 6.348 -27.562 -15.828 1 90.69 154 ILE B O 1
ATOM 3410 N N . TYR B 1 155 ? 4.348 -27.078 -14.914 1 90.81 155 TYR B N 1
ATOM 3411 C CA . TYR B 1 155 ? 3.791 -26.5 -16.141 1 90.81 155 TYR B CA 1
ATOM 3412 C C . TYR B 1 155 ? 3.643 -25 -16 1 90.81 155 TYR B C 1
ATOM 3414 O O . TYR B 1 155 ? 2.711 -24.5 -15.359 1 90.81 155 TYR B O 1
ATOM 3422 N N . LEU B 1 156 ? 4.449 -24.297 -16.656 1 90.44 156 LEU B N 1
ATOM 3423 C CA . LEU B 1 156 ? 4.457 -22.844 -16.547 1 90.44 156 LEU B CA 1
ATOM 3424 C C . LEU B 1 156 ? 3.215 -22.234 -17.203 1 90.44 156 LEU B C 1
ATOM 3426 O O . LEU B 1 156 ? 2.855 -21.094 -16.922 1 90.44 156 LEU B O 1
ATOM 3430 N N . GLN B 1 157 ? 2.566 -22.969 -18.031 1 88.44 157 GLN B N 1
ATOM 3431 C CA . GLN B 1 157 ? 1.329 -22.5 -18.641 1 88.44 157 GLN B CA 1
ATOM 3432 C C . GLN B 1 157 ? 0.247 -22.281 -17.594 1 88.44 157 GLN B C 1
ATOM 3434 O O . GLN B 1 157 ? -0.632 -21.438 -17.766 1 88.44 157 GLN B O 1
ATOM 3439 N N . GLN B 1 158 ? 0.367 -23 -16.578 1 89.06 158 GLN B N 1
ATOM 3440 C CA . GLN B 1 158 ? -0.643 -22.891 -15.523 1 89.06 158 GLN B CA 1
ATOM 3441 C C . GLN B 1 158 ? -0.462 -21.609 -14.711 1 89.06 158 GLN B C 1
ATOM 3443 O O . GLN B 1 158 ? -1.373 -21.188 -14 1 89.06 158 GLN B O 1
ATOM 3448 N N . TYR B 1 159 ? 0.716 -21.016 -14.797 1 89.69 159 TYR B N 1
ATOM 3449 C CA . TYR B 1 159 ? 0.971 -19.781 -14.086 1 89.69 159 TYR B CA 1
ATOM 3450 C C . TYR B 1 159 ? 0.649 -18.562 -14.953 1 89.69 159 TYR B C 1
ATOM 3452 O O . TYR B 1 159 ? 0.887 -17.422 -14.555 1 89.69 159 TYR B O 1
ATOM 3460 N N . GLY B 1 160 ? 0.192 -18.797 -16.141 1 84.56 160 GLY B N 1
ATOM 3461 C CA . GLY B 1 160 ? -0.213 -17.688 -16.984 1 84.56 160 GLY B CA 1
ATOM 3462 C C . GLY B 1 160 ? 0.715 -17.484 -18.172 1 84.56 160 GLY B C 1
ATOM 3463 O O . GLY B 1 160 ? 0.459 -16.625 -19.031 1 84.56 160 GLY B O 1
ATOM 3464 N N . PHE B 1 161 ? 1.746 -18.219 -18.219 1 85.31 161 PHE B N 1
ATOM 3465 C CA . PHE B 1 161 ? 2.645 -18.078 -19.359 1 85.31 161 PHE B CA 1
ATOM 3466 C C . PHE B 1 161 ? 2.143 -18.906 -20.547 1 85.31 161 PHE B C 1
ATOM 3468 O O . PHE B 1 161 ? 2.713 -19.953 -20.859 1 85.31 161 PHE B O 1
ATOM 3475 N N . VAL B 1 162 ? 1.027 -18.234 -21.219 1 74.06 162 VAL B N 1
ATOM 3476 C CA . VAL B 1 162 ? 0.302 -18.953 -22.281 1 74.06 162 VAL B CA 1
ATOM 3477 C C . VAL B 1 162 ? 0.958 -18.672 -23.625 1 74.06 162 VAL B C 1
ATOM 3479 O O . VAL B 1 162 ? 1.347 -17.547 -23.922 1 74.06 162 VAL B O 1
ATOM 3482 N N . GLY B 1 163 ? 1.553 -19.672 -24.266 1 64.12 163 GLY B N 1
ATOM 3483 C CA . GLY B 1 163 ? 2.039 -19.5 -25.625 1 64.12 163 GLY B CA 1
ATOM 3484 C C . GLY B 1 163 ? 3.488 -19.922 -25.797 1 64.12 163 GLY B C 1
ATOM 3485 O O . GLY B 1 163 ? 4.035 -19.859 -26.906 1 64.12 163 GLY B O 1
ATOM 3486 N N . GLY B 1 164 ? 4.148 -20.016 -24.703 1 62.19 164 GLY B N 1
ATOM 3487 C CA . GLY B 1 164 ? 5.562 -20.281 -24.906 1 62.19 164 GLY B CA 1
ATOM 3488 C C . GLY B 1 164 ? 5.84 -21.719 -25.297 1 62.19 164 GLY B C 1
ATOM 3489 O O . GLY B 1 164 ? 4.984 -22.594 -25.125 1 62.19 164 GLY B O 1
ATOM 3490 N N . VAL B 1 165 ? 6.945 -21.875 -26.125 1 62.03 165 VAL B N 1
ATOM 3491 C CA . VAL B 1 165 ? 7.516 -23.156 -26.531 1 62.03 165 VAL B CA 1
ATOM 3492 C C . VAL B 1 165 ? 8.25 -23.797 -25.359 1 62.03 165 VAL B C 1
ATOM 3494 O O . VAL B 1 165 ? 8.984 -23.125 -24.641 1 62.03 165 VAL B O 1
ATOM 3497 N N . ASN B 1 166 ? 7.969 -25 -24.875 1 65.12 166 ASN B N 1
ATOM 3498 C CA . ASN B 1 166 ? 8.641 -25.812 -23.859 1 65.12 166 ASN B CA 1
ATOM 3499 C C . ASN B 1 166 ? 8.414 -25.234 -22.453 1 65.12 166 ASN B C 1
ATOM 3501 O O . ASN B 1 166 ? 9.352 -24.75 -21.828 1 65.12 166 ASN B O 1
ATOM 3505 N N . THR B 1 167 ? 7.258 -25.141 -21.969 1 81.38 167 THR B N 1
ATOM 3506 C CA . THR B 1 167 ? 6.871 -24.562 -20.688 1 81.38 167 THR B CA 1
ATOM 3507 C C . THR B 1 167 ? 6.762 -25.641 -19.625 1 81.38 167 THR B C 1
ATOM 3509 O O . THR B 1 167 ? 6.281 -25.375 -18.516 1 81.38 167 THR B O 1
ATOM 3512 N N . THR B 1 168 ? 7.316 -26.812 -20.016 1 88.5 168 THR B N 1
ATOM 3513 C CA . THR B 1 168 ? 7.285 -27.906 -19.031 1 88.5 168 THR B CA 1
ATOM 3514 C C . THR B 1 168 ? 8.695 -28.25 -18.562 1 88.5 168 THR B C 1
ATOM 3516 O O . THR B 1 168 ? 9.578 -28.516 -19.391 1 88.5 168 THR B O 1
ATOM 3519 N N . LEU B 1 169 ? 8.93 -28.062 -17.359 1 92.12 169 LEU B N 1
ATOM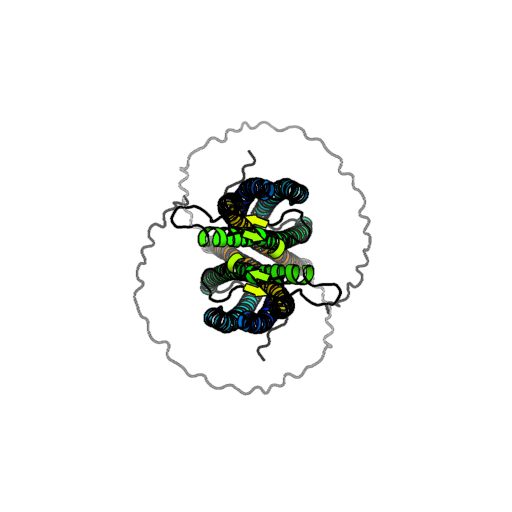 3520 C CA . LEU B 1 169 ? 10.219 -28.375 -16.75 1 92.12 169 LEU B CA 1
ATOM 3521 C C . LEU B 1 169 ? 10.102 -29.578 -15.82 1 92.12 169 LEU B C 1
ATOM 3523 O O . LEU B 1 169 ? 9.242 -29.594 -14.938 1 92.12 169 LEU B O 1
ATOM 3527 N N . CYS B 1 170 ? 11.055 -30.578 -16.094 1 92.31 170 CYS B N 1
ATOM 3528 C CA . CYS B 1 170 ? 10.953 -31.797 -15.297 1 92.31 170 CYS B CA 1
ATOM 3529 C C . CYS B 1 170 ? 12.312 -32.188 -14.734 1 92.31 170 CYS B C 1
ATOM 3531 O O . CYS B 1 170 ? 13.352 -31.734 -15.219 1 92.31 170 CYS B O 1
ATOM 3533 N N . GLY B 1 171 ? 12.312 -32.938 -13.648 1 92.75 171 GLY B N 1
ATOM 3534 C CA . GLY B 1 171 ? 13.5 -33.594 -13.109 1 92.75 171 GLY B CA 1
ATOM 3535 C C . GLY B 1 171 ? 14.539 -32.594 -12.609 1 92.75 171 GLY B C 1
ATOM 3536 O O . GLY B 1 171 ? 14.227 -31.703 -11.805 1 92.75 171 GLY B O 1
ATOM 3537 N N . GLN B 1 172 ? 15.68 -32.719 -13.172 1 90.75 172 GLN B N 1
ATOM 3538 C CA . GLN B 1 172 ? 16.797 -31.906 -12.703 1 90.75 172 GLN B CA 1
ATOM 3539 C C . GLN B 1 172 ? 16.609 -30.438 -13.07 1 90.75 172 GLN B C 1
ATOM 3541 O O . GLN B 1 172 ? 16.984 -29.547 -12.305 1 90.75 172 GLN B O 1
ATOM 3546 N N . THR B 1 173 ? 16.062 -30.172 -14.172 1 92.38 173 THR B N 1
ATOM 3547 C CA . THR B 1 173 ? 15.812 -28.797 -14.594 1 92.38 173 THR B CA 1
ATOM 3548 C C . THR B 1 173 ? 14.82 -28.125 -13.656 1 92.38 173 THR B C 1
ATOM 3550 O O . THR B 1 173 ? 14.945 -26.938 -13.359 1 92.38 173 THR B O 1
ATOM 3553 N N . LEU B 1 174 ? 13.852 -28.906 -13.211 1 93.88 174 LEU B N 1
ATOM 3554 C CA . LEU B 1 174 ? 12.891 -28.375 -12.25 1 93.88 174 LEU B CA 1
ATOM 3555 C C . LEU B 1 174 ? 13.578 -28.031 -10.93 1 93.88 174 LEU B C 1
ATOM 3557 O O . LEU B 1 174 ? 13.281 -27 -10.32 1 93.88 174 LEU B O 1
ATOM 3561 N N . LYS B 1 175 ? 14.43 -28.891 -10.539 1 93.81 175 LYS B N 1
ATOM 3562 C CA . LYS B 1 175 ? 15.164 -28.625 -9.305 1 93.81 175 LYS B CA 1
ATOM 3563 C C . LYS B 1 175 ? 15.977 -27.344 -9.406 1 93.81 175 LYS B C 1
ATOM 3565 O O . LYS B 1 175 ? 15.969 -26.531 -8.484 1 93.81 175 LYS B O 1
ATOM 3570 N N . GLU B 1 176 ? 16.672 -27.188 -10.477 1 93 176 GLU B N 1
ATOM 3571 C CA . GLU B 1 176 ? 17.453 -25.969 -10.68 1 93 176 GLU B CA 1
ATOM 3572 C C . GLU B 1 176 ? 16.562 -24.75 -10.742 1 93 176 GLU B C 1
ATOM 3574 O O . GLU B 1 176 ? 16.906 -23.688 -10.203 1 93 176 GLU B O 1
ATOM 3579 N N . PHE B 1 177 ? 15.438 -24.891 -11.445 1 94 177 PHE B N 1
ATOM 3580 C CA . PHE B 1 177 ? 14.461 -23.812 -11.523 1 94 177 PHE B CA 1
ATOM 3581 C C . PHE B 1 177 ? 13.945 -23.438 -10.141 1 94 177 PHE B C 1
ATOM 3583 O O . PHE B 1 177 ? 13.82 -22.266 -9.812 1 94 177 PHE B O 1
ATOM 3590 N N . GLY B 1 178 ? 13.664 -24.391 -9.352 1 93.69 178 GLY B N 1
ATOM 3591 C CA . GLY B 1 178 ? 13.195 -24.172 -7.996 1 93.69 178 GLY B CA 1
ATOM 3592 C C . GLY B 1 178 ? 14.227 -23.516 -7.102 1 93.69 178 GLY B C 1
ATOM 3593 O O . GLY B 1 178 ? 13.898 -22.656 -6.285 1 93.69 178 GLY B O 1
ATOM 3594 N N . ASP B 1 179 ? 15.414 -23.953 -7.246 1 94.12 179 ASP B N 1
ATOM 3595 C CA . ASP B 1 179 ? 16.484 -23.359 -6.445 1 94.12 179 ASP B CA 1
ATOM 3596 C C . ASP B 1 179 ? 16.688 -21.891 -6.809 1 94.12 179 ASP B C 1
ATOM 3598 O O . ASP B 1 179 ? 16.891 -21.047 -5.93 1 94.12 179 ASP B O 1
ATOM 3602 N N . LEU B 1 180 ? 16.688 -21.625 -8.086 1 95.06 180 LEU B N 1
ATOM 3603 C CA . LEU B 1 180 ? 16.828 -20.25 -8.523 1 95.06 180 LEU B CA 1
ATOM 3604 C C . LEU B 1 180 ? 15.625 -19.422 -8.07 1 95.06 180 LEU B C 1
ATOM 3606 O O . LEU B 1 180 ? 15.773 -18.25 -7.723 1 95.06 180 LEU B O 1
ATOM 3610 N N . ALA B 1 181 ? 14.461 -20.016 -8.062 1 95.62 181 ALA B N 1
ATOM 3611 C CA . ALA B 1 181 ? 13.258 -19.344 -7.566 1 95.62 181 ALA B CA 1
ATOM 3612 C C . ALA B 1 181 ? 13.391 -19 -6.086 1 95.62 181 ALA B C 1
ATOM 3614 O O . ALA B 1 181 ? 12.938 -17.938 -5.645 1 95.62 181 ALA B O 1
ATOM 3615 N N . GLY B 1 182 ? 13.992 -19.906 -5.34 1 95.62 182 GLY B N 1
ATOM 3616 C CA . GLY B 1 182 ? 14.227 -19.641 -3.93 1 95.62 182 GLY B CA 1
ATOM 3617 C C . GLY B 1 182 ? 15.148 -18.469 -3.689 1 95.62 182 GLY B C 1
ATOM 3618 O O . GLY B 1 182 ? 14.891 -17.641 -2.811 1 95.62 182 GLY B O 1
ATOM 3619 N N . SER B 1 183 ? 16.172 -18.438 -4.477 1 95.44 183 SER B N 1
ATOM 3620 C CA . SER B 1 183 ? 17.078 -17.312 -4.363 1 95.44 183 SER B CA 1
ATOM 3621 C C . SER B 1 183 ? 16.406 -16.016 -4.766 1 95.44 183 SER B C 1
ATOM 3623 O O . SER B 1 183 ? 16.594 -14.977 -4.117 1 95.44 183 SER B O 1
ATOM 3625 N N . ALA B 1 184 ? 15.641 -16.031 -5.812 1 96.62 184 ALA B N 1
ATOM 3626 C CA . ALA B 1 184 ? 14.906 -14.852 -6.266 1 96.62 184 ALA B CA 1
ATOM 3627 C C . ALA B 1 184 ? 13.867 -14.422 -5.234 1 96.62 184 ALA B C 1
ATOM 3629 O O . ALA B 1 184 ? 13.602 -13.227 -5.074 1 96.62 184 ALA B O 1
ATOM 3630 N N . LEU B 1 185 ? 13.297 -15.383 -4.551 1 96.75 185 LEU B N 1
ATOM 3631 C CA . LEU B 1 185 ? 12.273 -15.117 -3.543 1 96.75 185 LEU B CA 1
ATOM 3632 C C . LEU B 1 185 ? 12.82 -14.211 -2.443 1 96.75 185 LEU B C 1
ATOM 3634 O O . LEU B 1 185 ? 12.156 -13.266 -2.023 1 96.75 185 LEU B O 1
ATOM 3638 N N . VAL B 1 186 ? 13.977 -14.523 -1.981 1 96.56 186 VAL B N 1
ATOM 3639 C CA . VAL B 1 186 ? 14.578 -13.734 -0.917 1 96.56 186 VAL B CA 1
ATOM 3640 C C . VAL B 1 186 ? 14.805 -12.297 -1.402 1 96.56 186 VAL B C 1
ATOM 3642 O O . VAL B 1 186 ? 14.531 -11.344 -0.672 1 96.56 186 VAL B O 1
ATOM 3645 N N . MET B 1 187 ? 15.227 -12.141 -2.605 1 97.75 187 MET B N 1
ATOM 3646 C CA . MET B 1 187 ? 15.469 -10.805 -3.152 1 97.75 187 MET B CA 1
ATOM 3647 C C . MET B 1 187 ? 14.156 -10.062 -3.375 1 97.75 187 MET B C 1
ATOM 3649 O O . MET B 1 187 ? 14.078 -8.852 -3.137 1 97.75 187 MET B O 1
ATOM 3653 N N . TYR B 1 188 ? 13.156 -10.758 -3.777 1 97.31 188 TYR B N 1
ATOM 3654 C CA . TYR B 1 188 ? 11.859 -10.109 -3.953 1 97.31 188 TYR B CA 1
ATOM 3655 C C . TYR B 1 188 ? 11.266 -9.703 -2.609 1 97.31 188 TYR B C 1
ATOM 3657 O O . TYR B 1 188 ? 10.578 -8.688 -2.512 1 97.31 188 TYR B O 1
ATOM 3665 N N . ALA B 1 189 ? 11.539 -10.438 -1.579 1 96.06 189 ALA B N 1
ATOM 3666 C CA . ALA B 1 189 ? 11.078 -10.07 -0.243 1 96.06 189 ALA B CA 1
ATOM 3667 C C . ALA B 1 189 ? 11.766 -8.797 0.239 1 96.06 189 ALA B C 1
ATOM 3669 O O . ALA B 1 189 ? 11.109 -7.906 0.795 1 96.06 189 ALA B O 1
ATOM 3670 N N . ILE B 1 190 ? 12.992 -8.711 -0.006 1 96.69 190 ILE B N 1
ATOM 3671 C CA . ILE B 1 190 ? 13.75 -7.527 0.383 1 96.69 190 ILE B CA 1
ATOM 3672 C C . ILE B 1 190 ? 13.281 -6.324 -0.433 1 96.69 190 ILE B C 1
ATOM 3674 O O . ILE B 1 190 ? 13.141 -5.223 0.098 1 96.69 190 ILE B O 1
ATOM 3678 N N . LEU B 1 191 ? 13.039 -6.555 -1.688 1 96.94 191 LEU B N 1
ATOM 3679 C CA . LEU B 1 191 ? 12.523 -5.512 -2.566 1 96.94 191 LEU B CA 1
ATOM 3680 C C . LEU B 1 191 ? 11.188 -4.984 -2.059 1 96.94 191 LEU B C 1
ATOM 3682 O O . LEU B 1 191 ? 10.938 -3.777 -2.072 1 96.94 191 LEU B O 1
ATOM 3686 N N . LEU B 1 192 ? 10.328 -5.844 -1.598 1 94.56 192 LEU B N 1
ATOM 3687 C CA . LEU B 1 192 ? 9.039 -5.43 -1.067 1 94.56 192 LEU B CA 1
ATOM 3688 C C . LEU B 1 192 ? 9.203 -4.645 0.229 1 94.56 192 LEU B C 1
ATOM 3690 O O . LEU B 1 192 ? 8.492 -3.668 0.466 1 94.56 192 LEU B O 1
ATOM 3694 N N . GLY B 1 193 ? 10.148 -5.148 1.053 1 93.75 193 GLY B N 1
ATOM 3695 C CA . GLY B 1 193 ? 10.469 -4.379 2.246 1 93.75 193 GLY B CA 1
ATOM 3696 C C . GLY B 1 193 ? 10.977 -2.984 1.939 1 93.75 193 GLY B C 1
ATOM 3697 O O . GLY B 1 193 ? 10.586 -2.018 2.596 1 93.75 193 GLY B O 1
ATOM 3698 N N . GLY B 1 194 ? 11.852 -2.896 0.957 1 95.94 194 GLY B N 1
ATOM 3699 C CA . GLY B 1 194 ? 12.328 -1.59 0.531 1 95.94 194 GLY B CA 1
ATOM 3700 C C . GLY B 1 194 ? 11.227 -0.695 -0.001 1 95.94 194 GLY B C 1
ATOM 3701 O O . GLY B 1 194 ? 11.203 0.503 0.288 1 95.94 194 GLY B O 1
ATOM 3702 N N . SER B 1 195 ? 10.359 -1.235 -0.779 1 95.06 195 SER B N 1
ATOM 3703 C CA . SER B 1 195 ? 9.234 -0.472 -1.31 1 95.06 195 SER B CA 1
ATOM 3704 C C . SER B 1 195 ? 8.336 0.049 -0.188 1 95.06 195 SER B C 1
ATOM 3706 O O . SER B 1 195 ? 7.844 1.177 -0.254 1 95.06 195 SER B O 1
ATOM 3708 N N . ALA B 1 196 ? 8.125 -0.742 0.829 1 91.88 196 ALA B N 1
ATOM 3709 C CA . ALA B 1 196 ? 7.324 -0.326 1.978 1 91.88 196 ALA B CA 1
ATOM 3710 C C . ALA B 1 196 ? 7.996 0.819 2.729 1 91.88 196 ALA B C 1
ATOM 3712 O O . ALA B 1 196 ? 7.324 1.746 3.189 1 91.88 196 ALA B O 1
ATOM 3713 N N . LEU B 1 197 ? 9.242 0.749 2.826 1 93.94 197 LEU B N 1
ATOM 3714 C CA . LEU B 1 197 ? 9.984 1.802 3.506 1 93.94 197 LEU B CA 1
ATOM 3715 C C . LEU B 1 197 ? 9.883 3.119 2.746 1 93.94 197 LEU B C 1
ATOM 3717 O O . LEU B 1 197 ? 9.734 4.184 3.354 1 93.94 197 LEU B O 1
ATOM 3721 N N . VAL B 1 198 ? 10.016 3.039 1.46 1 95.75 198 VAL B N 1
ATOM 3722 C CA . VAL B 1 198 ? 9.852 4.242 0.649 1 95.75 198 VAL B CA 1
ATOM 3723 C C . VAL B 1 198 ? 8.461 4.828 0.862 1 95.75 198 VAL B C 1
ATOM 3725 O O . VAL B 1 198 ? 8.312 6.039 1.038 1 95.75 198 VAL B O 1
ATOM 3728 N N . LEU B 1 199 ? 7.461 3.984 0.896 1 92.88 199 LEU B N 1
ATOM 3729 C CA . LEU B 1 199 ? 6.086 4.434 1.091 1 92.88 199 LEU B CA 1
ATOM 3730 C C . LEU B 1 199 ? 5.922 5.113 2.445 1 92.88 199 LEU B C 1
ATOM 3732 O O . LEU B 1 199 ? 5.266 6.152 2.549 1 92.88 199 LEU B O 1
ATOM 3736 N N . LEU B 1 200 ? 6.562 4.57 3.398 1 90.44 200 LEU B N 1
ATOM 3737 C CA . LEU B 1 200 ? 6.523 5.168 4.727 1 90.44 200 LEU B CA 1
ATOM 3738 C C . LEU B 1 200 ? 7.176 6.551 4.723 1 90.44 200 LEU B C 1
ATOM 3740 O O . LEU B 1 200 ? 6.672 7.48 5.355 1 90.44 200 LEU B O 1
ATOM 3744 N N . GLY B 1 201 ? 8.242 6.578 4.059 1 93.31 201 GLY B N 1
ATOM 3745 C CA . GLY B 1 201 ? 8.898 7.871 3.938 1 93.31 201 GLY B CA 1
ATOM 3746 C C . GLY B 1 201 ? 8.055 8.906 3.213 1 93.31 201 GLY B C 1
ATOM 3747 O O . GLY B 1 201 ? 7.977 10.055 3.637 1 93.31 201 GLY B O 1
ATOM 3748 N N . LEU B 1 202 ? 7.402 8.523 2.18 1 93.81 202 LEU B N 1
ATOM 3749 C CA . LEU B 1 202 ? 6.562 9.438 1.413 1 93.81 202 LEU B CA 1
ATOM 3750 C C . LEU B 1 202 ? 5.375 9.914 2.244 1 93.81 202 LEU B C 1
ATOM 3752 O O . LEU B 1 202 ? 5.012 11.086 2.199 1 93.81 202 LEU B O 1
ATOM 3756 N N . ILE B 1 203 ? 4.852 9.047 3.025 1 91.06 203 ILE B N 1
ATOM 3757 C CA . ILE B 1 203 ? 3.736 9.398 3.898 1 91.06 203 ILE B CA 1
ATOM 3758 C C . ILE B 1 203 ? 4.203 10.398 4.957 1 91.06 203 ILE B C 1
ATOM 3760 O O . ILE B 1 203 ? 3.5 11.367 5.258 1 91.06 203 ILE B O 1
ATOM 3764 N N . HIS B 1 204 ? 5.367 10.117 5.395 1 90.38 204 HIS B N 1
ATOM 3765 C CA . HIS B 1 204 ? 5.926 11.047 6.375 1 90.38 204 HIS B CA 1
ATOM 3766 C C . HIS B 1 204 ? 6.16 12.422 5.758 1 90.38 204 HIS B C 1
ATOM 3768 O O . HIS B 1 204 ? 5.934 13.445 6.406 1 90.38 204 HIS B O 1
ATOM 3774 N N . PHE B 1 205 ? 6.566 12.453 4.598 1 92.12 205 PHE B N 1
ATOM 3775 C CA . PHE B 1 205 ? 6.715 13.719 3.895 1 92.12 205 PHE B CA 1
ATOM 3776 C C . PHE B 1 205 ? 5.371 14.422 3.748 1 92.12 205 PHE B C 1
ATOM 3778 O O . PHE B 1 205 ? 5.281 15.641 3.889 1 92.12 205 PHE B O 1
ATOM 3785 N N . LEU B 1 206 ? 4.41 13.672 3.43 1 90.38 206 LEU B N 1
ATOM 3786 C CA . LEU B 1 206 ? 3.074 14.242 3.287 1 90.38 206 LEU B CA 1
ATOM 3787 C C . LEU B 1 206 ? 2.596 14.844 4.602 1 90.38 206 LEU B C 1
ATOM 3789 O O . LEU B 1 206 ? 1.982 15.914 4.613 1 90.38 206 LEU B O 1
ATOM 3793 N N . MET B 1 207 ? 2.885 14.125 5.637 1 88.81 207 MET B N 1
ATOM 3794 C CA . MET B 1 207 ? 2.506 14.617 6.957 1 88.81 207 MET B CA 1
ATOM 3795 C C . MET B 1 207 ? 3.199 15.938 7.262 1 88.81 207 MET B C 1
ATOM 3797 O O . MET B 1 207 ? 2.555 16.891 7.695 1 88.81 207 MET B O 1
ATOM 3801 N N . CYS B 1 208 ? 4.434 15.977 7.008 1 85.69 208 CYS B N 1
ATOM 3802 C CA . CYS B 1 208 ? 5.207 17.188 7.266 1 85.69 208 CYS B CA 1
ATOM 3803 C C . CYS B 1 208 ? 4.758 18.328 6.359 1 85.69 208 CYS B C 1
ATOM 3805 O O . CYS B 1 208 ? 4.66 19.469 6.797 1 85.69 208 CYS B O 1
ATOM 3807 N N . GLY B 1 209 ? 4.551 17.953 5.102 1 85.75 209 GLY B N 1
ATOM 3808 C CA . GLY B 1 209 ? 4.086 18.969 4.16 1 85.75 209 GLY B CA 1
ATOM 3809 C C . GLY B 1 209 ? 2.732 19.547 4.527 1 85.75 209 GLY B C 1
ATOM 3810 O O . GLY B 1 209 ? 2.496 20.75 4.352 1 85.75 209 GLY B O 1
ATOM 3811 N N . SER B 1 210 ? 1.927 18.781 5.059 1 86.38 210 SER B N 1
ATOM 3812 C CA . SER B 1 210 ? 0.604 19.25 5.461 1 86.38 210 SER B CA 1
ATOM 3813 C C . SER B 1 210 ? 0.686 20.141 6.691 1 86.38 210 SER B C 1
ATOM 3815 O O . SER B 1 210 ? -0.063 21.109 6.809 1 86.38 210 SER B O 1
ATOM 3817 N N . ALA B 1 211 ? 1.516 19.781 7.574 1 82.81 211 ALA B N 1
ATOM 3818 C CA . ALA B 1 211 ? 1.743 20.641 8.727 1 82.81 211 ALA B CA 1
ATOM 3819 C C . ALA B 1 211 ? 2.271 22.016 8.297 1 82.81 211 ALA B C 1
ATOM 3821 O O . ALA B 1 211 ? 1.852 23.047 8.828 1 82.81 211 ALA B O 1
ATOM 3822 N N . ASN B 1 212 ? 3.182 21.984 7.383 1 79.25 212 ASN B N 1
ATOM 3823 C CA . ASN B 1 212 ? 3.732 23.234 6.867 1 79.25 212 ASN B CA 1
ATOM 3824 C C . ASN B 1 212 ? 2.67 24.047 6.141 1 79.25 212 ASN B C 1
ATOM 3826 O O . ASN B 1 212 ? 2.662 25.281 6.227 1 79.25 212 ASN B O 1
ATOM 3830 N N . TRP B 1 213 ? 1.868 23.328 5.391 1 79.12 213 TRP B N 1
ATOM 3831 C CA . TRP B 1 213 ? 0.762 24 4.719 1 79.12 213 TRP B CA 1
ATOM 3832 C C . TRP B 1 213 ? -0.153 24.688 5.727 1 79.12 213 TRP B C 1
ATOM 3834 O O . TRP B 1 213 ? -0.619 25.812 5.496 1 79.12 213 TRP B O 1
ATOM 3844 N N . GLY B 1 214 ? -0.399 24.125 6.848 1 76.06 214 GLY B N 1
ATOM 3845 C CA . GLY B 1 214 ? -1.199 24.719 7.902 1 76.06 214 GLY B CA 1
ATOM 3846 C C . GLY B 1 214 ? -0.558 25.953 8.508 1 76.06 214 GLY B C 1
ATOM 3847 O O . GLY B 1 214 ? -1.24 26.953 8.789 1 76.06 214 GLY B O 1
ATOM 3848 N N . HIS B 1 215 ? 0.674 25.875 8.688 1 74.38 215 HIS B N 1
ATOM 3849 C CA . HIS B 1 215 ? 1.396 27.031 9.242 1 74.38 215 HIS B CA 1
ATOM 3850 C C . HIS B 1 215 ? 1.319 28.234 8.305 1 74.38 215 HIS B C 1
ATOM 3852 O O . HIS B 1 215 ? 1.157 29.359 8.766 1 74.38 215 HIS B O 1
ATOM 3858 N N . VAL B 1 216 ? 1.528 27.953 7.078 1 72.25 216 VAL B N 1
ATOM 3859 C CA . VAL B 1 216 ? 1.49 29.031 6.098 1 72.25 216 VAL B CA 1
ATOM 3860 C C . VAL B 1 216 ? 0.087 29.625 6.043 1 72.25 216 VAL B C 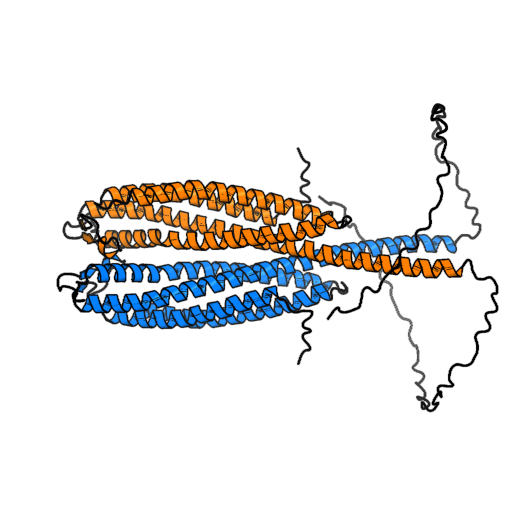1
ATOM 3862 O O . VAL B 1 216 ? -0.071 30.844 5.973 1 72.25 216 VAL B O 1
ATOM 3865 N N . LYS B 1 217 ? -0.794 28.781 6.082 1 72.81 217 LYS B N 1
ATOM 3866 C CA . LYS B 1 217 ? -2.18 29.234 6.051 1 72.81 217 LYS B CA 1
ATOM 3867 C C . LYS B 1 217 ? -2.516 30.062 7.297 1 72.81 217 LYS B C 1
ATOM 3869 O O . LYS B 1 217 ? -3.201 31.078 7.207 1 72.81 217 LYS B O 1
ATOM 3874 N N . ASP B 1 218 ? -2.059 29.656 8.453 1 70.38 218 ASP B N 1
ATOM 3875 C CA . ASP B 1 218 ? -2.297 30.359 9.703 1 70.38 218 ASP B CA 1
ATOM 3876 C C . ASP B 1 218 ? -1.564 31.703 9.727 1 70.38 218 ASP B C 1
ATOM 3878 O O . ASP B 1 218 ? -2.066 32.688 10.281 1 70.38 218 ASP B O 1
ATOM 3882 N N . GLY B 1 219 ? -0.402 31.609 9.18 1 65.56 219 GLY B N 1
ATOM 3883 C CA . GLY B 1 219 ? 0.325 32.844 9.094 1 65.56 219 GLY B CA 1
ATOM 3884 C C . GLY B 1 219 ? -0.379 33.906 8.234 1 65.56 219 GLY B C 1
ATOM 3885 O O . GLY B 1 219 ? -0.397 35.094 8.578 1 65.56 219 GLY B O 1
ATOM 3886 N N . LEU B 1 220 ? -0.968 33.375 7.168 1 66.38 220 LEU B N 1
ATOM 3887 C CA . LEU B 1 220 ? -1.71 34.281 6.293 1 66.38 220 LEU B CA 1
ATOM 3888 C C . LEU B 1 220 ? -2.941 34.812 7.004 1 66.38 220 LEU B C 1
ATOM 3890 O O . LEU B 1 220 ? -3.283 36 6.836 1 66.38 220 LEU B O 1
ATOM 3894 N N . LYS B 1 221 ? -3.561 34.062 7.82 1 65.5 221 LYS B N 1
ATOM 3895 C CA . LYS B 1 221 ? -4.719 34.531 8.586 1 65.5 221 LYS B CA 1
ATOM 3896 C C . LYS B 1 221 ? -4.324 35.562 9.633 1 65.5 221 LYS B C 1
ATOM 3898 O O . LYS B 1 221 ? -5.039 36.531 9.844 1 65.5 221 LYS B O 1
ATOM 3903 N N . ARG B 1 222 ? -3.312 35.312 10.305 1 65.19 222 ARG B N 1
ATOM 3904 C CA . ARG B 1 222 ? -2.832 36.25 11.328 1 65.19 222 ARG B CA 1
ATOM 3905 C C . ARG B 1 222 ? -2.465 37.594 10.719 1 65.19 222 ARG B C 1
ATOM 3907 O O . ARG B 1 222 ? -2.725 38.625 11.312 1 65.19 222 ARG B O 1
ATOM 3914 N N . ARG B 1 223 ? -2 37.5 9.664 1 62.44 223 ARG B N 1
ATOM 3915 C CA . ARG B 1 223 ? -1.631 38.75 8.977 1 62.44 223 ARG B CA 1
ATOM 3916 C C . ARG B 1 223 ? -2.867 39.562 8.609 1 62.44 223 ARG B C 1
ATOM 3918 O O . ARG B 1 223 ? -2.865 40.781 8.711 1 62.44 223 ARG B O 1
ATOM 3925 N N . ASP B 1 224 ? -3.699 38.75 8.094 1 64.62 224 ASP B N 1
ATOM 3926 C CA . ASP B 1 224 ? -4.949 39.406 7.758 1 64.62 224 ASP B CA 1
ATOM 3927 C C . ASP B 1 224 ? -5.57 40.062 8.992 1 64.62 224 ASP B C 1
ATOM 3929 O O . ASP B 1 224 ? -6.082 41.188 8.914 1 64.62 224 ASP B O 1
ATOM 3933 N N . TYR B 1 225 ? -5.387 39.406 10.102 1 63.31 225 TYR B N 1
ATOM 3934 C CA . TYR B 1 225 ? -5.91 39.969 11.352 1 63.31 225 TYR B CA 1
ATOM 3935 C C . TYR B 1 225 ? -5.105 41.156 11.805 1 63.31 225 TYR B C 1
ATOM 3937 O O . TYR B 1 225 ? -5.676 42.188 12.242 1 63.31 225 TYR B O 1
ATOM 3945 N N . GLU B 1 226 ? -3.871 41.094 11.672 1 63.75 226 GLU B N 1
ATOM 3946 C CA . GLU B 1 226 ? -3.006 42.219 12.078 1 63.75 226 GLU B CA 1
ATOM 3947 C C . GLU B 1 226 ? -3.217 43.438 11.188 1 63.75 226 GLU B C 1
ATOM 3949 O O . GLU B 1 226 ? -3.197 44.562 11.672 1 63.75 226 GLU B O 1
ATOM 3954 N N . SER B 1 227 ? -3.326 43.125 9.938 1 65.31 227 SER B N 1
ATOM 3955 C CA . SER B 1 227 ? -3.58 44.219 9.016 1 65.31 227 SER B CA 1
ATOM 3956 C C . SER B 1 227 ? -4.902 44.906 9.336 1 65.31 227 SER B C 1
ATOM 3958 O O . SER B 1 227 ? -5.008 46.125 9.258 1 65.31 227 SER B O 1
ATOM 3960 N N . ARG B 1 228 ? -5.883 44.188 9.758 1 63.69 228 ARG B N 1
ATOM 3961 C CA . ARG B 1 228 ? -7.176 44.75 10.141 1 63.69 228 ARG B CA 1
ATOM 3962 C C . ARG B 1 228 ? -7.07 45.531 11.438 1 63.69 228 ARG B C 1
ATOM 3964 O O . ARG B 1 228 ? -7.668 46.594 11.578 1 63.69 228 ARG B O 1
ATOM 3971 N N . ARG B 1 229 ? -6.258 45 12.32 1 61.72 229 ARG B N 1
ATOM 3972 C CA . ARG B 1 229 ? -6.047 45.688 13.594 1 61.72 229 ARG B CA 1
ATOM 3973 C C . ARG B 1 229 ? -5.297 47 13.406 1 61.72 229 ARG B C 1
ATOM 3975 O O . ARG B 1 229 ? -5.633 48 14.031 1 61.72 229 ARG B O 1
ATOM 3982 N N . ARG B 1 230 ? -4.312 46.938 12.609 1 64.88 230 ARG B N 1
ATOM 3983 C CA . ARG B 1 230 ? -3.559 48.156 12.32 1 64.88 230 ARG B CA 1
ATOM 3984 C C . ARG B 1 230 ? -4.441 49.219 11.656 1 64.88 230 ARG B C 1
ATOM 3986 O O . ARG B 1 230 ? -4.328 50.406 11.945 1 64.88 230 ARG B O 1
ATOM 3993 N N . GLN B 1 231 ? -5.207 48.688 10.781 1 67.62 231 GLN B N 1
ATOM 3994 C CA . GLN B 1 231 ? -6.145 49.594 10.133 1 67.62 231 GLN B CA 1
ATOM 3995 C C . GLN B 1 231 ? -7.117 50.219 11.141 1 67.62 231 GLN B C 1
ATOM 3997 O O . GLN B 1 231 ? -7.422 51.406 11.086 1 67.62 231 GLN B O 1
ATOM 4002 N N . GLU B 1 232 ? -7.52 49.344 12.07 1 65.75 232 GLU B N 1
ATOM 4003 C CA . GLU B 1 232 ? -8.422 49.812 13.109 1 65.75 232 GLU B CA 1
ATOM 4004 C C . GLU B 1 232 ? -7.73 50.812 14.031 1 65.75 232 GLU B C 1
ATOM 4006 O O . GLU B 1 232 ? -8.328 51.844 14.43 1 65.75 232 GLU B O 1
ATOM 4011 N N . GLU B 1 233 ? -6.535 50.625 14.375 1 66.25 233 GLU B N 1
ATOM 4012 C CA . GLU B 1 233 ? -5.762 51.531 15.219 1 66.25 233 GLU B CA 1
ATOM 4013 C C . GLU B 1 233 ? -5.484 52.844 14.492 1 66.25 233 GLU B C 1
ATOM 4015 O O . GLU B 1 233 ? -5.535 53.906 15.109 1 66.25 233 GLU B O 1
ATOM 4020 N N . ALA B 1 234 ? -5.199 52.75 13.289 1 69 234 ALA B N 1
ATOM 4021 C CA . ALA B 1 234 ? -4.98 53.969 12.492 1 69 234 ALA B CA 1
ATOM 4022 C C . ALA B 1 234 ? -6.254 54.812 12.406 1 69 234 ALA B C 1
ATOM 4024 O O . ALA B 1 234 ? -6.199 56.031 12.484 1 69 234 ALA B O 1
ATOM 4025 N N . GLU B 1 235 ? -7.32 54.094 12.367 1 67.31 235 GLU B N 1
ATOM 4026 C CA . GLU B 1 235 ? -8.602 54.781 12.336 1 67.31 235 GLU B CA 1
ATOM 4027 C C . GLU B 1 235 ? -8.922 55.438 13.688 1 67.31 235 GLU B C 1
ATOM 4029 O O . GLU B 1 235 ? -9.453 56.531 13.75 1 67.31 235 GLU B O 1
ATOM 4034 N N . LEU B 1 236 ? -8.508 54.75 14.711 1 69.44 236 LEU B N 1
ATOM 4035 C CA . LEU B 1 236 ? -8.711 55.281 16.062 1 69.44 236 LEU B CA 1
ATOM 4036 C C . LEU B 1 236 ? -7.781 56.469 16.328 1 69.44 236 LEU B C 1
ATOM 4038 O O . LEU B 1 236 ? -8.18 57.438 16.953 1 69.44 236 LEU B O 1
ATOM 4042 N N . HIS B 1 237 ? -6.531 56.344 15.898 1 66.44 237 HIS B N 1
ATOM 4043 C CA . HIS B 1 237 ? -5.574 57.438 16.031 1 66.44 237 HIS B CA 1
ATOM 4044 C C . HIS B 1 237 ? -6.023 58.656 15.227 1 66.44 237 HIS B C 1
ATOM 4046 O O . HIS B 1 237 ? -5.902 59.781 15.688 1 66.44 237 HIS B O 1
ATOM 4052 N N . ASP B 1 238 ? -6.523 58.438 14.148 1 64.06 238 ASP B N 1
ATOM 4053 C CA . ASP B 1 238 ? -7.039 59.531 13.32 1 64.06 238 ASP B CA 1
ATOM 4054 C C . ASP B 1 238 ? -8.266 60.156 13.969 1 64.06 238 ASP B C 1
ATOM 4056 O O . ASP B 1 238 ? -8.422 61.406 13.922 1 64.06 238 ASP B O 1
ATOM 4060 N N . MET B 1 239 ? -8.977 59.438 14.68 1 63.53 239 MET B N 1
ATOM 4061 C CA . MET B 1 239 ? -10.125 60 15.398 1 63.53 239 MET B CA 1
ATOM 4062 C C . MET B 1 239 ? -9.672 60.75 16.641 1 63.53 239 MET B C 1
ATOM 4064 O O . MET B 1 239 ? -10.297 61.75 17.031 1 63.53 239 MET B O 1
ATOM 4068 N N . GLY B 1 240 ? -8.594 60.25 17.266 1 58.44 240 GLY B N 1
ATOM 4069 C CA . GLY B 1 240 ? -8.055 60.906 18.438 1 58.44 240 GLY B CA 1
ATOM 4070 C C . GLY B 1 240 ? -7.27 62.156 18.125 1 58.44 240 GLY B C 1
ATOM 4071 O O . GLY B 1 240 ? -7.305 63.125 18.875 1 58.44 240 GLY B O 1
ATOM 4072 N N . SER B 1 241 ? -6.496 62.312 17.172 1 55.69 241 SER B N 1
ATOM 4073 C CA . SER B 1 241 ? -5.734 63.5 16.797 1 55.69 241 SER B CA 1
ATOM 4074 C C . SER B 1 241 ? -6.648 64.625 16.281 1 55.69 241 SER B C 1
ATOM 4076 O O . SER B 1 241 ? -6.285 65.812 16.312 1 55.69 241 SER B O 1
ATOM 4078 N N . GLY B 1 242 ? -7.777 64.375 15.805 1 49.62 242 GLY B N 1
ATOM 4079 C CA . GLY B 1 242 ? -8.719 65.438 15.453 1 49.62 242 GLY B CA 1
ATOM 4080 C C . GLY B 1 242 ? -9.328 66.125 16.656 1 49.62 242 GLY B C 1
ATOM 4081 O O . GLY B 1 242 ? -9.875 67.25 16.531 1 49.62 242 GLY B O 1
ATOM 4082 N N . SER B 1 243 ? -9.414 65.562 17.812 1 44.19 243 SER B N 1
ATOM 4083 C CA . SER B 1 243 ? -10.016 66.188 18.953 1 44.19 243 SER B CA 1
ATOM 4084 C C . SER B 1 243 ? -9.047 67.188 19.578 1 44.19 243 SER B C 1
ATOM 4086 O O . SER B 1 243 ? -9.469 68.125 20.312 1 44.19 243 SER B O 1
ATOM 4088 N N . SER B 1 244 ? -7.734 67.188 19.422 1 41.66 244 SER B N 1
ATOM 4089 C CA . SER B 1 244 ? -6.914 68.25 20.062 1 41.66 244 SER B CA 1
ATOM 4090 C C . SER B 1 244 ? -6.906 69.5 19.25 1 41.66 244 SER B C 1
ATOM 4092 O O . SER B 1 244 ? -6.656 70.625 19.797 1 41.66 244 SER B O 1
ATOM 4094 N N . TYR B 1 245 ? -6.891 69.562 17.984 1 38.56 245 TYR B N 1
ATOM 4095 C CA . TYR B 1 245 ? -6.812 70.875 17.359 1 38.56 245 TYR B CA 1
ATOM 4096 C C . TYR B 1 245 ? -8.164 71.625 17.391 1 38.56 245 TYR B C 1
ATOM 4098 O O . TYR B 1 245 ? -8.227 72.812 17.469 1 38.56 245 TYR B O 1
ATOM 4106 N N . SER B 1 246 ? -9.242 71 16.922 1 36.22 246 SER B N 1
ATOM 4107 C CA . SER B 1 246 ? -10.391 71.812 16.672 1 36.22 246 SER B CA 1
ATOM 4108 C C . SER B 1 246 ? -11.164 72.125 17.969 1 36.22 246 SER B C 1
ATOM 4110 O O . SER B 1 246 ? -12.328 72.5 17.922 1 36.22 246 SER B O 1
ATOM 4112 N N . ARG B 1 247 ? -10.703 72 19.203 1 36.19 247 ARG B N 1
ATOM 4113 C CA . ARG B 1 247 ? -11.469 72.625 20.266 1 36.19 247 ARG B CA 1
ATOM 4114 C C . ARG B 1 247 ? -11.477 74.125 20.109 1 36.19 247 ARG B C 1
ATOM 4116 O O . ARG B 1 247 ? -10.836 74.875 20.875 1 36.19 247 ARG B O 1
ATOM 4123 N N . GLY B 1 248 ? -11.312 74.75 18.891 1 33.28 248 GLY B N 1
ATOM 4124 C CA . GLY B 1 248 ? -11.969 76.062 18.922 1 33.28 248 GLY B CA 1
ATOM 4125 C C . GLY B 1 248 ? -13.461 76 19.172 1 33.28 248 GLY B C 1
ATOM 4126 O O . GLY B 1 248 ? -14.062 74.938 18.984 1 33.28 248 GLY B O 1
ATOM 4127 N N . PRO B 1 249 ? -14.133 76.938 20.062 1 34.38 249 PRO B N 1
ATOM 4128 C CA . PRO B 1 249 ? -15.547 77 20.422 1 34.38 249 PRO B CA 1
ATOM 4129 C C . PRO B 1 249 ? -16.484 76.812 19.234 1 34.38 249 PRO B C 1
ATOM 4131 O O . PRO B 1 249 ? -16.672 77.812 18.484 1 34.38 249 PRO B O 1
ATOM 4134 N N . ARG B 1 250 ? -16.203 76.125 18.188 1 33.16 250 ARG B N 1
ATOM 4135 C CA . ARG B 1 250 ? -17.328 76.375 17.297 1 33.16 250 ARG B CA 1
ATOM 4136 C C . ARG B 1 250 ? -18.641 75.938 17.922 1 33.16 250 ARG B C 1
ATOM 4138 O O . ARG B 1 250 ? -18.766 74.812 18.406 1 33.16 250 ARG B O 1
ATOM 4145 N N . ALA B 1 251 ? -19.594 76.938 18.391 1 31.42 251 ALA B N 1
ATOM 4146 C CA . ALA B 1 251 ? -21.016 77 18.719 1 31.42 251 ALA B CA 1
ATOM 4147 C C . ALA B 1 251 ? -21.844 76.188 17.719 1 31.42 251 ALA B C 1
ATOM 4149 O O . ALA B 1 251 ? -22.203 76.688 16.656 1 31.42 251 ALA B O 1
ATOM 4150 N N . LYS B 1 252 ? -21.469 75.125 17.156 1 28.8 252 LYS B N 1
ATOM 4151 C CA . LYS B 1 252 ? -22.547 74.625 16.297 1 28.8 252 LYS B CA 1
ATOM 4152 C C . LYS B 1 252 ? -23.828 74.438 17.094 1 28.8 252 LYS B C 1
ATOM 4154 O O . LYS B 1 252 ? -23.781 73.812 18.156 1 28.8 252 LYS B O 1
ATOM 4159 N N . VAL B 1 253 ? -24.891 75.188 16.891 1 26.61 253 VAL B N 1
ATOM 4160 C CA . VAL B 1 253 ? -26.312 75.188 17.188 1 26.61 253 VAL B CA 1
ATOM 4161 C C . VAL B 1 253 ? -26.906 73.812 16.875 1 26.61 253 VAL B C 1
ATOM 4163 O O . VAL B 1 253 ? -26.953 73.375 15.719 1 26.61 253 VAL B O 1
ATOM 4166 N N . TYR B 1 254 ? -26.5 72.75 17.547 1 23.38 254 TYR B N 1
ATOM 4167 C CA . TYR B 1 254 ? -27.219 71.5 17.422 1 23.38 254 TYR B CA 1
ATOM 4168 C C . TYR B 1 254 ? -28.734 71.75 17.562 1 23.38 254 TYR B C 1
ATOM 4170 O O . TYR B 1 254 ? -29.188 72.312 18.547 1 23.38 254 TYR B O 1
ATOM 4178 N N . ASP B 1 255 ? -29.359 71.875 16.469 1 22.36 255 ASP B N 1
ATOM 4179 C CA . ASP B 1 255 ? -30.812 71.812 16.422 1 22.36 255 ASP B CA 1
ATOM 4180 C C . ASP B 1 255 ? -31.375 70.625 17.172 1 22.36 255 ASP B C 1
ATOM 4182 O O . ASP B 1 255 ? -30.891 69.5 17 1 22.36 255 ASP B O 1
ATOM 4186 N N . THR B 1 256 ? -31.938 70.75 18.406 1 22.48 256 THR B N 1
ATOM 4187 C CA . THR B 1 256 ? -32.719 70.062 19.422 1 22.48 256 THR B CA 1
ATOM 4188 C C . THR B 1 256 ? -33.75 69.125 18.781 1 22.48 256 THR B C 1
ATOM 4190 O O . THR B 1 256 ? -34.594 68.562 19.484 1 22.48 256 THR B O 1
ATOM 4193 N N . SER B 1 257 ? -34 69.062 17.531 1 22.62 257 SER B N 1
ATOM 4194 C CA . SER B 1 257 ? -35.375 68.562 17.312 1 22.62 257 SER B CA 1
ATOM 4195 C C . SER B 1 257 ? -35.5 67.062 17.656 1 22.62 257 SER B C 1
ATOM 4197 O O . SER B 1 257 ? -36.531 66.5 17.422 1 22.62 257 SER B O 1
ATOM 4199 N N . MET B 1 258 ? -34.438 66.312 17.641 1 20.52 258 MET B N 1
ATOM 4200 C CA . MET B 1 258 ? -34.938 64.938 17.5 1 20.52 258 MET B CA 1
ATOM 4201 C C . MET B 1 258 ? -35.75 64.5 18.719 1 20.52 258 MET B C 1
ATOM 4203 O O . MET B 1 258 ? -35.5 65 19.828 1 20.52 258 MET B O 1
ATOM 4207 N N . SER B 1 259 ? -36.625 63.281 18.625 1 20.94 259 SER B N 1
ATOM 4208 C CA . SER B 1 259 ? -37.844 62.75 19.203 1 20.94 259 SER B CA 1
ATOM 4209 C C . SER B 1 259 ? -37.594 62.312 20.656 1 20.94 259 SER B C 1
ATOM 4211 O O . SER B 1 259 ? -36.469 62.031 21.047 1 20.94 259 SER B O 1
ATOM 4213 N N . GLN B 1 260 ? -38.594 62.5 21.578 1 21.3 260 GLN B N 1
ATOM 4214 C CA . GLN B 1 260 ? -39.125 62.25 22.906 1 21.3 260 GLN B CA 1
ATOM 4215 C C . GLN B 1 260 ? -39.156 60.781 23.219 1 21.3 260 GLN B C 1
ATOM 4217 O O . GLN B 1 260 ? -40.219 60.125 23.078 1 21.3 260 GLN B O 1
ATOM 4222 N N . MET B 1 261 ? -38.312 59.812 22.797 1 23.06 261 MET B N 1
ATOM 4223 C CA . MET B 1 261 ? -38.812 58.5 23.125 1 23.06 261 MET B CA 1
ATOM 4224 C C . MET B 1 261 ? -38.938 58.344 24.641 1 23.06 261 MET B C 1
ATOM 4226 O O . MET B 1 261 ? -38.062 58.719 25.406 1 23.06 261 MET B O 1
ATOM 4230 N N . ALA B 1 262 ? -40.188 58.062 25.172 1 21.73 262 ALA B N 1
ATOM 4231 C CA . ALA B 1 262 ? -40.906 57.906 26.422 1 21.73 262 ALA B CA 1
ATOM 4232 C C . ALA B 1 262 ? -40.281 56.875 27.328 1 21.73 262 ALA B C 1
ATOM 4234 O O . ALA B 1 262 ? -40 55.75 26.891 1 21.73 262 ALA B O 1
ATOM 4235 N N . TYR B 1 263 ? -39.469 57.219 28.375 1 21.14 263 TYR B N 1
ATOM 4236 C CA . TYR B 1 263 ? -38.844 56.562 29.531 1 21.14 263 TYR B CA 1
ATOM 4237 C C . TYR B 1 263 ? -39.906 55.844 30.359 1 21.14 263 TYR B C 1
ATOM 4239 O O . TYR B 1 263 ? -40.75 56.438 31 1 21.14 263 TYR B O 1
ATOM 4247 N N . ASN B 1 264 ? -40.531 54.719 29.812 1 22.2 264 ASN B N 1
ATOM 4248 C CA . ASN B 1 264 ? -41.531 54.094 30.656 1 22.2 264 ASN B CA 1
ATOM 4249 C C . ASN B 1 264 ? -40.938 53.688 32 1 22.2 264 ASN B C 1
ATOM 4251 O O . ASN B 1 264 ? -39.938 52.969 32.062 1 22.2 264 ASN B O 1
ATOM 4255 N N . PRO B 1 265 ? -41.219 54.312 33.125 1 22.33 265 PRO B N 1
ATOM 4256 C CA . PRO B 1 265 ? -40.781 54.375 34.531 1 22.33 265 PRO B CA 1
ATOM 4257 C C . PRO B 1 265 ? -40.844 53.031 35.219 1 22.33 265 PRO B C 1
ATOM 4259 O O . PRO B 1 265 ? -40.406 52.938 36.375 1 22.33 265 PRO B O 1
ATOM 4262 N N . GLN B 1 266 ? -41.688 52.062 34.75 1 23.59 266 GLN B N 1
ATOM 4263 C CA . GLN B 1 266 ? -42.375 51.375 35.812 1 23.59 266 GLN B CA 1
ATOM 4264 C C . GLN B 1 266 ? -41.469 50.344 36.531 1 23.59 266 GLN B C 1
ATOM 4266 O O . GLN B 1 266 ? -41.812 49.156 36.594 1 23.59 266 GLN B O 1
ATOM 4271 N N . LEU B 1 267 ? -40.156 50.406 36.281 1 21.77 267 LEU B N 1
ATOM 4272 C CA . LEU B 1 267 ? -39.531 49.156 36.75 1 21.77 267 LEU B CA 1
ATOM 4273 C C . LEU B 1 267 ? -39.562 49.094 38.281 1 21.77 267 LEU B C 1
ATOM 4275 O O . LEU B 1 267 ? -39.25 50.062 38.969 1 21.77 267 LEU B O 1
ATOM 4279 N N . PRO B 1 268 ? -40.188 48.031 38.906 1 24.95 268 PRO B N 1
ATOM 4280 C CA . PRO B 1 268 ? -40.562 47.906 40.312 1 24.95 268 PRO B CA 1
ATOM 4281 C C . PRO B 1 268 ? -39.344 47.812 41.219 1 24.95 268 PRO B C 1
ATOM 4283 O O . PRO B 1 268 ? -38.25 47.469 40.781 1 24.95 268 PRO B O 1
ATOM 4286 N N . PRO B 1 269 ? -39.375 48.312 42.531 1 23.56 269 PRO B N 1
ATOM 4287 C CA . PRO B 1 269 ? -38.406 48.625 43.562 1 23.56 269 PRO B CA 1
ATOM 4288 C C . PRO B 1 269 ? -37.719 47.406 44.125 1 23.56 269 PRO B C 1
ATOM 4290 O O . PRO B 1 269 ? -38.375 46.5 44.656 1 23.56 269 PRO B O 1
ATOM 4293 N N . ILE B 1 270 ? -36.781 46.75 43.375 1 21.45 270 ILE B N 1
ATOM 4294 C CA . ILE B 1 270 ? -36.25 45.469 43.875 1 21.45 270 ILE B CA 1
ATOM 4295 C C . ILE B 1 270 ? -35.719 45.656 45.312 1 21.45 270 ILE B C 1
ATOM 4297 O O . ILE B 1 270 ? -35.062 46.656 45.625 1 21.45 270 ILE B O 1
ATOM 4301 N N . GLY B 1 271 ? -36.25 44.875 46.25 1 21.02 271 GLY B N 1
ATOM 4302 C CA . GLY B 1 271 ? -36.25 44.75 47.719 1 21.02 271 GLY B CA 1
ATOM 4303 C C . GLY B 1 271 ? -34.844 44.594 48.281 1 21.02 271 GLY B C 1
ATOM 4304 O O . GLY B 1 271 ? -33.906 44.344 47.531 1 21.02 271 GLY B O 1
ATOM 4305 N N . GLY B 1 272 ? -34.656 44.781 49.656 1 19.88 272 GLY B N 1
ATOM 4306 C CA . GLY B 1 272 ? -33.812 45.188 50.781 1 19.88 272 GLY B CA 1
ATOM 4307 C C . GLY B 1 272 ? -32.781 44.188 51.156 1 19.88 272 GLY B C 1
ATOM 4308 O O . GLY B 1 272 ? -33.094 43.094 51.656 1 19.88 272 GLY B O 1
ATOM 4309 N N . PHE B 1 273 ? -31.703 43.969 50.312 1 19.94 273 PHE B N 1
ATOM 4310 C CA . PHE B 1 273 ? -30.672 42.969 50.562 1 19.94 273 PHE B CA 1
ATOM 4311 C C . PHE B 1 273 ? -30.062 43.188 51.938 1 19.94 273 PHE B C 1
ATOM 4313 O O . PHE B 1 273 ? -29.703 44.312 52.312 1 19.94 273 PHE B O 1
ATOM 4320 N N . GLY B 1 274 ? -30.312 42.312 52.875 1 19.75 274 GLY B N 1
ATOM 4321 C CA . GLY B 1 274 ? -29.953 42.219 54.281 1 19.75 274 GLY B CA 1
ATOM 4322 C C . GLY B 1 274 ? -28.453 42.219 54.5 1 19.75 274 GLY B C 1
ATOM 4323 O O . GLY B 1 274 ? -27.672 42 53.562 1 19.75 274 GLY B O 1
ATOM 4324 N N . GLU B 1 275 ? -27.875 42.469 55.781 1 19.75 275 GLU B N 1
ATOM 4325 C CA . GLU B 1 275 ? -26.797 43.062 56.562 1 19.75 275 GLU B CA 1
ATOM 4326 C C . GLU B 1 275 ? -25.625 42.094 56.719 1 19.75 275 GLU B C 1
ATOM 4328 O O . GLU B 1 275 ? -24.688 42.375 57.469 1 19.75 275 GLU B O 1
ATOM 4333 N N . GLN B 1 276 ? -25.422 41.094 55.812 1 20.27 276 GLN B N 1
ATOM 4334 C CA . GLN B 1 276 ? -24.656 40.062 56.531 1 20.27 276 GLN B CA 1
ATOM 4335 C C . GLN B 1 276 ? -23.281 40.594 56.906 1 20.27 276 GLN B C 1
ATOM 4337 O O . GLN B 1 276 ? -22.641 41.312 56.125 1 20.27 276 GLN B O 1
ATOM 4342 N N . GLN B 1 277 ? -22.812 40.312 58.188 1 20.02 277 GLN B N 1
ATOM 4343 C CA . GLN B 1 277 ? -21.766 40.688 59.156 1 20.02 277 GLN B CA 1
ATOM 4344 C C . GLN B 1 277 ? -20.406 40.188 58.688 1 20.02 277 GLN B C 1
ATOM 4346 O O . GLN B 1 277 ? -20.266 39 58.344 1 20.02 277 GLN B O 1
ATOM 4351 N N . TYR B 1 278 ? -19.328 40.969 58.312 1 20.56 278 TYR B N 1
ATOM 4352 C CA . TYR B 1 278 ? -17.969 41 57.781 1 20.56 278 TYR B CA 1
ATOM 4353 C C . TYR B 1 278 ? -17 40.344 58.781 1 20.56 278 TYR B C 1
ATOM 4355 O O . TYR B 1 278 ? -15.789 40.594 58.688 1 20.56 278 TYR B O 1
ATOM 4363 N N . THR B 1 279 ? -17.422 39.219 59.406 1 18.31 279 THR B N 1
ATOM 4364 C CA . THR B 1 279 ? -16.469 39.125 60.531 1 18.31 279 THR B CA 1
ATOM 4365 C C . THR B 1 279 ? -15.039 39.031 60 1 18.31 279 THR B C 1
ATOM 4367 O O . THR B 1 279 ? -14.188 39.844 60.375 1 18.31 279 THR B O 1
ATOM 4370 N N . HIS B 1 280 ? -14.266 37.812 60.281 1 20.5 280 HIS B N 1
ATOM 4371 C CA . HIS B 1 280 ? -13.07 37.656 61.125 1 20.5 280 HIS B CA 1
ATOM 4372 C C . HIS B 1 280 ? -11.805 37.688 60.281 1 20.5 280 HIS B C 1
ATOM 4374 O O . HIS B 1 280 ? -11.852 37.406 59.062 1 20.5 280 HIS B O 1
ATOM 4380 N N . ARG B 1 281 ? -10.492 37.875 60.844 1 21.83 281 ARG B N 1
ATOM 4381 C CA . ARG B 1 281 ? -9.164 38.469 60.812 1 21.83 281 ARG B CA 1
ATOM 4382 C C . ARG B 1 281 ? -8.133 37.5 60.281 1 21.83 281 ARG B C 1
ATOM 4384 O O . ARG B 1 281 ? -7.082 37.906 59.781 1 21.83 281 ARG B O 1
ATOM 4391 N N . HIS B 1 282 ? -8.336 36.094 60.094 1 19.12 282 HIS B N 1
ATOM 4392 C CA . HIS B 1 282 ? -7.148 35.5 60.688 1 19.12 282 HIS B CA 1
ATOM 4393 C C . HIS B 1 282 ? -5.91 35.75 59.844 1 19.12 282 HIS B C 1
ATOM 4395 O O . HIS B 1 282 ? -6.02 36.188 58.688 1 19.12 282 HIS B O 1
ATOM 4401 N N . PRO B 1 283 ? -5 34.5 59.531 1 20.92 283 PRO B N 1
ATOM 4402 C CA . PRO B 1 283 ? -3.67 34.125 60.031 1 20.92 283 PRO B CA 1
ATOM 4403 C C . PRO B 1 283 ? -2.559 34.469 59.031 1 20.92 283 PRO B C 1
ATOM 4405 O O . PRO B 1 283 ? -2.838 34.844 57.875 1 20.92 283 PRO B O 1
ATOM 4408 N N . SER B 1 284 ? -1.446 33.375 58.812 1 21.56 284 SER B N 1
ATOM 4409 C CA . SER B 1 284 ? -0.012 33.156 58.969 1 21.56 284 SER B CA 1
ATOM 4410 C C . SER B 1 284 ? 0.689 33.125 57.594 1 21.56 284 SER B C 1
ATOM 4412 O O . SER B 1 284 ? 0.299 32.375 56.719 1 21.56 284 SER B O 1
ATOM 4414 N N . GLN B 1 285 ? 1.432 34.062 57.125 1 20.67 285 GLN B N 1
ATOM 4415 C CA . GLN B 1 285 ? 2.031 34.312 55.812 1 20.67 285 GLN B CA 1
ATOM 4416 C C . GLN B 1 285 ? 3.254 33.438 55.594 1 20.67 285 GLN B C 1
ATOM 4418 O O . GLN B 1 285 ? 4.246 33.531 56.312 1 20.67 285 GLN B O 1
ATOM 4423 N N . PRO B 1 286 ? 3.129 32.094 55.25 1 23.33 286 PRO B N 1
ATOM 4424 C CA . PRO B 1 286 ? 4.383 31.328 55.188 1 23.33 286 PRO B CA 1
ATOM 4425 C C . PRO B 1 286 ? 5.348 31.844 54.125 1 23.33 286 PRO B C 1
ATOM 4427 O O . PRO B 1 286 ? 4.922 32.469 53.156 1 23.33 286 PRO B O 1
ATOM 4430 N N . THR B 1 287 ? 6.742 31.859 54.406 1 22.36 287 THR B N 1
ATOM 4431 C CA . THR B 1 287 ? 7.988 32.406 53.875 1 22.36 287 THR B CA 1
ATOM 4432 C C . THR B 1 287 ? 8.453 31.578 52.688 1 22.36 287 THR B C 1
ATOM 4434 O O . THR B 1 287 ? 8.859 30.422 52.812 1 22.36 287 THR B O 1
ATOM 4437 N N . LEU B 1 288 ? 7.824 31.469 51.531 1 20.67 288 LEU B N 1
ATOM 4438 C CA . LEU B 1 288 ? 8.242 30.578 50.438 1 20.67 288 LEU B CA 1
ATOM 4439 C C . LEU B 1 288 ? 9.641 30.953 49.969 1 20.67 288 LEU B C 1
ATOM 4441 O O . LEU B 1 288 ? 9.891 32.094 49.594 1 20.67 288 LEU B O 1
ATOM 4445 N N . SER B 1 289 ? 10.734 30.125 50.281 1 20.17 289 SER B N 1
ATOM 4446 C CA . SER B 1 289 ? 12.148 30.125 49.875 1 20.17 289 SER B CA 1
ATOM 4447 C C . SER B 1 289 ? 12.305 29.938 48.375 1 20.17 289 SER B C 1
ATOM 4449 O O . SER B 1 289 ? 11.789 28.984 47.812 1 20.17 289 SER B O 1
ATOM 4451 N N . THR B 1 290 ? 12.484 30.859 47.5 1 20.8 290 THR B N 1
ATOM 4452 C CA . THR B 1 290 ? 12.648 30.969 46.031 1 20.8 290 THR B CA 1
ATOM 4453 C C . THR B 1 290 ? 13.977 30.344 45.594 1 20.8 290 THR B C 1
ATOM 4455 O O . THR B 1 290 ? 15.031 30.953 45.75 1 20.8 290 THR B O 1
ATOM 4458 N N . GLU B 1 291 ? 14.336 29.062 45.938 1 20.86 291 GLU B N 1
ATOM 4459 C CA . GLU B 1 291 ? 15.656 28.656 45.469 1 20.86 291 GLU B CA 1
ATOM 4460 C C . GLU B 1 291 ? 15.82 28.891 43.969 1 20.86 291 GLU B C 1
ATOM 4462 O O . GLU B 1 291 ? 14.828 29.031 43.25 1 20.86 291 GLU B O 1
ATOM 4467 N N . ARG B 1 292 ? 17.031 28.234 43.281 1 21.55 292 ARG B N 1
ATOM 4468 C CA . ARG B 1 292 ? 18.141 28.375 42.344 1 21.55 292 ARG B CA 1
ATOM 4469 C C . ARG B 1 292 ? 17.75 27.891 40.938 1 21.55 292 ARG B C 1
ATOM 4471 O O . ARG B 1 292 ? 17.609 26.688 40.719 1 21.55 292 ARG B O 1
ATOM 4478 N N . LEU B 1 293 ? 16.781 28.328 40.281 1 19.8 293 LEU B N 1
ATOM 4479 C CA . LEU B 1 293 ? 16.609 27.891 38.906 1 19.8 293 LEU B CA 1
ATOM 4480 C C . LEU B 1 293 ? 17.859 28.188 38.094 1 19.8 293 LEU B C 1
ATOM 4482 O O . LEU B 1 293 ? 18.203 29.344 37.844 1 19.8 293 LEU B O 1
ATOM 4486 N N . VAL B 1 294 ? 18.969 27.391 38.281 1 22.19 294 VAL B N 1
ATOM 4487 C CA . VAL B 1 294 ? 20.188 27.422 37.469 1 22.19 294 VAL B CA 1
ATOM 4488 C C . VAL B 1 294 ? 19.844 27.375 36 1 22.19 294 VAL B C 1
ATOM 4490 O O . VAL B 1 294 ? 18.844 26.766 35.594 1 22.19 294 VAL B O 1
ATOM 4493 N N . ASN B 1 295 ? 20.672 28.078 35.094 1 21.05 295 ASN B N 1
ATOM 4494 C CA . ASN B 1 295 ? 20.891 28.672 33.781 1 21.05 295 ASN B CA 1
ATOM 4495 C C . ASN B 1 295 ? 21.062 27.609 32.688 1 21.05 295 ASN B C 1
ATOM 4497 O O . ASN B 1 295 ? 21.281 27.938 31.531 1 21.05 295 ASN B O 1
ATOM 4501 N N . ASP B 1 296 ? 21.375 26.281 32.969 1 21.94 296 ASP B N 1
ATOM 4502 C CA . ASP B 1 296 ? 22.188 25.594 31.953 1 21.94 296 ASP B CA 1
ATOM 4503 C C . ASP B 1 296 ? 21.375 25.344 30.688 1 21.94 296 ASP B C 1
ATOM 4505 O O . ASP B 1 296 ? 20.453 24.531 30.672 1 21.94 296 ASP B O 1
ATOM 4509 N N . TYR B 1 297 ? 21.016 26.328 29.984 1 20.34 297 TYR B N 1
ATOM 4510 C CA . TYR B 1 297 ? 20.516 26.188 28.609 1 20.34 297 TYR B CA 1
ATOM 4511 C C . TYR B 1 297 ? 21.5 25.422 27.75 1 20.34 297 TYR B C 1
ATOM 4513 O O . TYR B 1 297 ? 22.438 26 27.188 1 20.34 297 TYR B O 1
ATOM 4521 N N . TYR B 1 298 ? 22.25 24.328 28.25 1 20.09 298 TYR B N 1
ATOM 4522 C CA . TYR B 1 298 ? 22.906 23.562 27.203 1 20.09 298 TYR B CA 1
ATOM 4523 C C . TYR B 1 298 ? 21.859 22.859 26.328 1 20.09 298 TYR B C 1
ATOM 4525 O O . TYR B 1 298 ? 20.859 22.359 26.844 1 20.09 298 TYR B O 1
#

Nearest PDB structures (foldseek):
  7p3r-assembly1_D  TM=2.749E-01  e=1.816E+00  Vibrio cholerae O1 biovar El Tor str. N16961
  7p3r-assembly1_D  TM=2.622E-01  e=1.060E+00  Vibrio cholerae O1 biovar El Tor str. N16961
  7a0g-assembly1_DDD  TM=2.865E-01  e=8.612E+00  Serratia marcescens